Protein 2YZ2 (pdb70)

Organism: Thermotoga maritima (strain ATCC 43589 / DSM 3109 / JCM 10099 / NBRC 100826 / MSB8) (NCBI:txid243274)

CATH classification: 3.40.50.300

Structure (mmCIF, N/CA/C/O backbone):
data_2YZ2
#
_entry.id   2YZ2
#
_cell.length_a   148.499
_cell.length_b   148.499
_cell.length_c   106.967
_cell.angle_alpha   90.00
_cell.angle_beta   90.00
_cell.angle_gamma   120.00
#
_symmetry.space_group_name_H-M   'P 64 2 2'
#
loop_
_entity.id
_entity.type
_entity.pdbx_description
1 polymer 'Putative ABC transporter ATP-binding protein TM_0222'
2 water water
#
loop_
_atom_site.group_PDB
_atom_site.id
_atom_site.type_symbol
_atom_site.label_atom_id
_atom_site.label_alt_id
_atom_site.label_comp_id
_atom_site.label_asym_id
_atom_site.label_entity_id
_atom_site.label_seq_id
_atom_site.pdbx_PDB_ins_code
_atom_site.Cartn_x
_atom_site.Cartn_y
_atom_site.Cartn_z
_atom_site.occupancy
_atom_site.B_iso_or_equiv
_atom_site.auth_seq_id
_atom_site.auth_comp_id
_atom_site.auth_asym_id
_atom_site.auth_atom_id
_atom_site.pdbx_PDB_model_num
ATOM 1 N N . MET A 1 1 ? 53.995 30.658 50.834 1.00 36.04 1 MET A N 1
ATOM 2 C CA . MET A 1 1 ? 53.941 31.379 52.122 1.00 33.54 1 MET A CA 1
ATOM 3 C C . MET A 1 1 ? 52.670 31.027 52.872 1.00 34.35 1 MET A C 1
ATOM 4 O O . MET A 1 1 ? 51.535 31.368 52.435 1.00 36.48 1 MET A O 1
ATOM 9 N N . ARG A 1 2 ? 52.876 30.366 54.001 1.00 33.53 2 ARG A N 1
ATOM 10 C CA . ARG A 1 2 ? 51.896 30.178 55.026 1.00 34.44 2 ARG A CA 1
ATOM 11 C C . ARG A 1 2 ? 51.653 31.475 55.783 1.00 33.72 2 ARG A C 1
ATOM 12 O O . ARG A 1 2 ? 52.584 32.103 56.207 1.00 33.82 2 ARG A O 1
ATOM 20 N N . ILE A 1 3 ? 50.375 31.833 55.972 1.00 33.36 3 ILE A N 1
ATOM 21 C CA . ILE A 1 3 ? 50.009 32.993 56.756 1.00 31.31 3 ILE A CA 1
ATOM 22 C C . ILE A 1 3 ? 49.265 32.512 57.989 1.00 31.66 3 ILE A C 1
ATOM 23 O O . ILE A 1 3 ? 48.320 31.709 57.893 1.00 29.35 3 ILE A O 1
ATOM 28 N N . GLU A 1 4 ? 49.662 33.020 59.147 1.00 31.09 4 GLU A N 1
ATOM 29 C CA . GLU A 1 4 ? 48.834 32.763 60.296 1.00 31.28 4 GLU A CA 1
ATOM 30 C C . GLU A 1 4 ? 48.608 34.037 61.028 1.00 29.02 4 GLU A C 1
ATOM 31 O O . GLU A 1 4 ? 49.529 34.712 61.434 1.00 29.96 4 GLU A O 1
ATOM 37 N N . VAL A 1 5 ? 47.350 34.358 61.213 1.00 28.85 5 VAL A N 1
ATOM 38 C CA . VAL A 1 5 ? 47.012 35.522 61.987 1.00 28.30 5 VAL A CA 1
ATOM 39 C C . VAL A 1 5 ? 46.805 35.070 63.478 1.00 27.96 5 VAL A C 1
ATOM 40 O O . VAL A 1 5 ? 46.037 34.143 63.732 1.00 27.62 5 VAL A O 1
ATOM 44 N N . VAL A 1 6 ? 47.478 35.742 64.388 1.00 27.77 6 VAL A N 1
ATOM 45 C CA . VAL A 1 6 ? 47.490 35.385 65.849 1.00 29.84 6 VAL A CA 1
ATOM 46 C C . VAL A 1 6 ? 46.962 36.538 66.683 1.00 29.25 6 VAL A C 1
ATOM 47 O O . VAL A 1 6 ? 47.652 37.508 66.842 1.00 27.87 6 VAL A O 1
ATOM 51 N N . ASN A 1 7 ? 45.719 36.415 67.150 1.00 29.94 7 ASN A N 1
ATOM 52 C CA . ASN A 1 7 ? 45.132 37.289 68.149 1.00 32.20 7 ASN A CA 1
ATOM 53 C C . ASN A 1 7 ? 45.237 38.752 67.730 1.00 32.80 7 ASN A C 1
ATOM 54 O O . ASN A 1 7 ? 45.656 39.638 68.491 1.00 32.26 7 ASN A O 1
ATOM 59 N N . VAL A 1 8 ? 44.878 39.005 66.460 1.00 32.60 8 VAL A N 1
ATOM 60 C CA . VAL A 1 8 ? 45.037 40.345 65.975 1.00 30.97 8 VAL A CA 1
ATOM 61 C C . VAL A 1 8 ? 43.881 41.276 66.323 1.00 30.35 8 VAL A C 1
ATOM 62 O O . VAL A 1 8 ? 42.770 40.957 66.078 1.00 31.16 8 VAL A O 1
ATOM 66 N N . SER A 1 9 ? 44.171 42.437 66.890 1.00 29.24 9 SER A N 1
ATOM 67 C CA . SER A 1 9 ? 43.151 43.424 67.102 1.00 28.60 9 SER A CA 1
ATOM 68 C C . SER A 1 9 ? 43.597 44.686 66.387 1.00 28.49 9 SER A C 1
ATOM 69 O O . SER A 1 9 ? 44.776 44.891 66.165 1.00 27.32 9 SER A O 1
ATOM 72 N N . HIS A 1 10 ? 42.656 45.550 66.049 1.00 28.63 10 HIS A N 1
ATOM 73 C CA . HIS A 1 10 ? 43.041 46.791 65.431 1.00 28.65 10 HIS A CA 1
ATOM 74 C C . HIS A 1 10 ? 42.076 47.901 65.669 1.00 30.11 10 HIS A C 1
ATOM 75 O O . HIS A 1 10 ? 40.868 47.726 65.565 1.00 31.97 10 HIS A O 1
ATOM 82 N N . ILE A 1 11 ? 42.633 49.048 66.002 1.00 31.19 11 ILE A N 1
ATOM 83 C CA . ILE A 1 11 ? 41.830 50.204 66.280 1.00 33.38 11 ILE A CA 1
ATOM 84 C C . ILE A 1 11 ? 42.241 51.420 65.496 1.00 32.57 11 ILE A C 1
ATOM 85 O O . ILE A 1 11 ? 43.405 51.827 65.522 1.00 33.09 11 ILE A O 1
ATOM 90 N N . PHE A 1 12 ? 41.285 52.055 64.864 1.00 32.89 12 PHE A N 1
ATOM 91 C CA . PHE A 1 12 ? 41.604 53.351 64.262 1.00 34.48 12 PHE A CA 1
ATOM 92 C C . PHE A 1 12 ? 41.210 54.524 65.177 1.00 35.65 12 PHE A C 1
ATOM 93 O O . PHE A 1 12 ? 40.180 54.473 65.879 1.00 33.47 12 PHE A O 1
ATOM 101 N N . HIS A 1 13 ? 42.009 55.599 65.079 1.00 36.82 13 HIS A N 1
ATOM 102 C CA . HIS A 1 13 ? 41.715 56.881 65.656 1.00 37.34 13 HIS A CA 1
ATOM 103 C C . HIS A 1 13 ? 41.543 56.795 67.175 1.00 38.06 13 HIS A C 1
ATOM 104 O O . HIS A 1 13 ? 40.731 57.524 67.743 1.00 38.90 13 HIS A O 1
ATOM 111 N N . ARG A 1 14 ? 42.286 55.934 67.824 1.00 38.91 14 ARG A N 1
ATOM 112 C CA . ARG A 1 14 ? 42.234 55.826 69.318 1.00 42.49 14 ARG A CA 1
ATOM 113 C C . ARG A 1 14 ? 42.194 57.120 70.190 1.00 42.87 14 ARG A C 1
ATOM 114 O O . ARG A 1 14 ? 42.850 58.133 69.919 1.00 43.39 14 ARG A O 1
ATOM 122 N N . GLY A 1 15 ? 41.383 57.083 71.226 1.00 44.40 15 GLY A N 1
ATOM 123 C CA . GLY A 1 15 ? 41.334 58.181 72.182 1.00 45.65 15 GLY A CA 1
ATOM 124 C C . GLY A 1 15 ? 40.443 59.306 71.700 1.00 47.07 15 GLY A C 1
ATOM 125 O O . GLY A 1 15 ? 39.948 60.144 72.546 1.00 46.88 15 GLY A O 1
ATOM 126 N N . THR A 1 16 ? 40.227 59.331 70.361 1.00 46.04 16 THR A N 1
ATOM 127 C CA . THR A 1 16 ? 39.399 60.368 69.759 1.00 45.61 16 THR A CA 1
ATOM 128 C C . THR A 1 16 ? 37.953 59.955 69.746 1.00 45.90 16 THR A C 1
ATOM 129 O O . THR A 1 16 ? 37.642 58.770 69.890 1.00 46.89 16 THR A O 1
ATOM 133 N N . PRO A 1 17 ? 37.050 60.924 69.514 1.00 45.87 17 PRO A N 1
ATOM 134 C CA . PRO A 1 17 ? 35.670 60.511 69.278 1.00 45.69 17 PRO A CA 1
ATOM 135 C C . PRO A 1 17 ? 35.482 59.823 67.931 1.00 46.19 17 PRO A C 1
ATOM 136 O O . PRO A 1 17 ? 34.337 59.426 67.617 1.00 45.82 17 PRO A O 1
ATOM 140 N N . LEU A 1 18 ? 36.548 59.716 67.124 1.00 45.67 18 LEU A N 1
ATOM 141 C CA . LEU A 1 18 ? 36.409 59.017 65.865 1.00 46.33 18 LEU A CA 1
ATOM 142 C C . LEU A 1 18 ? 36.842 57.559 66.067 1.00 46.67 18 LEU A C 1
ATOM 143 O O . LEU A 1 18 ? 36.791 56.770 65.127 1.00 48.27 18 LEU A O 1
ATOM 148 N N . GLU A 1 19 ? 37.269 57.202 67.263 1.00 45.58 19 GLU A N 1
ATOM 149 C CA . GLU A 1 19 ? 37.749 55.856 67.512 1.00 46.31 19 GLU A CA 1
ATOM 150 C C . GLU A 1 19 ? 36.806 54.768 66.976 1.00 45.76 19 GLU A C 1
ATOM 151 O O . GLU A 1 19 ? 35.613 54.821 67.223 1.00 44.62 19 GLU A O 1
ATOM 157 N N . LYS A 1 20 ? 37.376 53.783 66.258 1.00 45.90 20 LYS A N 1
ATOM 158 C CA . LYS A 1 20 ? 36.655 52.591 65.818 1.00 46.21 20 LYS A CA 1
ATOM 159 C C . LYS A 1 20 ? 37.517 51.352 65.992 1.00 44.98 20 LYS A C 1
ATOM 160 O O . LYS A 1 20 ? 38.582 51.284 65.390 1.00 44.80 20 LYS A O 1
ATOM 166 N N . LYS A 1 21 ? 37.086 50.374 66.801 1.00 43.67 21 LYS A N 1
ATOM 167 C CA . LYS A 1 21 ? 37.780 49.085 66.833 1.00 43.56 21 LYS A CA 1
ATOM 168 C C . LYS A 1 21 ? 37.477 48.266 65.542 1.00 41.85 21 LYS A C 1
ATOM 169 O O . LYS A 1 21 ? 36.374 47.799 65.385 1.00 42.52 21 LYS A O 1
ATOM 175 N N . ALA A 1 22 ? 38.409 48.149 64.595 1.00 39.54 22 ALA A N 1
ATOM 176 C CA . ALA A 1 22 ? 38.085 47.458 63.338 1.00 38.04 22 ALA A CA 1
ATOM 177 C C . ALA A 1 22 ? 38.084 45.949 63.506 1.00 36.82 22 ALA A C 1
ATOM 178 O O . ALA A 1 22 ? 37.332 45.267 62.805 1.00 37.76 22 ALA A O 1
ATOM 180 N N . LEU A 1 23 ? 38.959 45.436 64.386 1.00 34.01 23 LEU A N 1
ATOM 181 C CA . LEU A 1 23 ? 39.215 44.018 64.535 1.00 32.69 23 LEU A CA 1
ATOM 182 C C . LEU A 1 23 ? 39.348 43.674 66.005 1.00 33.46 23 LEU A C 1
ATOM 183 O O . LEU A 1 23 ? 39.944 44.443 66.794 1.00 32.95 23 LEU A O 1
ATOM 188 N N . GLU A 1 24 ? 38.810 42.527 66.388 1.00 33.54 24 GLU A N 1
ATOM 189 C CA . GLU A 1 24 ? 38.990 42.106 67.805 1.00 35.61 24 GLU A CA 1
ATOM 190 C C . GLU A 1 24 ? 39.394 40.645 67.998 1.00 34.58 24 GLU A C 1
ATOM 191 O O . GLU A 1 24 ? 38.579 39.747 67.748 1.00 33.57 24 GLU A O 1
ATOM 197 N N . ASN A 1 25 ? 40.666 40.441 68.398 1.00 33.24 25 ASN A N 1
ATOM 198 C CA . ASN A 1 25 ? 41.201 39.121 68.695 1.00 33.89 25 ASN A CA 1
ATOM 199 C C . ASN A 1 25 ? 41.014 38.122 67.580 1.00 33.22 25 ASN A C 1
ATOM 200 O O . ASN A 1 25 ? 40.563 37.027 67.819 1.00 31.63 25 ASN A O 1
ATOM 205 N N . VAL A 1 26 ? 41.310 38.496 66.336 1.00 33.74 26 VAL A N 1
ATOM 206 C CA . VAL A 1 26 ? 41.083 37.535 65.242 1.00 33.28 26 VAL A CA 1
ATOM 207 C C . VAL A 1 26 ? 42.310 36.622 65.083 1.00 32.31 26 VAL A C 1
ATOM 208 O O . VAL A 1 26 ? 43.431 37.111 64.948 1.00 30.60 26 VAL A O 1
ATOM 212 N N . SER A 1 27 ? 42.056 35.315 65.105 1.00 31.40 27 SER A N 1
ATOM 213 C CA . SER A 1 27 ? 43.030 34.315 64.720 1.00 32.61 27 SER A CA 1
ATOM 214 C C . SER A 1 27 ? 42.629 33.533 63.464 1.00 33.10 27 SER A C 1
ATOM 215 O O . SER A 1 27 ? 41.512 33.045 63.349 1.00 34.75 27 SER A O 1
ATOM 218 N N . LEU A 1 28 ? 43.586 33.314 62.579 1.00 33.38 28 LEU A N 1
ATOM 219 C CA . LEU A 1 28 ? 43.305 32.680 61.285 1.00 33.28 28 LEU A CA 1
ATOM 220 C C . LEU A 1 28 ? 44.556 32.056 60.663 1.00 33.08 28 LEU A C 1
ATOM 221 O O . LEU A 1 28 ? 45.631 32.685 60.570 1.00 35.88 28 LEU A O 1
ATOM 226 N N . VAL A 1 29 ? 44.425 30.837 60.184 1.00 31.87 29 VAL A N 1
ATOM 227 C CA . VAL A 1 29 ? 45.467 30.246 59.391 1.00 31.16 29 VAL A CA 1
ATOM 228 C C . VAL A 1 29 ? 45.096 30.200 57.905 1.00 32.03 29 VAL A C 1
ATOM 229 O O . VAL A 1 29 ? 43.996 29.751 57.538 1.00 33.50 29 VAL A O 1
ATOM 233 N N . ILE A 1 30 ? 46.063 30.569 57.065 1.00 32.25 30 ILE A N 1
ATOM 234 C CA . ILE A 1 30 ? 45.968 30.388 55.616 1.00 33.35 30 ILE A CA 1
ATOM 235 C C . ILE A 1 30 ? 47.199 29.665 55.007 1.00 33.84 30 ILE A C 1
ATOM 236 O O . ILE A 1 30 ? 48.329 30.173 54.939 1.00 32.48 30 ILE A O 1
ATOM 241 N N . ASN A 1 31 ? 46.940 28.444 54.588 1.00 36.08 31 ASN A N 1
ATOM 242 C CA . ASN A 1 31 ? 47.991 27.564 54.053 1.00 38.51 31 ASN A CA 1
ATOM 243 C C . ASN A 1 31 ? 48.186 27.777 52.588 1.00 39.73 31 ASN A C 1
ATOM 244 O O . ASN A 1 31 ? 47.269 28.288 51.877 1.00 41.37 31 ASN A O 1
ATOM 249 N N . GLU A 1 32 ? 49.400 27.440 52.175 1.00 40.27 32 GLU A N 1
ATOM 250 C CA . GLU A 1 32 ? 49.870 27.636 50.825 1.00 42.29 32 GLU A CA 1
ATOM 251 C C . GLU A 1 32 ? 48.803 27.023 49.920 1.00 40.28 32 GLU A C 1
ATOM 252 O O . GLU A 1 32 ? 48.402 25.891 50.103 1.00 39.55 32 GLU A O 1
ATOM 258 N N . GLY A 1 33 ? 48.245 27.816 49.017 1.00 39.26 33 GLY A N 1
ATOM 259 C CA . GLY A 1 33 ? 47.406 27.234 47.994 1.00 37.50 33 GLY A CA 1
ATOM 260 C C . GLY A 1 33 ? 45.912 27.257 48.272 1.00 37.10 33 GLY A C 1
ATOM 261 O O . GLY A 1 33 ? 45.117 26.983 47.382 1.00 35.58 33 GLY A O 1
ATOM 262 N N . GLU A 1 34 ? 45.521 27.681 49.463 1.00 36.70 34 GLU A N 1
ATOM 263 C CA . GLU A 1 34 ? 44.102 27.672 49.831 1.00 38.08 34 GLU A CA 1
ATOM 264 C C . GLU A 1 34 ? 43.264 28.667 49.011 1.00 36.88 34 GLU A C 1
ATOM 265 O O . GLU A 1 34 ? 43.740 29.702 48.705 1.00 37.63 34 GLU A O 1
ATOM 271 N N . CYS A 1 35 ? 42.032 28.370 48.674 1.00 39.63 35 CYS A N 1
ATOM 272 C CA . CYS A 1 35 ? 41.160 29.442 48.118 1.00 40.27 35 CYS A CA 1
ATOM 273 C C . CYS A 1 35 ? 40.195 29.912 49.198 1.00 38.88 35 CYS A C 1
ATOM 274 O O . CYS A 1 35 ? 39.281 29.208 49.588 1.00 39.03 35 CYS A O 1
ATOM 277 N N . LEU A 1 36 ? 40.402 31.124 49.666 1.00 38.29 36 LEU A N 1
ATOM 278 C CA . LEU A 1 36 ? 39.648 31.597 50.806 1.00 37.80 36 LEU A CA 1
ATOM 279 C C . LEU A 1 36 ? 38.750 32.799 50.469 1.00 37.36 36 LEU A C 1
ATOM 280 O O . LEU A 1 36 ? 39.197 33.776 49.843 1.00 38.00 36 LEU A O 1
ATOM 285 N N . LEU A 1 37 ? 37.484 32.705 50.889 1.00 35.91 37 LEU A N 1
ATOM 286 C CA . LEU A 1 37 ? 36.594 33.850 50.854 1.00 34.32 37 LEU A CA 1
ATOM 287 C C . LEU A 1 37 ? 36.471 34.395 52.256 1.00 33.27 37 LEU A C 1
ATOM 288 O O . LEU A 1 37 ? 36.134 33.649 53.150 1.00 33.15 37 LEU A O 1
ATOM 293 N N . VAL A 1 38 ? 36.785 35.677 52.426 1.00 33.43 38 VAL A N 1
ATOM 294 C CA . VAL A 1 38 ? 36.499 36.415 53.650 1.00 33.38 38 VAL A CA 1
ATOM 295 C C . VAL A 1 38 ? 35.272 37.280 53.498 1.00 33.95 38 VAL A C 1
ATOM 296 O O . VAL A 1 38 ? 35.242 38.116 52.623 1.00 36.49 38 VAL A O 1
ATOM 300 N N . ALA A 1 39 ? 34.252 37.054 54.307 1.00 33.12 39 ALA A N 1
ATOM 301 C CA . ALA A 1 39 ? 32.955 37.756 54.179 1.00 33.44 39 ALA A CA 1
ATOM 302 C C . ALA A 1 39 ? 32.500 38.457 55.445 1.00 33.91 39 ALA A C 1
ATOM 303 O O . ALA A 1 39 ? 33.094 38.311 56.479 1.00 34.82 39 ALA A O 1
ATOM 305 N N . GLY A 1 40 ? 31.378 39.140 55.345 1.00 36.13 40 GLY A N 1
ATOM 306 C CA . GLY A 1 40 ? 30.741 39.912 56.407 1.00 38.99 40 GLY A CA 1
ATOM 307 C C . GLY A 1 40 ? 30.297 41.241 55.825 1.00 40.86 40 GLY A C 1
ATOM 308 O O . GLY A 1 40 ? 30.702 41.633 54.709 1.00 41.58 40 GLY A O 1
ATOM 309 N N . ASN A 1 41 ? 29.459 41.926 56.567 1.00 43.02 41 ASN A N 1
ATOM 310 C CA . ASN A 1 41 ? 29.042 43.294 56.270 1.00 46.35 41 ASN A CA 1
ATOM 311 C C . ASN A 1 41 ? 30.193 44.297 55.994 1.00 47.55 41 ASN A C 1
ATOM 312 O O . ASN A 1 41 ? 31.380 44.070 56.329 1.00 47.74 41 ASN A O 1
ATOM 317 N N . THR A 1 42 ? 29.830 45.388 55.320 1.00 48.65 42 THR A N 1
ATOM 318 C CA . THR A 1 42 ? 30.672 46.581 55.175 1.00 48.97 42 THR A CA 1
ATOM 319 C C . THR A 1 42 ? 30.964 47.029 56.626 1.00 48.28 42 THR A C 1
ATOM 320 O O . THR A 1 42 ? 30.093 47.016 57.500 1.00 47.92 42 THR A O 1
ATOM 324 N N . GLY A 1 43 ? 32.215 47.312 56.930 1.00 48.00 43 GLY A N 1
ATOM 325 C CA . GLY A 1 43 ? 32.523 47.534 58.357 1.00 46.11 43 GLY A CA 1
ATOM 326 C C . GLY A 1 43 ? 32.626 46.341 59.307 1.00 44.03 43 GLY A C 1
ATOM 327 O O . GLY A 1 43 ? 32.790 46.524 60.503 1.00 44.28 43 GLY A O 1
ATOM 328 N N . SER A 1 44 ? 32.580 45.115 58.806 1.00 41.70 44 SER A N 1
ATOM 329 C CA . SER A 1 44 ? 32.909 43.981 59.668 1.00 38.61 44 SER A CA 1
ATOM 330 C C . SER A 1 44 ? 34.444 43.849 59.957 1.00 37.51 44 SER A C 1
ATOM 331 O O . SER A 1 44 ? 34.842 43.001 60.760 1.00 37.31 44 SER A O 1
ATOM 334 N N . GLY A 1 45 ? 35.279 44.666 59.314 1.00 35.25 45 GLY A N 1
ATOM 335 C CA . GLY A 1 45 ? 36.700 44.535 59.444 1.00 34.51 45 GLY A CA 1
ATOM 336 C C . GLY A 1 45 ? 37.404 43.703 58.379 1.00 35.03 45 GLY A C 1
ATOM 337 O O . GLY A 1 45 ? 38.644 43.607 58.388 1.00 35.90 45 GLY A O 1
ATOM 338 N N . LYS A 1 46 ? 36.646 43.110 57.452 1.00 35.33 46 LYS A N 1
ATOM 339 C CA . LYS A 1 46 ? 37.245 42.228 56.445 1.00 35.43 46 LYS A CA 1
ATOM 340 C C . LYS A 1 46 ? 38.358 42.835 55.622 1.00 34.10 46 LYS A C 1
ATOM 341 O O . LYS A 1 46 ? 39.360 42.186 55.438 1.00 34.32 46 LYS A O 1
ATOM 347 N N . SER A 1 47 ? 38.254 44.083 55.203 1.00 33.94 47 SER A N 1
ATOM 348 C CA . SER A 1 47 ? 39.321 44.607 54.344 1.00 33.86 47 SER A CA 1
ATOM 349 C C . SER A 1 47 ? 40.467 44.889 55.237 1.00 32.65 47 SER A C 1
ATOM 350 O O . SER A 1 47 ? 41.614 44.700 54.813 1.00 34.74 47 SER A O 1
ATOM 353 N N . THR A 1 48 ? 40.190 45.482 56.398 1.00 29.71 48 THR A N 1
ATOM 354 C CA . THR A 1 48 ? 41.278 45.900 57.295 1.00 30.91 48 THR A CA 1
ATOM 355 C C . THR A 1 48 ? 42.173 44.707 57.694 1.00 29.79 48 THR A C 1
ATOM 356 O O . THR A 1 48 ? 43.382 44.795 57.603 1.00 30.25 48 THR A O 1
ATOM 360 N N . LEU A 1 49 ? 41.556 43.582 58.016 1.00 29.30 49 LEU A N 1
ATOM 361 C CA . LEU A 1 49 ? 42.245 42.268 58.172 1.00 29.03 49 LEU A CA 1
ATOM 362 C C . LEU A 1 49 ? 43.247 41.867 57.043 1.00 29.68 49 LEU A C 1
ATOM 363 O O . LEU A 1 49 ? 44.417 41.472 57.288 1.00 30.71 49 LEU A O 1
ATOM 368 N N . LEU A 1 50 ? 42.805 41.988 55.811 1.00 29.88 50 LEU A N 1
ATOM 369 C CA . LEU A 1 50 ? 43.655 41.594 54.687 1.00 28.84 50 LEU A CA 1
ATOM 370 C C . LEU A 1 50 ? 44.682 42.647 54.332 1.00 27.07 50 LEU A C 1
ATOM 371 O O . LEU A 1 50 ? 45.753 42.296 53.816 1.00 23.81 50 LEU A O 1
ATOM 376 N N . GLN A 1 51 ? 44.387 43.907 54.693 1.00 25.82 51 GLN A N 1
ATOM 377 C CA . GLN A 1 51 ? 45.390 44.977 54.613 1.00 27.73 51 GLN A CA 1
ATOM 378 C C . GLN A 1 51 ? 46.553 44.726 55.596 1.00 27.17 51 GLN A C 1
ATOM 379 O O . GLN A 1 51 ? 47.746 44.880 55.271 1.00 27.70 51 GLN A O 1
ATOM 385 N N . ILE A 1 52 ? 46.190 44.284 56.788 1.00 26.79 52 ILE A N 1
ATOM 386 C CA . ILE A 1 52 ? 47.157 43.831 57.766 1.00 27.15 52 ILE A CA 1
ATOM 387 C C . ILE A 1 52 ? 47.947 42.618 57.279 1.00 28.09 52 ILE A C 1
ATOM 388 O O . ILE A 1 52 ? 49.176 42.687 57.230 1.00 30.06 52 ILE A O 1
ATOM 393 N N . VAL A 1 53 ? 47.266 41.525 56.929 1.00 29.47 53 VAL A N 1
ATOM 394 C CA . VAL A 1 53 ? 47.934 40.355 56.319 1.00 28.95 53 VAL A CA 1
ATOM 395 C C . VAL A 1 53 ? 48.871 40.769 55.196 1.00 29.16 53 VAL A C 1
ATOM 396 O O . VAL A 1 53 ? 49.978 40.335 55.186 1.00 29.92 53 VAL A O 1
ATOM 400 N N . ALA A 1 54 ? 48.420 41.647 54.289 1.00 28.90 54 ALA A N 1
ATOM 401 C CA . ALA A 1 54 ? 49.256 42.107 53.202 1.00 29.28 54 ALA A CA 1
ATOM 402 C C . ALA A 1 54 ? 50.460 42.915 53.638 1.00 29.05 54 ALA A C 1
ATOM 403 O O . ALA A 1 54 ? 51.325 43.138 52.783 1.00 29.77 54 ALA A O 1
ATOM 405 N N . GLY A 1 55 ? 50.522 43.397 54.901 1.00 30.48 55 GLY A N 1
ATOM 406 C CA . GLY A 1 55 ? 51.656 44.221 55.302 1.00 30.78 55 GLY A CA 1
ATOM 407 C C . GLY A 1 55 ? 51.520 45.719 55.016 1.00 32.38 55 GLY A C 1
ATOM 408 O O . GLY A 1 55 ? 52.490 46.494 55.029 1.00 33.20 55 GLY A O 1
ATOM 409 N N . LEU A 1 56 ? 50.308 46.175 54.798 1.00 33.35 56 LEU A N 1
ATOM 410 C CA . LEU A 1 56 ? 50.085 47.624 54.547 1.00 34.00 56 LEU A CA 1
ATOM 411 C C . LEU A 1 56 ? 49.779 48.428 55.810 1.00 34.90 56 LEU A C 1
ATOM 412 O O . LEU A 1 56 ? 49.992 49.669 55.841 1.00 35.53 56 LEU A O 1
ATOM 417 N N . ILE A 1 57 ? 49.219 47.735 56.808 1.00 35.19 57 ILE A N 1
ATOM 418 C CA . ILE A 1 57 ? 48.770 48.309 58.069 1.00 36.14 57 ILE A CA 1
ATOM 419 C C . ILE A 1 57 ? 49.474 47.576 59.210 1.00 37.26 57 ILE A C 1
ATOM 420 O O . ILE A 1 57 ? 49.430 46.332 59.291 1.00 37.72 57 ILE A O 1
ATOM 425 N N . GLU A 1 58 ? 50.126 48.310 60.106 1.00 37.74 58 GLU A N 1
ATOM 426 C CA . GLU A 1 58 ? 50.726 47.613 61.219 1.00 37.73 58 GLU A CA 1
ATOM 427 C C . GLU A 1 58 ? 49.640 47.514 62.268 1.00 35.12 58 GLU A C 1
ATOM 428 O O . GLU A 1 58 ? 49.148 48.548 62.686 1.00 36.27 58 GLU A O 1
ATOM 434 N N . PRO A 1 59 ? 49.288 46.293 62.728 1.00 33.18 59 PRO A N 1
ATOM 435 C CA . PRO A 1 59 ? 48.141 46.173 63.647 1.00 32.44 59 PRO A CA 1
ATOM 436 C C . PRO A 1 59 ? 48.423 46.631 65.095 1.00 33.90 59 PRO A C 1
ATOM 437 O O . PRO A 1 59 ? 49.511 46.418 65.611 1.00 33.58 59 PRO A O 1
ATOM 441 N N . THR A 1 60 ? 47.420 47.232 65.714 1.00 34.82 60 THR A N 1
ATOM 442 C CA . THR A 1 60 ? 47.392 47.636 67.098 1.00 38.37 60 THR A CA 1
ATOM 443 C C . THR A 1 60 ? 47.918 46.578 68.067 1.00 39.59 60 THR A C 1
ATOM 444 O O . THR A 1 60 ? 48.760 46.880 68.953 1.00 40.94 60 THR A O 1
ATOM 448 N N . SER A 1 61 ? 47.436 45.341 67.904 1.00 39.71 61 SER A N 1
ATOM 449 C CA . SER A 1 61 ? 47.950 44.253 68.709 1.00 38.73 61 SER A CA 1
ATOM 450 C C . SER A 1 61 ? 47.947 42.885 67.996 1.00 37.57 61 SER A C 1
ATOM 451 O O . SER A 1 61 ? 47.246 42.716 66.984 1.00 39.30 61 SER A O 1
ATOM 454 N N . GLY A 1 62 ? 48.707 41.919 68.512 1.00 34.17 62 GLY A N 1
ATOM 455 C CA . GLY A 1 62 ? 48.743 40.599 67.940 1.00 32.87 62 GLY A CA 1
ATOM 456 C C . GLY A 1 62 ? 49.691 40.606 66.772 1.00 32.52 62 GLY A C 1
ATOM 457 O O . GLY A 1 62 ? 50.348 41.609 66.554 1.00 31.87 62 GLY A O 1
ATOM 458 N N . ASP A 1 63 ? 49.799 39.503 66.031 1.00 31.86 63 ASP A N 1
ATOM 459 C CA . ASP A 1 63 ? 50.831 39.417 65.026 1.00 33.20 63 ASP A CA 1
ATOM 460 C C . ASP A 1 63 ? 50.360 38.602 63.834 1.00 32.33 63 ASP A C 1
ATOM 461 O O . ASP A 1 63 ? 49.453 37.822 63.958 1.00 34.56 63 ASP A O 1
ATOM 466 N N . VAL A 1 64 ? 50.990 38.788 62.674 1.00 30.68 64 VAL A N 1
ATOM 467 C CA . VAL A 1 64 ? 50.832 37.900 61.567 1.00 28.08 64 VAL A CA 1
ATOM 468 C C . VAL A 1 64 ? 52.176 37.238 61.383 1.00 27.72 64 VAL A C 1
ATOM 469 O O . VAL A 1 64 ? 53.205 37.892 61.342 1.00 29.09 64 VAL A O 1
ATOM 473 N N . LEU A 1 65 ? 52.141 35.929 61.281 1.00 26.62 65 LEU A N 1
ATOM 474 C CA . LEU A 1 65 ? 53.324 35.134 61.034 1.00 28.48 65 LEU A CA 1
ATOM 475 C C . LEU A 1 65 ? 53.308 34.713 59.571 1.00 28.29 65 LEU A C 1
ATOM 476 O O . LEU A 1 65 ? 52.262 34.380 59.030 1.00 28.55 65 LEU A O 1
ATOM 481 N N . TYR A 1 66 ? 54.499 34.640 58.991 1.00 29.12 66 TYR A N 1
ATOM 482 C CA . TYR A 1 66 ? 54.633 34.382 57.588 1.00 29.06 66 TYR A CA 1
ATOM 483 C C . TYR A 1 66 ? 55.633 33.257 57.550 1.00 30.00 66 TYR A C 1
ATOM 484 O O . TYR A 1 66 ? 56.803 33.465 57.811 1.00 30.95 66 TYR A O 1
ATOM 493 N N . ASP A 1 67 ? 55.173 32.050 57.257 1.00 30.81 67 ASP A N 1
ATOM 494 C CA . ASP A 1 67 ? 56.007 30.902 57.350 1.00 31.03 67 ASP A CA 1
ATOM 495 C C . ASP A 1 67 ? 56.417 30.741 58.817 1.00 31.49 67 ASP A C 1
ATOM 496 O O . ASP A 1 67 ? 57.507 30.299 59.127 1.00 32.35 67 ASP A O 1
ATOM 501 N N . GLY A 1 68 ? 55.577 31.176 59.748 1.00 32.04 68 GLY A N 1
ATOM 502 C CA . GLY A 1 68 ? 55.929 31.032 61.151 1.00 32.51 68 GLY A CA 1
ATOM 503 C C . GLY A 1 68 ? 56.721 32.150 61.726 1.00 33.46 68 GLY A C 1
ATOM 504 O O . GLY A 1 68 ? 56.906 32.188 62.883 1.00 32.68 68 GLY A O 1
ATOM 505 N N . GLU A 1 69 ? 57.121 33.114 60.924 1.00 36.17 69 GLU A N 1
ATOM 506 C CA . GLU A 1 69 ? 57.996 34.187 61.426 1.00 39.34 69 GLU A CA 1
ATOM 507 C C . GLU A 1 69 ? 57.241 35.504 61.500 1.00 38.48 69 GLU A C 1
ATOM 508 O O . GLU A 1 69 ? 56.334 35.755 60.712 1.00 40.80 69 GLU A O 1
ATOM 514 N N . ARG A 1 70 ? 57.624 36.309 62.469 1.00 37.96 70 ARG A N 1
ATOM 515 C CA . ARG A 1 70 ? 57.235 37.687 62.551 1.00 38.79 70 ARG A CA 1
ATOM 516 C C . ARG A 1 70 ? 57.967 38.468 61.459 1.00 38.54 70 ARG A C 1
ATOM 517 O O . ARG A 1 70 ? 59.185 38.234 61.198 1.00 37.62 70 ARG A O 1
ATOM 525 N N . LYS A 1 71 ? 57.205 39.339 60.802 1.00 36.53 71 LYS A N 1
ATOM 526 C CA . LYS A 1 71 ? 57.717 40.212 59.775 1.00 36.30 71 LYS A CA 1
ATOM 527 C C . LYS A 1 71 ? 56.989 41.527 59.885 1.00 35.94 71 LYS A C 1
ATOM 528 O O . LYS A 1 71 ? 55.791 41.542 60.081 1.00 36.05 71 LYS A O 1
ATOM 534 N N . LYS A 1 72 ? 57.722 42.625 59.817 1.00 35.59 72 LYS A N 1
ATOM 535 C CA . LYS A 1 72 ? 57.169 43.941 59.454 1.00 36.69 72 LYS A CA 1
ATOM 536 C C . LYS A 1 72 ? 56.594 43.923 58.038 1.00 35.19 72 LYS A C 1
ATOM 537 O O . LYS A 1 72 ? 57.155 43.281 57.168 1.00 35.28 72 LYS A O 1
ATOM 543 N N . GLY A 1 73 ? 55.488 44.635 57.795 1.00 33.51 73 GLY A N 1
ATOM 544 C CA . GLY A 1 73 ? 54.890 44.704 56.474 1.00 31.73 73 GLY A CA 1
ATOM 545 C C . GLY A 1 73 ? 55.793 44.785 55.255 1.00 31.93 73 GLY A C 1
ATOM 546 O O . GLY A 1 73 ? 55.621 44.055 54.289 1.00 32.32 73 GLY A O 1
ATOM 547 N N . TYR A 1 74 ? 56.763 45.685 55.285 1.00 31.41 74 TYR A N 1
ATOM 548 C CA . TYR A 1 74 ? 57.597 45.913 54.133 1.00 30.28 74 TYR A CA 1
ATOM 549 C C . TYR A 1 74 ? 58.521 44.729 53.890 1.00 31.53 74 TYR A C 1
ATOM 550 O O . TYR A 1 74 ? 59.080 44.591 52.798 1.00 32.21 74 TYR A O 1
ATOM 559 N N . GLU A 1 75 ? 58.690 43.861 54.895 1.00 30.37 75 GLU A N 1
ATOM 560 C CA . GLU A 1 75 ? 59.501 42.660 54.678 1.00 30.73 75 GLU A CA 1
ATOM 561 C C . GLU A 1 75 ? 58.830 41.589 53.845 1.00 29.97 75 GLU A C 1
ATOM 562 O O . GLU A 1 75 ? 59.505 40.830 53.173 1.00 30.31 75 GLU A O 1
ATOM 568 N N . ILE A 1 76 ? 57.506 41.534 53.905 1.00 28.93 76 ILE A N 1
ATOM 569 C CA . ILE A 1 76 ? 56.758 40.615 53.096 1.00 27.87 76 ILE A CA 1
ATOM 570 C C . ILE A 1 76 ? 55.861 41.212 51.966 1.00 27.98 76 ILE A C 1
ATOM 571 O O . ILE A 1 76 ? 55.233 40.453 51.231 1.00 25.94 76 ILE A O 1
ATOM 576 N N . ARG A 1 77 ? 55.783 42.548 51.844 1.00 29.30 77 ARG A N 1
ATOM 577 C CA . ARG A 1 77 ? 55.041 43.162 50.712 1.00 32.02 77 ARG A CA 1
ATOM 578 C C . ARG A 1 77 ? 55.157 42.420 49.348 1.00 33.11 77 ARG A C 1
ATOM 579 O O . ARG A 1 77 ? 54.148 42.066 48.730 1.00 33.54 77 ARG A O 1
ATOM 587 N N . ARG A 1 78 ? 56.386 42.164 48.919 1.00 34.83 78 ARG A N 1
ATOM 588 C CA . ARG A 1 78 ? 56.740 41.330 47.728 1.00 35.31 78 ARG A CA 1
ATOM 589 C C . ARG A 1 78 ? 56.043 39.980 47.542 1.00 34.79 78 ARG A C 1
ATOM 590 O O . ARG A 1 78 ? 55.789 39.497 46.376 1.00 34.16 78 ARG A O 1
ATOM 598 N N . ASN A 1 79 ? 55.757 39.318 48.675 1.00 32.85 79 ASN A N 1
ATOM 599 C CA . ASN A 1 79 ? 55.082 38.048 48.618 1.00 31.01 79 ASN A CA 1
ATOM 600 C C . ASN A 1 79 ? 53.600 38.129 48.354 1.00 30.32 79 ASN A C 1
ATOM 601 O O . ASN A 1 79 ? 52.995 37.120 48.018 1.00 27.69 79 ASN A O 1
ATOM 606 N N . ILE A 1 80 ? 53.020 39.330 48.532 1.00 30.71 80 ILE A N 1
ATOM 607 C CA . ILE A 1 80 ? 51.594 39.472 48.497 1.00 32.39 80 ILE A CA 1
ATOM 608 C C . ILE A 1 80 ? 51.161 40.562 47.535 1.00 33.83 80 ILE A C 1
ATOM 609 O O . ILE A 1 80 ? 51.462 41.754 47.754 1.00 36.61 80 ILE A O 1
ATOM 614 N N . GLY A 1 81 ? 50.453 40.173 46.475 1.00 30.95 81 GLY A N 1
ATOM 615 C CA . GLY A 1 81 ? 49.894 41.135 45.590 1.00 30.39 81 GLY A CA 1
ATOM 616 C C . GLY A 1 81 ? 48.459 41.347 46.072 1.00 30.32 81 GLY A C 1
ATOM 617 O O . GLY A 1 81 ? 47.691 40.416 46.181 1.00 30.05 81 GLY A O 1
ATOM 618 N N . ILE A 1 82 ? 48.128 42.587 46.423 1.00 31.02 82 ILE A N 1
ATOM 619 C CA . ILE A 1 82 ? 46.764 42.935 46.877 1.00 29.62 82 ILE A CA 1
ATOM 620 C C . ILE A 1 82 ? 46.101 43.928 45.922 1.00 28.94 82 ILE A C 1
ATOM 621 O O . ILE A 1 82 ? 46.602 45.008 45.720 1.00 28.18 82 ILE A O 1
ATOM 626 N N . ALA A 1 83 ? 44.967 43.561 45.344 1.00 29.02 83 ALA A N 1
ATOM 627 C CA . ALA A 1 83 ? 44.176 44.575 44.631 1.00 29.72 83 ALA A CA 1
ATOM 628 C C . ALA A 1 83 ? 43.048 45.129 45.482 1.00 30.15 83 ALA A C 1
ATOM 629 O O . ALA A 1 83 ? 42.136 44.391 45.916 1.00 29.66 83 ALA A O 1
ATOM 631 N N A PHE A 1 84 ? 42.895 46.321 45.707 0.00 12.09 84 PHE A N 1
ATOM 632 N N B PHE A 1 84 ? 43.088 46.458 45.696 1.00 31.02 84 PHE A N 1
ATOM 633 C CA A PHE A 1 84 ? 41.904 46.929 46.494 0.00 12.44 84 PHE A CA 1
ATOM 634 C CA B PHE A 1 84 ? 41.994 47.183 46.357 1.00 31.91 84 PHE A CA 1
ATOM 635 C C A PHE A 1 84 ? 40.787 47.192 45.520 0.00 12.49 84 PHE A C 1
ATOM 636 C C B PHE A 1 84 ? 40.800 47.198 45.446 1.00 31.83 84 PHE A C 1
ATOM 637 O O A PHE A 1 84 ? 40.889 46.834 44.435 0.00 10.66 84 PHE A O 1
ATOM 638 O O B PHE A 1 84 ? 40.876 46.772 44.322 1.00 32.01 84 PHE A O 1
ATOM 653 N N . GLN A 1 85 ? 39.668 47.689 45.936 1.00 33.89 85 GLN A N 1
ATOM 654 C CA . GLN A 1 85 ? 38.461 47.918 45.114 1.00 33.56 85 GLN A CA 1
ATOM 655 C C . GLN A 1 85 ? 38.775 48.942 43.966 1.00 33.67 85 GLN A C 1
ATOM 656 O O . GLN A 1 85 ? 39.550 49.885 44.176 1.00 31.09 85 GLN A O 1
ATOM 662 N N . TYR A 1 86 ? 38.184 48.728 42.766 1.00 33.05 86 TYR A N 1
ATOM 663 C CA . TYR A 1 86 ? 38.458 49.587 41.606 1.00 32.70 86 TYR A CA 1
ATOM 664 C C . TYR A 1 86 ? 39.956 49.886 41.496 1.00 30.82 86 TYR A C 1
ATOM 665 O O . TYR A 1 86 ? 40.343 51.046 41.546 1.00 29.17 86 TYR A O 1
ATOM 674 N N . PRO A 1 87 ? 40.800 48.822 41.383 1.00 29.21 87 PRO A N 1
ATOM 675 C CA . PRO A 1 87 ? 42.230 49.068 41.360 1.00 29.66 87 PRO A CA 1
ATOM 676 C C . PRO A 1 87 ? 42.583 49.870 40.091 1.00 30.11 87 PRO A C 1
ATOM 677 O O . PRO A 1 87 ? 43.544 50.571 40.112 1.00 31.51 87 PRO A O 1
ATOM 681 N N . GLU A 1 88 ? 41.771 49.814 39.046 1.00 29.47 88 GLU A N 1
ATOM 682 C CA . GLU A 1 88 ? 41.986 50.682 37.885 1.00 33.82 88 GLU A CA 1
ATOM 683 C C . GLU A 1 88 ? 42.032 52.205 38.178 1.00 35.64 88 GLU A C 1
ATOM 684 O O . GLU A 1 88 ? 42.530 52.959 37.359 1.00 34.76 88 GLU A O 1
ATOM 690 N N . ASP A 1 89 ? 41.494 52.647 39.327 1.00 36.58 89 ASP A N 1
ATOM 691 C CA . ASP A 1 89 ? 41.473 54.070 39.614 1.00 37.97 89 ASP A CA 1
ATOM 692 C C . ASP A 1 89 ? 42.899 54.565 39.921 1.00 36.32 89 ASP A C 1
ATOM 693 O O . ASP A 1 89 ? 43.166 55.739 39.945 1.00 36.10 89 ASP A O 1
ATOM 698 N N . GLN A 1 90 ? 43.818 53.641 40.130 1.00 35.77 90 GLN A N 1
ATOM 699 C CA . GLN A 1 90 ? 45.203 54.003 40.382 1.00 34.49 90 GLN A CA 1
ATOM 700 C C . GLN A 1 90 ? 46.103 54.168 39.116 1.00 31.82 90 GLN A C 1
ATOM 701 O O . GLN A 1 90 ? 47.296 54.359 39.231 1.00 30.07 90 GLN A O 1
ATOM 707 N N . PHE A 1 91 ? 45.553 54.031 37.919 1.00 31.56 91 PHE A N 1
ATOM 708 C CA . PHE A 1 91 ? 46.406 54.135 36.683 1.00 31.07 91 PHE A CA 1
ATOM 709 C C . PHE A 1 91 ? 47.134 55.498 36.631 1.00 31.12 91 PHE A C 1
ATOM 710 O O . PHE A 1 91 ? 46.571 56.517 37.031 1.00 31.83 91 PHE A O 1
ATOM 718 N N . PHE A 1 92 ? 48.394 55.522 36.215 1.00 31.25 92 PHE A N 1
ATOM 719 C CA . PHE A 1 92 ? 49.127 56.769 35.955 1.00 30.67 92 PHE A CA 1
ATOM 720 C C . PHE A 1 92 ? 49.456 56.820 34.443 1.00 31.01 92 PHE A C 1
ATOM 721 O O . PHE A 1 92 ? 49.639 57.892 33.899 1.00 31.67 92 PHE A O 1
ATOM 729 N N . ALA A 1 93 ? 49.531 55.665 33.767 1.00 30.93 93 ALA A N 1
ATOM 730 C CA . ALA A 1 93 ? 50.212 55.559 32.455 1.00 30.71 93 ALA A CA 1
ATOM 731 C C . ALA A 1 93 ? 49.345 55.846 31.252 1.00 31.38 93 ALA A C 1
ATOM 732 O O . ALA A 1 93 ? 48.148 55.710 31.299 1.00 30.16 93 ALA A O 1
ATOM 734 N N . GLU A 1 94 ? 49.991 56.130 30.125 1.00 32.32 94 GLU A N 1
ATOM 735 C CA . GLU A 1 94 ? 49.258 56.390 28.897 1.00 34.01 94 GLU A CA 1
ATOM 736 C C . GLU A 1 94 ? 49.146 55.151 28.028 1.00 32.94 94 GLU A C 1
ATOM 737 O O . GLU A 1 94 ? 48.574 55.214 26.953 1.00 32.56 94 GLU A O 1
ATOM 743 N N . ARG A 1 95 ? 49.667 54.020 28.474 1.00 32.90 95 ARG A N 1
ATOM 744 C CA . ARG A 1 95 ? 49.509 52.748 27.723 1.00 32.77 95 ARG A CA 1
ATOM 745 C C . ARG A 1 95 ? 49.632 51.581 28.677 1.00 31.88 95 ARG A C 1
ATOM 746 O O . ARG A 1 95 ? 50.226 51.706 29.765 1.00 32.97 95 ARG A O 1
ATOM 754 N N . VAL A 1 96 ? 49.017 50.472 28.289 1.00 30.95 96 VAL A N 1
ATOM 755 C CA . VAL A 1 96 ? 48.936 49.311 29.120 1.00 28.76 96 VAL A CA 1
ATOM 756 C C . VAL A 1 96 ? 50.328 48.804 29.495 1.00 29.55 96 VAL A C 1
ATOM 757 O O . VAL A 1 96 ? 50.588 48.566 30.703 1.00 28.36 96 VAL A O 1
ATOM 761 N N . PHE A 1 97 ? 51.258 48.742 28.515 1.00 28.42 97 PHE A N 1
ATOM 762 C CA . PHE A 1 97 ? 52.601 48.271 28.829 1.00 28.16 97 PHE A CA 1
ATOM 763 C C . PHE A 1 97 ? 53.305 48.976 30.006 1.00 28.99 97 PHE A C 1
ATOM 764 O O . PHE A 1 97 ? 53.809 48.291 30.922 1.00 28.95 97 PHE A O 1
ATOM 772 N N . ASP A 1 98 ? 53.308 50.309 29.980 1.00 29.84 98 ASP A N 1
ATOM 773 C CA . ASP A 1 98 ? 54.036 51.168 30.938 1.00 31.42 98 ASP A CA 1
ATOM 774 C C . ASP A 1 98 ? 53.529 51.020 32.384 1.00 31.87 98 ASP A C 1
ATOM 775 O O . ASP A 1 98 ? 54.336 50.948 33.328 1.00 33.13 98 ASP A O 1
ATOM 780 N N . GLU A 1 99 ? 52.206 50.929 32.508 1.00 31.42 99 GLU A N 1
ATOM 781 C CA . GLU A 1 99 ? 51.492 50.753 33.786 1.00 31.24 99 GLU A CA 1
ATOM 782 C C . GLU A 1 99 ? 51.901 49.436 34.414 1.00 31.07 99 GLU A C 1
ATOM 783 O O . GLU A 1 99 ? 52.348 49.438 35.582 1.00 30.61 99 GLU A O 1
ATOM 789 N N . VAL A 1 100 ? 51.787 48.334 33.653 1.00 29.93 100 VAL A N 1
ATOM 790 C CA . VAL A 1 100 ? 52.206 47.051 34.182 1.00 30.50 100 VAL A CA 1
ATOM 791 C C . VAL A 1 100 ? 53.730 47.015 34.442 1.00 31.42 100 VAL A C 1
ATOM 792 O O . VAL A 1 100 ? 54.144 46.473 35.503 1.00 30.46 100 VAL A O 1
ATOM 796 N N . ALA A 1 101 ? 54.506 47.622 33.521 1.00 31.74 101 ALA A N 1
ATOM 797 C CA . ALA A 1 101 ? 55.959 47.650 33.566 1.00 32.81 101 ALA A CA 1
ATOM 798 C C . ALA A 1 101 ? 56.438 48.443 34.732 1.00 34.76 101 ALA A C 1
ATOM 799 O O . ALA A 1 101 ? 57.456 48.110 35.325 1.00 34.33 101 ALA A O 1
ATOM 801 N N . PHE A 1 102 ? 55.713 49.500 35.060 1.00 36.18 102 PHE A N 1
ATOM 802 C CA . PHE A 1 102 ? 56.042 50.198 36.268 1.00 37.39 102 PHE A CA 1
ATOM 803 C C . PHE A 1 102 ? 56.285 49.301 37.491 1.00 37.13 102 PHE A C 1
ATOM 804 O O . PHE A 1 102 ? 57.242 49.509 38.292 1.00 33.79 102 PHE A O 1
ATOM 812 N N . ALA A 1 103 ? 55.417 48.299 37.617 1.00 38.65 103 ALA A N 1
ATOM 813 C CA . ALA A 1 103 ? 55.461 47.418 38.801 1.00 40.75 103 ALA A CA 1
ATOM 814 C C . ALA A 1 103 ? 56.688 46.429 38.815 1.00 41.95 103 ALA A C 1
ATOM 815 O O . ALA A 1 103 ? 56.933 45.712 39.818 1.00 42.98 103 ALA A O 1
ATOM 817 N N . VAL A 1 104 ? 57.480 46.449 37.740 1.00 41.18 104 VAL A N 1
ATOM 818 C CA . VAL A 1 104 ? 58.605 45.556 37.623 1.00 41.10 104 VAL A CA 1
ATOM 819 C C . VAL A 1 104 ? 59.835 46.221 38.113 1.00 41.76 104 VAL A C 1
ATOM 820 O O . VAL A 1 104 ? 60.780 45.554 38.601 1.00 42.53 104 VAL A O 1
ATOM 824 N N . LYS A 1 105 ? 59.858 47.539 37.971 1.00 42.11 105 LYS A N 1
ATOM 825 C CA . LYS A 1 105 ? 61.151 48.232 37.963 1.00 42.58 105 LYS A CA 1
ATOM 826 C C . LYS A 1 105 ? 61.840 48.357 39.346 1.00 43.54 105 LYS A C 1
ATOM 827 O O . LYS A 1 105 ? 63.071 48.542 39.453 1.00 45.07 105 LYS A O 1
ATOM 833 N N . ASN A 1 106 ? 61.069 48.188 40.405 1.00 43.13 106 ASN A N 1
ATOM 834 C CA . ASN A 1 106 ? 61.661 48.361 41.737 1.00 44.09 106 ASN A CA 1
ATOM 835 C C . ASN A 1 106 ? 62.380 47.058 42.062 1.00 43.67 106 ASN A C 1
ATOM 836 O O . ASN A 1 106 ? 63.570 47.064 42.351 1.00 43.83 106 ASN A O 1
ATOM 841 N N . PHE A 1 107 ? 61.637 45.957 41.980 1.00 43.34 107 PHE A N 1
ATOM 842 C CA . PHE A 1 107 ? 62.155 44.654 42.219 1.00 42.98 107 PHE A CA 1
ATOM 843 C C . PHE A 1 107 ? 63.204 44.259 41.193 1.00 44.67 107 PHE A C 1
ATOM 844 O O . PHE A 1 107 ? 64.175 43.567 41.560 1.00 44.56 107 PHE A O 1
ATOM 852 N N . TYR A 1 108 ? 63.063 44.700 39.927 1.00 44.99 108 TYR A N 1
ATOM 853 C CA . TYR A 1 108 ? 64.066 44.257 38.941 1.00 46.66 108 TYR A CA 1
ATOM 854 C C . TYR A 1 108 ? 64.628 45.393 38.152 1.00 48.16 108 TYR A C 1
ATOM 855 O O . TYR A 1 108 ? 64.444 45.443 36.928 1.00 49.30 108 TYR A O 1
ATOM 864 N N . PRO A 1 109 ? 65.374 46.288 38.827 1.00 49.53 109 PRO A N 1
ATOM 865 C CA . PRO A 1 109 ? 65.662 47.597 38.251 1.00 49.85 109 PRO A CA 1
ATOM 866 C C . PRO A 1 109 ? 66.512 47.510 36.995 1.00 50.72 109 PRO A C 1
ATOM 867 O O . PRO A 1 109 ? 66.589 48.490 36.231 1.00 51.24 109 PRO A O 1
ATOM 871 N N . ASP A 1 110 ? 67.145 46.353 36.779 1.00 50.24 110 ASP A N 1
ATOM 872 C CA . ASP A 1 110 ? 68.096 46.227 35.684 1.00 50.22 110 ASP A CA 1
ATOM 873 C C . ASP A 1 110 ? 67.634 45.302 34.583 1.00 49.03 110 ASP A C 1
ATOM 874 O O . ASP A 1 110 ? 68.115 45.346 33.449 1.00 48.49 110 ASP A O 1
ATOM 879 N N . ARG A 1 111 ? 66.611 44.535 34.940 1.00 47.98 111 ARG A N 1
ATOM 880 C CA . ARG A 1 111 ? 65.921 43.636 34.020 1.00 45.65 111 ARG A CA 1
ATOM 881 C C . ARG A 1 111 ? 64.939 44.324 33.047 1.00 43.05 111 ARG A C 1
ATOM 882 O O . ARG A 1 111 ? 64.137 45.199 33.389 1.00 42.23 111 ARG A O 1
ATOM 890 N N . ASP A 1 112 ? 65.010 43.877 31.811 1.00 41.73 112 ASP A N 1
ATOM 891 C CA . ASP A 1 112 ? 64.071 44.276 30.778 1.00 38.91 112 ASP A CA 1
ATOM 892 C C . ASP A 1 112 ? 62.700 43.708 31.168 1.00 35.77 112 ASP A C 1
ATOM 893 O O . ASP A 1 112 ? 62.524 42.524 31.294 1.00 36.02 112 ASP A O 1
ATOM 898 N N . PRO A 1 113 ? 61.742 44.589 31.409 1.00 33.39 113 PRO A N 1
ATOM 899 C CA . PRO A 1 113 ? 60.437 44.204 31.984 1.00 31.90 113 PRO A CA 1
ATOM 900 C C . PRO A 1 113 ? 59.533 43.421 31.012 1.00 30.58 113 PRO A C 1
ATOM 901 O O . PRO A 1 113 ? 58.523 42.869 31.442 1.00 29.08 113 PRO A O 1
ATOM 905 N N . VAL A 1 114 ? 59.898 43.350 29.718 1.00 30.04 114 VAL A N 1
ATOM 906 C CA . VAL A 1 114 ? 58.991 42.796 28.730 1.00 29.47 114 VAL A CA 1
ATOM 907 C C . VAL A 1 114 ? 58.480 41.381 29.139 1.00 29.74 114 VAL A C 1
ATOM 908 O O . VAL A 1 114 ? 57.257 41.140 29.133 1.00 31.33 114 VAL A O 1
ATOM 912 N N . PRO A 1 115 ? 59.396 40.439 29.473 1.00 29.17 115 PRO A N 1
ATOM 913 C CA . PRO A 1 115 ? 58.905 39.062 29.687 1.00 29.17 115 PRO A CA 1
ATOM 914 C C . PRO A 1 115 ? 57.909 38.948 30.830 1.00 27.84 115 PRO A C 1
ATOM 915 O O . PRO A 1 115 ? 56.874 38.268 30.719 1.00 26.25 115 PRO A O 1
ATOM 919 N N . LEU A 1 116 ? 58.193 39.672 31.896 1.00 28.07 116 LEU A N 1
ATOM 920 C CA . LEU A 1 116 ? 57.287 39.624 33.015 1.00 28.62 116 LEU A CA 1
ATOM 921 C C . LEU A 1 116 ? 55.981 40.297 32.642 1.00 28.11 116 LEU A C 1
ATOM 922 O O . LEU A 1 116 ? 54.924 39.789 32.994 1.00 27.05 116 LEU A O 1
ATOM 927 N N . VAL A 1 117 ? 56.082 41.450 31.954 1.00 28.44 117 VAL A N 1
ATOM 928 C CA . VAL A 1 117 ? 54.874 42.203 31.595 1.00 28.51 117 VAL A CA 1
ATOM 929 C C . VAL A 1 117 ? 53.938 41.292 30.752 1.00 28.91 117 VAL A C 1
ATOM 930 O O . VAL A 1 117 ? 52.743 41.129 31.072 1.00 30.31 117 VAL A O 1
ATOM 934 N N . LYS A 1 118 ? 54.537 40.655 29.759 1.00 27.94 118 LYS A N 1
ATOM 935 C CA . LYS A 1 118 ? 53.861 39.787 28.885 1.00 28.73 118 LYS A CA 1
ATOM 936 C C . LYS A 1 118 ? 53.223 38.593 29.570 1.00 28.20 118 LYS A C 1
ATOM 937 O O . LYS A 1 118 ? 52.068 38.276 29.246 1.00 27.11 118 LYS A O 1
ATOM 943 N N . LYS A 1 119 ? 53.911 37.962 30.529 1.00 28.04 119 LYS A N 1
ATOM 944 C CA . LYS A 1 119 ? 53.243 36.895 31.352 1.00 29.18 119 LYS A CA 1
ATOM 945 C C . LYS A 1 119 ? 52.080 37.406 32.210 1.00 28.35 119 LYS A C 1
ATOM 946 O O . LYS A 1 119 ? 51.082 36.707 32.387 1.00 28.37 119 LYS A O 1
ATOM 952 N N . ALA A 1 120 ? 52.244 38.588 32.787 1.00 26.56 120 ALA A N 1
ATOM 953 C CA . ALA A 1 120 ? 51.173 39.162 33.625 1.00 28.45 120 ALA A CA 1
ATOM 954 C C . ALA A 1 120 ? 49.917 39.468 32.744 1.00 27.92 120 ALA A C 1
ATOM 955 O O . ALA A 1 120 ? 48.816 38.976 33.028 1.00 29.19 120 ALA A O 1
ATOM 957 N N . MET A 1 121 ? 50.124 40.174 31.628 1.00 25.73 121 MET A N 1
ATOM 958 C CA . MET A 1 121 ? 49.031 40.415 30.663 1.00 24.09 121 MET A CA 1
ATOM 959 C C . MET A 1 121 ? 48.378 39.127 30.206 1.00 24.34 121 MET A C 1
ATOM 960 O O . MET A 1 121 ? 47.195 38.972 30.240 1.00 24.71 121 MET A O 1
ATOM 965 N N . GLU A 1 122 ? 49.185 38.193 29.789 1.00 26.98 122 GLU A N 1
ATOM 966 C CA . GLU A 1 122 ? 48.669 36.960 29.339 1.00 31.06 122 GLU A CA 1
ATOM 967 C C . GLU A 1 122 ? 47.940 36.242 30.462 1.00 31.79 122 GLU A C 1
ATOM 968 O O . GLU A 1 122 ? 46.852 35.741 30.172 1.00 32.95 122 GLU A O 1
ATOM 974 N N . PHE A 1 123 ? 48.481 36.238 31.716 1.00 30.12 123 PHE A N 1
ATOM 975 C CA . PHE A 1 123 ? 47.799 35.652 32.888 1.00 29.26 123 PHE A CA 1
ATOM 976 C C . PHE A 1 123 ? 46.315 36.134 33.074 1.00 28.83 123 PHE A C 1
ATOM 977 O O . PHE A 1 123 ? 45.378 35.339 33.396 1.00 26.92 123 PHE A O 1
ATOM 985 N N . VAL A 1 124 ? 46.122 37.438 32.899 1.00 28.13 124 VAL A N 1
ATOM 986 C CA . VAL A 1 124 ? 44.831 38.060 33.119 1.00 27.99 124 VAL A CA 1
ATOM 987 C C . VAL A 1 124 ? 44.052 38.125 31.811 1.00 29.34 124 VAL A C 1
ATOM 988 O O . VAL A 1 124 ? 43.024 38.805 31.694 1.00 29.43 124 VAL A O 1
ATOM 992 N N . GLY A 1 125 ? 44.533 37.405 30.818 1.00 30.53 125 GLY A N 1
ATOM 993 C CA . GLY A 1 125 ? 43.704 37.140 29.627 1.00 32.51 125 GLY A CA 1
ATOM 994 C C . GLY A 1 125 ? 43.695 38.300 28.621 1.00 33.30 125 GLY A C 1
ATOM 995 O O . GLY A 1 125 ? 42.783 38.406 27.777 1.00 34.19 125 GLY A O 1
ATOM 996 N N . LEU A 1 126 ? 44.728 39.130 28.715 1.00 31.78 126 LEU A N 1
ATOM 997 C CA . LEU A 1 126 ? 44.923 40.246 27.829 1.00 32.73 126 LEU A CA 1
ATOM 998 C C . LEU A 1 126 ? 46.052 39.938 26.859 1.00 32.00 126 LEU A C 1
ATOM 999 O O . LEU A 1 126 ? 47.231 40.080 27.246 1.00 32.87 126 LEU A O 1
ATOM 1004 N N . ASP A 1 127 ? 45.709 39.463 25.652 1.00 30.95 127 ASP A N 1
ATOM 1005 C CA . ASP A 1 127 ? 46.730 39.241 24.587 1.00 29.50 127 ASP A CA 1
ATOM 1006 C C . ASP A 1 127 ? 47.694 40.424 24.561 1.00 30.06 127 ASP A C 1
ATOM 1007 O O . ASP A 1 127 ? 47.294 41.560 24.327 1.00 30.94 127 ASP A O 1
ATOM 1012 N N . PHE A 1 128 ? 48.969 40.126 24.781 1.00 30.50 128 PHE A N 1
ATOM 1013 C CA . PHE A 1 128 ? 50.035 41.097 24.845 1.00 31.15 128 PHE A CA 1
ATOM 1014 C C . PHE A 1 128 ? 50.128 42.122 23.723 1.00 31.92 128 PHE A C 1
ATOM 1015 O O . PHE A 1 128 ? 50.224 43.321 23.998 1.00 31.70 128 PHE A O 1
ATOM 1023 N N . ASP A 1 129 ? 50.140 41.643 22.474 1.00 32.46 129 ASP A N 1
ATOM 1024 C CA . ASP A 1 129 ? 50.306 42.505 21.312 1.00 32.45 129 ASP A CA 1
ATOM 1025 C C . ASP A 1 129 ? 49.045 43.317 21.061 1.00 31.68 129 ASP A C 1
ATOM 1026 O O . ASP A 1 129 ? 49.098 44.467 20.718 1.00 31.34 129 ASP A O 1
ATOM 1031 N N . SER A 1 130 ? 47.912 42.682 21.193 1.00 30.77 130 SER A N 1
ATOM 1032 C CA . SER A 1 130 ? 46.681 43.371 21.188 1.00 30.93 130 SER A CA 1
ATOM 1033 C C . SER A 1 130 ? 46.558 44.525 22.213 1.00 31.98 130 SER A C 1
ATOM 1034 O O . SER A 1 130 ? 45.990 45.541 21.858 1.00 34.37 130 SER A O 1
ATOM 1037 N N . PHE A 1 131 ? 47.058 44.401 23.459 1.00 30.42 131 PHE A N 1
ATOM 1038 C CA . PHE A 1 131 ? 46.834 45.470 24.417 1.00 28.72 131 PHE A CA 1
ATOM 1039 C C . PHE A 1 131 ? 47.969 46.339 24.807 1.00 29.45 131 PHE A C 1
ATOM 1040 O O . PHE A 1 131 ? 47.732 47.299 25.477 1.00 28.46 131 PHE A O 1
ATOM 1048 N N . LYS A 1 132 ? 49.196 46.006 24.434 1.00 30.27 132 LYS A N 1
ATOM 1049 C CA . LYS A 1 132 ? 50.306 46.668 25.043 1.00 32.05 132 LYS A CA 1
ATOM 1050 C C . LYS A 1 132 ? 50.353 48.168 24.732 1.00 31.48 132 LYS A C 1
ATOM 1051 O O . LYS A 1 132 ? 50.880 48.891 25.534 1.00 32.34 132 LYS A O 1
ATOM 1057 N N . ASP A 1 133 ? 49.880 48.625 23.587 1.00 30.07 133 ASP A N 1
ATOM 1058 C CA . ASP A 1 133 ? 49.869 50.059 23.298 1.00 31.32 133 ASP A CA 1
ATOM 1059 C C . ASP A 1 133 ? 48.460 50.655 23.435 1.00 30.93 133 ASP A C 1
ATOM 1060 O O . ASP A 1 133 ? 48.160 51.679 22.807 1.00 32.20 133 ASP A O 1
ATOM 1065 N N . ARG A 1 134 ? 47.553 49.929 24.068 1.00 30.59 134 ARG A N 1
ATOM 1066 C CA . ARG A 1 134 ? 46.230 50.465 24.383 1.00 31.73 134 ARG A CA 1
ATOM 1067 C C . ARG A 1 134 ? 46.362 51.518 25.452 1.00 32.11 134 ARG A C 1
ATOM 1068 O O . ARG A 1 134 ? 47.254 51.423 26.344 1.00 33.74 134 ARG A O 1
ATOM 1076 N N . VAL A 1 135 ? 45.550 52.563 25.322 1.00 32.52 135 VAL A N 1
ATOM 1077 C CA . VAL A 1 135 ? 45.547 53.687 26.278 1.00 32.36 135 VAL A CA 1
ATOM 1078 C C . VAL A 1 135 ? 44.573 53.253 27.365 1.00 32.60 135 VAL A C 1
ATOM 1079 O O . VAL A 1 135 ? 43.402 53.163 27.126 1.00 33.78 135 VAL A O 1
ATOM 1083 N N . PRO A 1 136 ? 45.066 52.951 28.566 1.00 32.64 136 PRO A N 1
ATOM 1084 C CA . PRO A 1 136 ? 44.187 52.365 29.596 1.00 32.38 136 PRO A CA 1
ATOM 1085 C C . PRO A 1 136 ? 42.863 53.115 29.809 1.00 32.84 136 PRO A C 1
ATOM 1086 O O . PRO A 1 136 ? 41.862 52.485 29.963 1.00 32.60 136 PRO A O 1
ATOM 1090 N N . PHE A 1 137 ? 42.877 54.444 29.818 1.00 34.60 137 PHE A N 1
ATOM 1091 C CA . PHE A 1 137 ? 41.645 55.246 29.977 1.00 36.99 137 PHE A CA 1
ATOM 1092 C C . PHE A 1 137 ? 40.495 54.795 29.031 1.00 36.11 137 PHE A C 1
ATOM 1093 O O . PHE A 1 137 ? 39.300 54.933 29.365 1.00 36.71 137 PHE A O 1
ATOM 1101 N N . PHE A 1 138 ? 40.855 54.243 27.883 1.00 34.06 138 PHE A N 1
ATOM 1102 C CA . PHE A 1 138 ? 39.874 54.006 26.809 1.00 33.71 138 PHE A CA 1
ATOM 1103 C C . PHE A 1 138 ? 39.396 52.572 26.714 1.00 32.84 138 PHE A C 1
ATOM 1104 O O . PHE A 1 138 ? 38.634 52.191 25.820 1.00 33.53 138 PHE A O 1
ATOM 1112 N N . LEU A 1 139 ? 39.881 51.754 27.630 1.00 31.68 139 LEU A N 1
ATOM 1113 C CA . LEU A 1 139 ? 39.503 50.365 27.695 1.00 29.34 139 LEU A CA 1
ATOM 1114 C C . LEU A 1 139 ? 38.123 50.157 28.285 1.00 29.50 139 LEU A C 1
ATOM 1115 O O . LEU A 1 139 ? 37.551 51.036 28.917 1.00 28.44 139 LEU A O 1
ATOM 1120 N N . SER A 1 140 ? 37.598 48.954 28.129 1.00 30.82 140 SER A N 1
ATOM 1121 C CA . SER A 1 140 ? 36.337 48.625 28.787 1.00 32.71 140 SER A CA 1
ATOM 1122 C C . SER A 1 140 ? 36.539 48.477 30.305 1.00 32.67 140 SER A C 1
ATOM 1123 O O . SER A 1 140 ? 37.696 48.342 30.791 1.00 34.19 140 SER A O 1
ATOM 1126 N N . GLY A 1 141 ? 35.446 48.582 31.080 1.00 32.86 141 GLY A N 1
ATOM 1127 C CA . GLY A 1 141 ? 35.484 48.231 32.508 1.00 30.63 141 GLY A CA 1
ATOM 1128 C C . GLY A 1 141 ? 36.222 46.909 32.854 1.00 29.56 141 GLY A C 1
ATOM 1129 O O . GLY A 1 141 ? 37.026 46.870 33.715 1.00 31.13 141 GLY A O 1
ATOM 1130 N N . GLY A 1 142 ? 35.954 45.823 32.202 1.00 29.39 142 GLY A N 1
ATOM 1131 C CA . GLY A 1 142 ? 36.590 44.560 32.554 1.00 29.44 142 GLY A CA 1
ATOM 1132 C C . GLY A 1 142 ? 38.065 44.513 32.201 1.00 30.46 142 GLY A C 1
ATOM 1133 O O . GLY A 1 142 ? 38.903 43.953 32.991 1.00 30.56 142 GLY A O 1
ATOM 1134 N N . GLU A 1 143 ? 38.398 45.091 31.041 1.00 28.70 143 GLU A N 1
ATOM 1135 C CA . GLU A 1 143 ? 39.808 45.118 30.604 1.00 29.81 143 GLU A CA 1
ATOM 1136 C C . GLU A 1 143 ? 40.621 46.000 31.552 1.00 28.76 143 GLU A C 1
ATOM 1137 O O . GLU A 1 143 ? 41.761 45.650 31.907 1.00 28.51 143 GLU A O 1
ATOM 1143 N N . LYS A 1 144 ? 40.053 47.136 31.966 1.00 29.20 144 LYS A N 1
ATOM 1144 C CA . LYS A 1 144 ? 40.763 47.991 32.983 1.00 31.55 144 LYS A CA 1
ATOM 1145 C C . LYS A 1 144 ? 41.052 47.234 34.275 1.00 29.58 144 LYS A C 1
ATOM 1146 O O . LYS A 1 144 ? 42.119 47.272 34.781 1.00 30.14 144 LYS A O 1
ATOM 1152 N N . ARG A 1 145 ? 40.056 46.564 34.804 1.00 30.69 145 ARG A N 1
ATOM 1153 C CA . ARG A 1 145 ? 40.231 45.795 35.987 1.00 31.19 145 ARG A CA 1
ATOM 1154 C C . ARG A 1 145 ? 41.389 44.789 35.846 1.00 31.66 145 ARG A C 1
ATOM 1155 O O . ARG A 1 145 ? 42.276 44.682 36.752 1.00 30.25 145 ARG A O 1
ATOM 1163 N N . ARG A 1 146 ? 41.445 44.138 34.657 1.00 32.09 146 ARG A N 1
ATOM 1164 C CA . ARG A 1 146 ? 42.488 43.142 34.370 1.00 30.42 146 ARG A CA 1
ATOM 1165 C C . ARG A 1 146 ? 43.862 43.702 34.244 1.00 29.55 146 ARG A C 1
ATOM 1166 O O . ARG A 1 146 ? 44.767 43.143 34.827 1.00 28.66 146 ARG A O 1
ATOM 1174 N N . VAL A 1 147 ? 44.033 44.859 33.562 1.00 28.94 147 VAL A N 1
ATOM 1175 C CA . VAL A 1 147 ? 45.318 45.519 33.541 1.00 27.68 147 VAL A CA 1
ATOM 1176 C C . VAL A 1 147 ? 45.812 45.844 34.996 1.00 29.77 147 VAL A C 1
ATOM 1177 O O . VAL A 1 147 ? 46.962 45.659 35.324 1.00 30.08 147 VAL A O 1
ATOM 1181 N N . ALA A 1 148 ? 44.925 46.379 35.832 1.00 30.25 148 ALA A N 1
ATOM 1182 C CA . ALA A 1 148 ? 45.198 46.629 37.249 1.00 30.03 148 ALA A CA 1
ATOM 1183 C C . ALA A 1 148 ? 45.590 45.337 37.985 1.00 29.83 148 ALA A C 1
ATOM 1184 O O . ALA A 1 148 ? 46.540 45.358 38.727 1.00 31.47 148 ALA A O 1
ATOM 1186 N N . ILE A 1 149 ? 44.885 44.216 37.768 1.00 28.75 149 ILE A N 1
ATOM 1187 C CA . ILE A 1 149 ? 45.308 42.975 38.369 1.00 28.46 149 ILE A CA 1
ATOM 1188 C C . ILE A 1 149 ? 46.737 42.639 37.848 1.00 29.76 149 ILE A C 1
ATOM 1189 O O . ILE A 1 149 ? 47.630 42.319 38.632 1.00 30.70 149 ILE A O 1
ATOM 1194 N N . ALA A 1 150 ? 46.943 42.697 36.523 1.00 28.73 150 ALA A N 1
ATOM 1195 C CA . ALA A 1 150 ? 48.218 42.332 35.911 1.00 27.34 150 ALA A CA 1
ATOM 1196 C C . ALA A 1 150 ? 49.299 43.068 36.641 1.00 27.87 150 ALA A C 1
ATOM 1197 O O . ALA A 1 150 ? 50.362 42.520 36.900 1.00 28.87 150 ALA A O 1
ATOM 1199 N N . SER A 1 151 ? 49.084 44.332 36.959 1.00 28.83 151 SER A N 1
ATOM 1200 C CA . SER A 1 151 ? 50.203 45.069 37.568 1.00 29.82 151 SER A CA 1
ATOM 1201 C C . SER A 1 151 ? 50.416 44.706 39.049 1.00 29.73 151 SER A C 1
ATOM 1202 O O . SER A 1 151 ? 51.453 44.938 39.581 1.00 31.79 151 SER A O 1
ATOM 1205 N N . VAL A 1 152 ? 49.433 44.105 39.670 1.00 30.61 152 VAL A N 1
ATOM 1206 C CA . VAL A 1 152 ? 49.552 43.571 41.018 1.00 32.17 152 VAL A CA 1
ATOM 1207 C C . VAL A 1 152 ? 50.334 42.260 41.073 1.00 33.02 152 VAL A C 1
ATOM 1208 O O . VAL A 1 152 ? 51.162 42.068 41.972 1.00 33.58 152 VAL A O 1
ATOM 1212 N N . ILE A 1 153 ? 50.094 41.365 40.101 1.00 32.30 153 ILE A N 1
ATOM 1213 C CA . ILE A 1 153 ? 50.745 40.060 40.095 1.00 30.83 153 ILE A CA 1
ATOM 1214 C C . ILE A 1 153 ? 51.990 40.043 39.210 1.00 31.23 153 ILE A C 1
ATOM 1215 O O . ILE A 1 153 ? 52.612 39.011 39.065 1.00 30.91 153 ILE A O 1
ATOM 1220 N N . VAL A 1 154 ? 52.369 41.167 38.610 1.00 30.52 154 VAL A N 1
ATOM 1221 C CA . VAL A 1 154 ? 53.436 41.058 37.582 1.00 30.54 154 VAL A CA 1
ATOM 1222 C C . VAL A 1 154 ? 54.721 40.406 38.149 1.00 30.57 154 VAL A C 1
ATOM 1223 O O . VAL A 1 154 ? 55.400 39.631 37.508 1.00 30.67 154 VAL A O 1
ATOM 1227 N N . HIS A 1 155 ? 55.084 40.770 39.370 1.00 33.14 155 HIS A N 1
ATOM 1228 C CA . HIS A 1 155 ? 56.294 40.196 39.996 1.00 32.86 155 HIS A CA 1
ATOM 1229 C C . HIS A 1 155 ? 56.055 38.779 40.574 1.00 32.07 155 HIS A C 1
ATOM 1230 O O . HIS A 1 155 ? 57.007 38.193 41.063 1.00 32.86 155 HIS A O 1
ATOM 1237 N N . GLU A 1 156 ? 54.839 38.223 40.475 1.00 31.66 156 GLU A N 1
ATOM 1238 C CA . GLU A 1 156 ? 54.576 36.818 40.857 1.00 33.09 156 GLU A CA 1
ATOM 1239 C C . GLU A 1 156 ? 54.662 36.631 42.408 1.00 33.09 156 GLU A C 1
ATOM 1240 O O . GLU A 1 156 ? 55.540 35.974 42.923 1.00 33.29 156 GLU A O 1
ATOM 1246 N N . PRO A 1 157 ? 53.812 37.330 43.153 1.00 32.42 157 PRO A N 1
ATOM 1247 C CA . PRO A 1 157 ? 53.768 37.122 44.600 1.00 32.37 157 PRO A CA 1
ATOM 1248 C C . PRO A 1 157 ? 53.186 35.746 44.845 1.00 32.43 157 PRO A C 1
ATOM 1249 O O . PRO A 1 157 ? 52.507 35.207 43.969 1.00 31.62 157 PRO A O 1
ATOM 1253 N N . ASP A 1 158 ? 53.444 35.167 46.015 1.00 33.28 158 ASP A N 1
ATOM 1254 C CA . ASP A 1 158 ? 52.802 33.883 46.356 1.00 33.77 158 ASP A CA 1
ATOM 1255 C C . ASP A 1 158 ? 51.315 33.963 46.615 1.00 31.87 158 ASP A C 1
ATOM 1256 O O . ASP A 1 158 ? 50.592 32.978 46.517 1.00 32.64 158 ASP A O 1
ATOM 1261 N N . ILE A 1 159 ? 50.861 35.138 46.980 1.00 29.16 159 ILE A N 1
ATOM 1262 C CA . ILE A 1 159 ? 49.529 35.254 47.516 1.00 28.10 159 ILE A CA 1
ATOM 1263 C C . ILE A 1 159 ? 48.902 36.345 46.729 1.00 27.09 159 ILE A C 1
ATOM 1264 O O . ILE A 1 159 ? 49.526 37.329 46.459 1.00 27.82 159 ILE A O 1
ATOM 1269 N N . LEU A 1 160 ? 47.669 36.148 46.344 1.00 27.08 160 LEU A N 1
ATOM 1270 C CA . LEU A 1 160 ? 46.872 37.184 45.758 1.00 27.72 160 LEU A CA 1
ATOM 1271 C C . LEU A 1 160 ? 45.670 37.456 46.644 1.00 28.23 160 LEU A C 1
ATOM 1272 O O . LEU A 1 160 ? 44.954 36.519 47.008 1.00 29.58 160 LEU A O 1
ATOM 1277 N N . ILE A 1 161 ? 45.465 38.740 46.972 1.00 27.89 161 ILE A N 1
ATOM 1278 C CA . ILE A 1 161 ? 44.265 39.232 47.681 1.00 26.05 161 ILE A CA 1
ATOM 1279 C C . ILE A 1 161 ? 43.452 40.169 46.749 1.00 26.28 161 ILE A C 1
ATOM 1280 O O . ILE A 1 161 ? 44.001 41.066 46.158 1.00 26.42 161 ILE A O 1
ATOM 1285 N N . LEU A 1 162 ? 42.187 39.870 46.527 1.00 27.51 162 LEU A N 1
ATOM 1286 C CA . LEU A 1 162 ? 41.337 40.758 45.699 1.00 28.02 162 LEU A CA 1
ATOM 1287 C C . LEU A 1 162 ? 40.213 41.349 46.545 1.00 29.10 162 LEU A C 1
ATOM 1288 O O . LEU A 1 162 ? 39.346 40.576 47.072 1.00 27.46 162 LEU A O 1
ATOM 1293 N N . ASP A 1 163 ? 40.206 42.687 46.687 1.00 29.96 163 ASP A N 1
ATOM 1294 C CA . ASP A 1 163 ? 39.090 43.301 47.413 1.00 31.44 163 ASP A CA 1
ATOM 1295 C C . ASP A 1 163 ? 37.896 43.523 46.497 1.00 32.30 163 ASP A C 1
ATOM 1296 O O . ASP A 1 163 ? 37.951 44.366 45.621 1.00 31.13 163 ASP A O 1
ATOM 1301 N N . GLU A 1 164 ? 36.864 42.704 46.680 1.00 32.42 164 GLU A N 1
ATOM 1302 C CA . GLU A 1 164 ? 35.654 42.820 45.937 1.00 34.32 164 GLU A CA 1
ATOM 1303 C C . GLU A 1 164 ? 35.943 42.941 44.392 1.00 34.37 164 GLU A C 1
ATOM 1304 O O . GLU A 1 164 ? 35.659 43.996 43.715 1.00 31.35 164 GLU A O 1
ATOM 1310 N N . PRO A 1 165 ? 36.517 41.856 43.836 1.00 32.79 165 PRO A N 1
ATOM 1311 C CA . PRO A 1 165 ? 37.026 41.911 42.442 1.00 31.33 165 PRO A CA 1
ATOM 1312 C C . PRO A 1 165 ? 35.928 42.065 41.361 1.00 30.71 165 PRO A C 1
ATOM 1313 O O . PRO A 1 165 ? 36.228 42.426 40.225 1.00 30.24 165 PRO A O 1
ATOM 1317 N N . LEU A 1 166 ? 34.683 41.797 41.726 1.00 28.48 166 LEU A N 1
ATOM 1318 C CA . LEU A 1 166 ? 33.548 41.701 40.777 1.00 29.53 166 LEU A CA 1
ATOM 1319 C C . LEU A 1 166 ? 32.741 42.954 40.653 1.00 28.75 166 LEU A C 1
ATOM 1320 O O . LEU A 1 166 ? 31.849 43.004 39.835 1.00 28.88 166 LEU A O 1
ATOM 1325 N N . VAL A 1 167 ? 33.044 43.939 41.484 1.00 29.39 167 VAL A N 1
ATOM 1326 C CA . VAL A 1 167 ? 32.226 45.115 41.623 1.00 31.34 167 VAL A CA 1
ATOM 1327 C C . VAL A 1 167 ? 32.219 46.024 40.387 1.00 32.54 167 VAL A C 1
ATOM 1328 O O . VAL A 1 167 ? 33.249 46.324 39.811 1.00 33.50 167 VAL A O 1
ATOM 1332 N N . GLY A 1 168 ? 31.035 46.406 39.946 1.00 33.87 168 GLY A N 1
ATOM 1333 C CA . GLY A 1 168 ? 30.901 47.344 38.838 1.00 35.52 168 GLY A CA 1
ATOM 1334 C C . GLY A 1 168 ? 31.013 46.728 37.464 1.00 36.46 168 GLY A C 1
ATOM 1335 O O . GLY A 1 168 ? 30.785 47.407 36.490 1.00 36.68 168 GLY A O 1
ATOM 1336 N N . LEU A 1 169 ? 31.342 45.430 37.386 1.00 37.72 169 LEU A N 1
ATOM 1337 C CA . LEU A 1 169 ? 31.605 44.733 36.089 1.00 35.80 169 LEU A CA 1
ATOM 1338 C C . LEU A 1 169 ? 30.343 44.103 35.541 1.00 36.71 169 LEU A C 1
ATOM 1339 O O . LEU A 1 169 ? 29.521 43.564 36.301 1.00 35.29 169 LEU A O 1
ATOM 1344 N N . ASP A 1 170 ? 30.210 44.095 34.226 1.00 38.86 170 ASP A N 1
ATOM 1345 C CA . ASP A 1 170 ? 29.182 43.259 33.604 1.00 41.64 170 ASP A CA 1
ATOM 1346 C C . ASP A 1 170 ? 29.439 41.728 33.674 1.00 42.25 170 ASP A C 1
ATOM 1347 O O . ASP A 1 170 ? 30.298 41.266 34.416 1.00 41.94 170 ASP A O 1
ATOM 1352 N N . ARG A 1 171 ? 28.631 40.976 32.916 1.00 43.17 171 ARG A N 1
ATOM 1353 C CA . ARG A 1 171 ? 28.517 39.533 32.961 1.00 43.68 171 ARG A CA 1
ATOM 1354 C C . ARG A 1 171 ? 29.828 38.903 32.511 1.00 43.04 171 ARG A C 1
ATOM 1355 O O . ARG A 1 171 ? 30.324 37.977 33.139 1.00 40.74 171 ARG A O 1
ATOM 1363 N N . GLU A 1 172 ? 30.397 39.454 31.436 1.00 43.81 172 GLU A N 1
ATOM 1364 C CA . GLU A 1 172 ? 31.602 38.883 30.841 1.00 46.23 172 GLU A CA 1
ATOM 1365 C C . GLU A 1 172 ? 32.808 39.308 31.612 1.00 43.62 172 GLU A C 1
ATOM 1366 O O . GLU A 1 172 ? 33.772 38.523 31.694 1.00 43.28 172 GLU A O 1
ATOM 1372 N N . GLY A 1 173 ? 32.745 40.537 32.171 1.00 41.06 173 GLY A N 1
ATOM 1373 C CA . GLY A 1 173 ? 33.743 41.038 33.117 1.00 38.46 173 GLY A CA 1
ATOM 1374 C C . GLY A 1 173 ? 33.962 40.081 34.281 1.00 37.57 173 GLY A C 1
ATOM 1375 O O . GLY A 1 173 ? 35.094 39.719 34.591 1.00 37.50 173 GLY A O 1
ATOM 1376 N N . LYS A 1 174 ? 32.860 39.605 34.842 1.00 36.51 174 LYS A N 1
ATOM 1377 C CA . LYS A 1 174 ? 32.866 38.729 35.984 1.00 37.50 174 LYS A CA 1
ATOM 1378 C C . LYS A 1 174 ? 33.483 37.421 35.585 1.00 37.64 174 LYS A C 1
ATOM 1379 O O . LYS A 1 174 ? 34.362 36.925 36.288 1.00 37.50 174 LYS A O 1
ATOM 1385 N N . THR A 1 175 ? 33.052 36.863 34.455 1.00 38.02 175 THR A N 1
ATOM 1386 C CA . THR A 1 175 ? 33.570 35.565 34.052 1.00 37.96 175 THR A CA 1
ATOM 1387 C C . THR A 1 175 ? 35.067 35.656 33.833 1.00 37.40 175 THR A C 1
ATOM 1388 O O . THR A 1 175 ? 35.816 34.774 34.274 1.00 38.95 175 THR A O 1
ATOM 1392 N N . ASP A 1 176 ? 35.506 36.743 33.216 1.00 36.87 176 ASP A N 1
ATOM 1393 C CA . ASP A 1 176 ? 36.932 36.987 33.016 1.00 37.13 176 ASP A CA 1
ATOM 1394 C C . ASP A 1 176 ? 37.696 37.133 34.377 1.00 37.12 176 ASP A C 1
ATOM 1395 O O . ASP A 1 176 ? 38.868 36.675 34.511 1.00 38.08 176 ASP A O 1
ATOM 1400 N N . LEU A 1 177 ? 37.056 37.790 35.346 1.00 34.75 177 LEU A N 1
ATOM 1401 C CA . LEU A 1 177 ? 37.673 37.974 36.627 1.00 34.08 177 LEU A CA 1
ATOM 1402 C C . LEU A 1 177 ? 37.868 36.651 37.293 1.00 33.08 177 LEU A C 1
ATOM 1403 O O . LEU A 1 177 ? 38.975 36.332 37.713 1.00 32.62 177 LEU A O 1
ATOM 1408 N N . LEU A 1 178 ? 36.794 35.867 37.367 1.00 33.48 178 LEU A N 1
ATOM 1409 C CA . LEU A 1 178 ? 36.807 34.547 38.027 1.00 33.26 1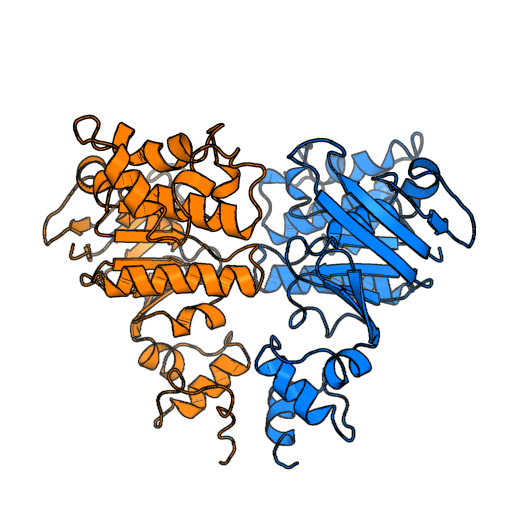78 LEU A CA 1
ATOM 1410 C C . LEU A 1 178 ? 37.751 33.546 37.331 1.00 34.49 178 LEU A C 1
ATOM 1411 O O . LEU A 1 178 ? 38.342 32.693 37.981 1.00 34.00 178 LEU A O 1
ATOM 1416 N N . ARG A 1 179 ? 37.979 33.743 36.028 1.00 34.81 179 ARG A N 1
ATOM 1417 C CA . ARG A 1 179 ? 38.968 32.980 35.303 1.00 36.60 179 ARG A CA 1
ATOM 1418 C C . ARG A 1 179 ? 40.416 33.222 35.808 1.00 35.33 179 ARG A C 1
ATOM 1419 O O . ARG A 1 179 ? 41.209 32.304 35.994 1.00 34.77 179 ARG A O 1
ATOM 1427 N N . ILE A 1 180 ? 40.716 34.461 36.143 1.00 35.27 180 ILE A N 1
ATOM 1428 C CA . ILE A 1 180 ? 41.985 34.758 36.814 1.00 32.83 180 ILE A CA 1
ATOM 1429 C C . ILE A 1 180 ? 42.143 33.958 38.141 1.00 31.36 180 ILE A C 1
ATOM 1430 O O . ILE A 1 180 ? 43.231 33.379 38.407 1.00 28.84 180 ILE A O 1
ATOM 1435 N N . VAL A 1 181 ? 41.063 33.901 38.908 1.00 30.95 181 VAL A N 1
ATOM 1436 C CA . VAL A 1 181 ? 41.055 33.234 40.269 1.00 33.27 181 VAL A CA 1
ATOM 1437 C C . VAL A 1 181 ? 41.332 31.730 40.163 1.00 33.54 181 VAL A C 1
ATOM 1438 O O . VAL A 1 181 ? 42.140 31.200 40.900 1.00 32.86 181 VAL A O 1
ATOM 1442 N N . GLU A 1 182 ? 40.684 31.098 39.170 1.00 34.88 182 GLU A N 1
ATOM 1443 C CA . GLU A 1 182 ? 40.842 29.669 38.804 1.00 35.34 182 GLU A CA 1
ATOM 1444 C C . GLU A 1 182 ? 42.233 29.326 38.298 1.00 34.70 182 GLU A C 1
ATOM 1445 O O . GLU A 1 182 ? 42.735 28.284 38.643 1.00 34.46 182 GLU A O 1
ATOM 1451 N N . LYS A 1 183 ? 42.841 30.215 37.517 1.00 32.95 183 LYS A N 1
ATOM 1452 C CA . LYS A 1 183 ? 44.189 30.037 37.120 1.00 33.02 183 LYS A CA 1
ATOM 1453 C C . LYS A 1 183 ? 45.155 30.141 38.335 1.00 32.96 183 LYS A C 1
ATOM 1454 O O . LYS A 1 183 ? 45.988 29.307 38.555 1.00 33.90 183 LYS A O 1
ATOM 1460 N N . TRP A 1 184 ? 45.067 31.200 39.103 1.00 31.36 184 TRP A N 1
ATOM 1461 C CA . TRP A 1 184 ? 45.942 31.361 40.182 1.00 30.43 184 TRP A CA 1
ATOM 1462 C C . TRP A 1 184 ? 45.894 30.056 41.051 1.00 31.56 184 TRP A C 1
ATOM 1463 O O . TRP A 1 184 ? 46.911 29.539 41.440 1.00 30.21 184 TRP A O 1
ATOM 1474 N N . LYS A 1 185 ? 44.701 29.547 41.310 1.00 32.60 185 LYS A N 1
ATOM 1475 C CA . LYS A 1 185 ? 44.526 28.319 42.070 1.00 35.54 185 LYS A CA 1
ATOM 1476 C C . LYS A 1 185 ? 45.133 27.073 41.433 1.00 35.35 185 LYS A C 1
ATOM 1477 O O . LYS A 1 185 ? 45.651 26.184 42.128 1.00 34.61 185 LYS A O 1
ATOM 1483 N N . THR A 1 186 ? 45.047 27.001 40.105 1.00 36.37 186 THR A N 1
ATOM 1484 C CA . THR A 1 186 ? 45.530 25.843 39.372 1.00 35.34 186 THR A CA 1
ATOM 1485 C C . THR A 1 186 ? 47.018 25.815 39.570 1.00 35.17 186 THR A C 1
ATOM 1486 O O . THR A 1 186 ? 47.630 24.772 39.643 1.00 35.21 186 THR A O 1
ATOM 1490 N N . LEU A 1 187 ? 47.598 26.975 39.758 1.00 34.54 187 LEU A N 1
ATOM 1491 C CA . LEU A 1 187 ? 49.017 27.026 39.953 1.00 34.93 187 LEU A CA 1
ATOM 1492 C C . LEU A 1 187 ? 49.419 26.630 41.366 1.00 34.67 187 LEU A C 1
ATOM 1493 O O . LEU A 1 187 ? 50.633 26.519 41.676 1.00 35.60 187 LEU A O 1
ATOM 1498 N N . GLY A 1 188 ? 48.422 26.393 42.214 1.00 32.61 188 GLY A N 1
ATOM 1499 C CA . GLY A 1 188 ? 48.710 26.002 43.597 1.00 33.12 188 GLY A CA 1
ATOM 1500 C C . GLY A 1 188 ? 48.987 27.189 44.515 1.00 32.89 188 GLY A C 1
ATOM 1501 O O . GLY A 1 188 ? 49.499 27.033 45.601 1.00 33.42 188 GLY A O 1
ATOM 1502 N N . LYS A 1 189 ? 48.651 28.388 44.086 1.00 31.90 189 LYS A N 1
ATOM 1503 C CA . LYS A 1 189 ? 48.957 29.529 44.909 1.00 32.31 189 LYS A CA 1
ATOM 1504 C C . LYS A 1 189 ? 47.719 29.990 45.693 1.00 30.56 189 LYS A C 1
ATOM 1505 O O . LYS A 1 189 ? 46.592 29.778 45.304 1.00 30.75 189 LYS A O 1
ATOM 1511 N N . THR A 1 190 ? 47.971 30.708 46.766 1.00 30.94 190 THR A N 1
ATOM 1512 C CA . THR A 1 190 ? 46.945 31.178 47.685 1.00 29.84 190 THR A CA 1
ATOM 1513 C C . THR A 1 190 ? 46.173 32.322 47.067 1.00 30.08 190 THR A C 1
ATOM 1514 O O . THR A 1 190 ? 46.775 33.311 46.646 1.00 30.60 190 THR A O 1
ATOM 1518 N N . VAL A 1 191 ? 44.847 32.184 47.003 1.00 30.01 191 VAL A N 1
ATOM 1519 C CA . VAL A 1 191 ? 44.061 33.358 46.680 1.00 31.74 191 VAL A CA 1
ATOM 1520 C C . VAL A 1 191 ? 42.967 33.672 47.731 1.00 30.87 191 VAL A C 1
ATOM 1521 O O . VAL A 1 191 ? 42.222 32.801 48.125 1.00 31.11 191 VAL A O 1
ATOM 1525 N N . ILE A 1 192 ? 42.895 34.924 48.157 1.00 29.95 192 ILE A N 1
ATOM 1526 C CA . ILE A 1 192 ? 41.862 35.358 49.085 1.00 30.25 192 ILE A CA 1
ATOM 1527 C C . ILE A 1 192 ? 40.980 36.452 48.409 1.00 30.84 192 ILE A C 1
ATOM 1528 O O . ILE A 1 192 ? 41.482 37.425 47.838 1.00 29.14 192 ILE A O 1
ATOM 1533 N N . LEU A 1 193 ? 39.680 36.224 48.473 1.00 31.44 193 LEU A N 1
ATOM 1534 C CA . LEU A 1 193 ? 38.650 37.115 47.965 1.00 31.96 193 LEU A CA 1
ATOM 1535 C C . LEU A 1 193 ? 37.909 37.690 49.193 1.00 32.80 193 LEU A C 1
ATOM 1536 O O . LEU A 1 193 ? 37.580 36.950 50.132 1.00 33.04 193 LEU A O 1
ATOM 1541 N N . ILE A 1 194 ? 37.605 38.983 49.140 1.00 33.57 194 ILE A N 1
ATOM 1542 C CA . ILE A 1 194 ? 36.912 39.727 50.165 1.00 34.74 194 ILE A CA 1
ATOM 1543 C C . ILE A 1 194 ? 35.643 40.179 49.484 1.00 37.02 194 ILE A C 1
ATOM 1544 O O . ILE A 1 194 ? 35.683 40.917 48.473 1.00 37.04 194 ILE A O 1
ATOM 1549 N N . SER A 1 195 ? 34.516 39.704 49.988 1.00 38.99 195 SER A N 1
ATOM 1550 C CA . SER A 1 195 ? 33.237 40.064 49.410 1.00 41.08 195 SER A CA 1
ATOM 1551 C C . SER A 1 195 ? 32.112 39.880 50.452 1.00 43.24 195 SER A C 1
ATOM 1552 O O . SER A 1 195 ? 32.081 38.899 51.160 1.00 41.79 195 SER A O 1
ATOM 1555 N N . HIS A 1 196 ? 31.228 40.868 50.544 1.00 46.22 196 HIS A N 1
ATOM 1556 C CA . HIS A 1 196 ? 30.007 40.748 51.314 1.00 48.90 196 HIS A CA 1
ATOM 1557 C C . HIS A 1 196 ? 29.104 39.736 50.664 1.00 50.87 196 HIS A C 1
ATOM 1558 O O . HIS A 1 196 ? 28.416 38.994 51.398 1.00 52.57 196 HIS A O 1
ATOM 1565 N N . ASP A 1 197 ? 29.074 39.663 49.323 1.00 51.56 197 ASP A N 1
ATOM 1566 C CA . ASP A 1 197 ? 28.156 38.686 48.757 1.00 52.91 197 ASP A CA 1
ATOM 1567 C C . ASP A 1 197 ? 28.760 37.337 48.316 1.00 52.61 197 ASP A C 1
ATOM 1568 O O . ASP A 1 197 ? 29.482 37.214 47.306 1.00 53.64 197 ASP A O 1
ATOM 1573 N N . ILE A 1 198 ? 28.391 36.331 49.088 1.00 51.38 198 ILE A N 1
ATOM 1574 C CA . ILE A 1 198 ? 28.904 34.990 49.008 1.00 50.75 198 ILE A CA 1
ATOM 1575 C C . ILE A 1 198 ? 28.413 34.254 47.774 1.00 50.90 198 ILE A C 1
ATOM 1576 O O . ILE A 1 198 ? 29.187 33.550 47.131 1.00 50.44 198 ILE A O 1
ATOM 1581 N N . GLU A 1 199 ? 27.132 34.420 47.433 1.00 52.28 199 GLU A N 1
ATOM 1582 C CA . GLU A 1 199 ? 26.511 33.570 46.387 1.00 53.46 199 GLU A CA 1
ATOM 1583 C C . GLU A 1 199 ? 27.280 33.490 45.035 1.00 54.04 199 GLU A C 1
ATOM 1584 O O . GLU A 1 199 ? 27.310 32.456 44.357 1.00 54.54 199 GLU A O 1
ATOM 1590 N N . THR A 1 200 ? 27.871 34.605 44.641 1.00 54.28 200 THR A N 1
ATOM 1591 C CA . THR A 1 200 ? 28.507 34.718 43.354 1.00 55.11 200 THR A CA 1
ATOM 1592 C C . THR A 1 200 ? 30.024 34.400 43.386 1.00 54.59 200 THR A C 1
ATOM 1593 O O . THR A 1 200 ? 30.697 34.444 42.335 1.00 54.84 200 THR A O 1
ATOM 1597 N N . VAL A 1 201 ? 30.567 34.052 44.564 1.00 52.75 201 VAL A N 1
ATOM 1598 C CA . VAL A 1 201 ? 31.979 33.584 44.625 1.00 50.75 201 VAL A CA 1
ATOM 1599 C C . VAL A 1 201 ? 32.244 32.259 45.354 1.00 49.81 201 VAL A C 1
ATOM 1600 O O . VAL A 1 201 ? 33.356 31.741 45.295 1.00 48.08 201 VAL A O 1
ATOM 1604 N N . ILE A 1 202 ? 31.196 31.705 45.979 1.00 49.78 202 ILE A N 1
ATOM 1605 C CA . ILE A 1 202 ? 31.322 30.505 46.828 1.00 48.81 202 ILE A CA 1
ATOM 1606 C C . ILE A 1 202 ? 31.693 29.275 46.013 1.00 48.50 202 ILE A C 1
ATOM 1607 O O . ILE A 1 202 ? 32.534 28.455 46.432 1.00 48.47 202 ILE A O 1
ATOM 1612 N N . ASN A 1 203 ? 31.106 29.175 44.836 1.00 47.77 203 ASN A N 1
ATOM 1613 C CA . ASN A 1 203 ? 31.541 28.175 43.865 1.00 48.27 203 ASN A CA 1
ATOM 1614 C C . ASN A 1 203 ? 33.022 28.232 43.451 1.00 46.91 203 ASN A C 1
ATOM 1615 O O . ASN A 1 203 ? 33.522 27.275 42.903 1.00 47.28 203 ASN A O 1
ATOM 1620 N N . HIS A 1 204 ? 33.732 29.322 43.752 1.00 45.69 204 HIS A N 1
ATOM 1621 C CA . HIS A 1 204 ? 35.151 29.414 43.371 1.00 44.92 204 HIS A CA 1
ATOM 1622 C C . HIS A 1 204 ? 36.175 29.354 44.479 1.00 44.73 204 HIS A C 1
ATOM 1623 O O . HIS A 1 204 ? 37.340 29.594 44.204 1.00 44.40 204 HIS A O 1
ATOM 1630 N N . VAL A 1 205 ? 35.726 29.070 45.712 1.00 45.25 205 VAL A N 1
ATOM 1631 C CA . VAL A 1 205 ? 36.574 28.982 46.924 1.00 44.33 205 VAL A CA 1
ATOM 1632 C C . VAL A 1 205 ? 36.426 27.655 47.674 1.00 43.75 205 VAL A C 1
ATOM 1633 O O . VAL A 1 205 ? 35.506 26.907 47.411 1.00 44.25 205 VAL A O 1
ATOM 1637 N N . ASP A 1 206 ? 37.327 27.380 48.622 1.00 43.50 206 ASP A N 1
ATOM 1638 C CA . ASP A 1 206 ? 37.362 26.106 49.387 1.00 43.27 206 ASP A CA 1
ATOM 1639 C C . ASP A 1 206 ? 36.786 26.345 50.756 1.00 42.34 206 ASP A C 1
ATOM 1640 O O . ASP A 1 206 ? 36.201 25.467 51.354 1.00 43.26 206 ASP A O 1
ATOM 1645 N N . ARG A 1 207 ? 37.040 27.533 51.288 1.00 40.69 207 ARG A N 1
ATOM 1646 C CA . ARG A 1 207 ? 36.561 27.849 52.583 1.00 39.40 207 ARG A CA 1
ATOM 1647 C C . ARG A 1 207 ? 36.127 29.306 52.691 1.00 37.69 207 ARG A C 1
ATOM 1648 O O . ARG A 1 207 ? 36.455 30.157 51.846 1.00 37.94 207 ARG A O 1
ATOM 1656 N N . VAL A 1 208 ? 35.360 29.527 53.737 1.00 35.42 208 VAL A N 1
ATOM 1657 C CA . VAL A 1 208 ? 34.723 30.758 54.029 1.00 34.11 208 VAL A CA 1
ATOM 1658 C C . VAL A 1 208 ? 35.050 31.153 55.460 1.00 33.79 208 VAL A C 1
ATOM 1659 O O . VAL A 1 208 ? 34.908 30.371 56.402 1.00 34.19 208 VAL A O 1
ATOM 1663 N N . VAL A 1 209 ? 35.479 32.392 55.626 1.00 33.74 209 VAL A N 1
ATOM 1664 C CA . VAL A 1 209 ? 35.623 32.955 56.932 1.00 34.41 209 VAL A CA 1
ATOM 1665 C C . VAL A 1 209 ? 34.623 34.087 56.946 1.00 35.15 209 VAL A C 1
ATOM 1666 O O . VAL A 1 209 ? 34.525 34.846 55.990 1.00 35.72 209 VAL A O 1
ATOM 1670 N N . VAL A 1 210 ? 33.920 34.228 58.049 1.00 36.68 210 VAL A N 1
ATOM 1671 C CA . VAL A 1 210 ? 33.005 35.345 58.247 1.00 38.60 210 VAL A CA 1
ATOM 1672 C C . VAL A 1 210 ? 33.399 36.213 59.472 1.00 40.24 210 VAL A C 1
ATOM 1673 O O . VAL A 1 210 ? 33.670 35.689 60.592 1.00 40.52 210 VAL A O 1
ATOM 1677 N N . LEU A 1 211 ? 33.415 37.531 59.244 1.00 40.48 211 LEU A N 1
ATOM 1678 C CA . LEU A 1 211 ? 33.654 38.540 60.282 1.00 40.63 211 LEU A CA 1
ATOM 1679 C C . LEU A 1 211 ? 32.354 39.299 60.553 1.00 41.09 211 LEU A C 1
ATOM 1680 O O . LEU A 1 211 ? 31.567 39.560 59.648 1.00 40.60 211 LEU A O 1
ATOM 1685 N N . GLU A 1 212 ? 32.137 39.629 61.811 1.00 42.33 212 GLU A N 1
ATOM 1686 C CA . GLU A 1 212 ? 31.006 40.438 62.241 1.00 44.21 212 GLU A CA 1
ATOM 1687 C C . GLU A 1 212 ? 31.600 41.426 63.210 1.00 43.63 212 GLU A C 1
ATOM 1688 O O . GLU A 1 212 ? 32.219 41.000 64.170 1.00 44.11 212 GLU A O 1
ATOM 1694 N N . LYS A 1 213 ? 31.445 42.726 62.946 1.00 42.26 213 LYS A N 1
ATOM 1695 C CA . LYS A 1 213 ? 31.866 43.761 63.870 1.00 43.84 213 LYS A CA 1
ATOM 1696 C C . LYS A 1 213 ? 33.262 43.478 64.441 1.00 43.47 213 LYS A C 1
ATOM 1697 O O . LYS A 1 213 ? 33.463 43.525 65.662 1.00 43.11 213 LYS A O 1
ATOM 1703 N N . GLY A 1 214 ? 34.208 43.169 63.566 1.00 42.49 214 GLY A N 1
ATOM 1704 C CA . GLY A 1 214 ? 35.569 42.945 63.981 1.00 40.77 214 GLY A CA 1
ATOM 1705 C C . GLY A 1 214 ? 35.920 41.605 64.583 1.00 38.89 214 GLY A C 1
ATOM 1706 O O . GLY A 1 214 ? 37.027 41.416 65.023 1.00 36.92 214 GLY A O 1
ATOM 1707 N N . LYS A 1 215 ? 34.965 40.695 64.589 1.00 38.54 215 LYS A N 1
ATOM 1708 C CA . LYS A 1 215 ? 35.148 39.376 65.197 1.00 40.45 215 LYS A CA 1
ATOM 1709 C C . LYS A 1 215 ? 34.898 38.242 64.198 1.00 38.64 215 LYS A C 1
ATOM 1710 O O . LYS A 1 215 ? 33.945 38.303 63.413 1.00 38.17 215 LYS A O 1
ATOM 1716 N N . LYS A 1 216 ? 35.705 37.187 64.279 1.00 37.57 216 LYS A N 1
ATOM 1717 C CA . LYS A 1 216 ? 35.466 35.988 63.454 1.00 36.99 216 LYS A CA 1
ATOM 1718 C C . LYS A 1 216 ? 34.397 35.129 64.132 1.00 38.58 216 LYS A C 1
ATOM 1719 O O . LYS A 1 216 ? 34.531 34.740 65.315 1.00 36.47 216 LYS A O 1
ATOM 1725 N N . VAL A 1 217 ? 33.338 34.846 63.347 1.00 39.51 217 VAL A N 1
ATOM 1726 C CA . VAL A 1 217 ? 32.133 34.096 63.761 1.00 39.12 217 VAL A CA 1
ATOM 1727 C C . VAL A 1 217 ? 32.001 32.784 63.028 1.00 39.73 217 VAL A C 1
ATOM 1728 O O . VAL A 1 217 ? 31.312 31.854 63.497 1.00 40.09 217 VAL A O 1
ATOM 1732 N N . PHE A 1 218 ? 32.733 32.660 61.922 1.00 39.26 218 PHE A N 1
ATOM 1733 C CA . PHE A 1 218 ? 32.760 31.394 61.199 1.00 39.05 218 PHE A CA 1
ATOM 1734 C C . PHE A 1 218 ? 34.121 31.246 60.568 1.00 39.69 218 PHE A C 1
ATOM 1735 O O . PHE A 1 218 ? 34.754 32.246 60.177 1.00 41.19 218 PHE A O 1
ATOM 1743 N N . ASP A 1 219 ? 34.592 30.004 60.493 1.00 38.92 219 ASP A N 1
ATOM 1744 C CA . ASP A 1 219 ? 35.817 29.662 59.817 1.00 38.10 219 ASP A CA 1
ATOM 1745 C C . ASP A 1 219 ? 35.680 28.168 59.528 1.00 38.28 219 ASP A C 1
ATOM 1746 O O . ASP A 1 219 ? 35.813 27.334 60.429 1.00 37.91 219 ASP A O 1
ATOM 1751 N N . GLY A 1 220 ? 35.372 27.839 58.275 1.00 38.22 220 GLY A N 1
ATOM 1752 C CA . GLY A 1 220 ? 35.222 26.469 57.895 1.00 37.77 220 GLY A CA 1
ATOM 1753 C C . GLY A 1 220 ? 35.215 26.335 56.399 1.00 38.46 220 GLY A C 1
ATOM 1754 O O . GLY A 1 220 ? 35.462 27.302 55.674 1.00 38.47 220 GLY A O 1
ATOM 1755 N N . THR A 1 221 ? 34.930 25.133 55.946 1.00 37.79 221 THR A N 1
ATOM 1756 C CA . THR A 1 221 ? 34.759 24.885 54.524 1.00 40.68 221 THR A CA 1
ATOM 1757 C C . THR A 1 221 ? 33.418 25.445 53.971 1.00 41.02 221 THR A C 1
ATOM 1758 O O . THR A 1 221 ? 32.474 25.761 54.744 1.00 38.94 221 THR A O 1
ATOM 1762 N N . ARG A 1 222 ? 33.354 25.529 52.635 1.00 41.09 222 ARG A N 1
ATOM 1763 C CA . ARG A 1 222 ? 32.124 25.977 52.002 1.00 42.08 222 ARG A CA 1
ATOM 1764 C C . ARG A 1 222 ? 30.985 25.017 52.331 1.00 42.74 222 ARG A C 1
ATOM 1765 O O . ARG A 1 222 ? 29.844 25.428 52.440 1.00 43.33 222 ARG A O 1
ATOM 1773 N N . MET A 1 223 ? 31.303 23.735 52.460 1.00 44.45 223 MET A N 1
ATOM 1774 C CA . MET A 1 223 ? 30.315 22.730 52.827 1.00 45.55 223 MET A CA 1
ATOM 1775 C C . MET A 1 223 ? 29.940 22.982 54.268 1.00 45.46 223 MET A C 1
ATOM 1776 O O . MET A 1 223 ? 28.800 23.214 54.573 1.00 47.02 223 MET A O 1
ATOM 1781 N N . GLU A 1 224 ? 30.899 23.058 55.151 1.00 45.57 224 GLU A N 1
ATOM 1782 C CA . GLU A 1 224 ? 30.576 23.492 56.502 1.00 46.90 224 GLU A CA 1
ATOM 1783 C C . GLU A 1 224 ? 29.809 24.807 56.599 1.00 47.23 224 GLU A C 1
ATOM 1784 O O . GLU A 1 224 ? 28.896 24.910 57.415 1.00 46.76 224 GLU A O 1
ATOM 1790 N N . PHE A 1 225 ? 30.177 25.810 55.786 1.00 47.65 225 PHE A N 1
ATOM 1791 C CA . PHE A 1 225 ? 29.488 27.104 55.808 1.00 47.61 225 PHE A CA 1
ATOM 1792 C C . PHE A 1 225 ? 27.985 26.981 55.557 1.00 48.73 225 PHE A C 1
ATOM 1793 O O . PHE A 1 225 ? 27.195 27.524 56.337 1.00 48.55 225 PHE A O 1
ATOM 1801 N N . LEU A 1 226 ? 27.605 26.356 54.439 1.00 49.20 226 LEU A N 1
ATOM 1802 C CA . LEU A 1 226 ? 26.161 26.212 54.094 1.00 51.33 226 LEU A CA 1
ATOM 1803 C C . LEU A 1 226 ? 25.381 25.421 55.171 1.00 52.76 226 LEU A C 1
ATOM 1804 O O . LEU A 1 226 ? 24.233 25.788 55.508 1.00 51.87 226 LEU A O 1
ATOM 1809 N N . GLU A 1 227 ? 26.025 24.378 55.716 1.00 53.91 227 GLU A N 1
ATOM 1810 C CA . GLU A 1 227 ? 25.454 23.629 56.834 1.00 56.65 227 GLU A CA 1
ATOM 1811 C C . GLU A 1 227 ? 25.242 24.477 58.099 1.00 56.37 227 GLU A C 1
ATOM 1812 O O . GLU A 1 227 ? 24.101 24.615 58.558 1.00 57.24 227 GLU A O 1
ATOM 1818 N N . LYS A 1 228 ? 26.316 25.078 58.611 1.00 55.73 228 LYS A N 1
ATOM 1819 C CA . LYS A 1 228 ? 26.348 25.589 59.974 1.00 55.89 228 LYS A CA 1
ATOM 1820 C C . LYS A 1 228 ? 26.230 27.084 60.194 1.00 55.26 228 LYS A C 1
ATOM 1821 O O . LYS A 1 228 ? 25.892 27.493 61.298 1.00 55.02 228 LYS A O 1
ATOM 1827 N N . TYR A 1 229 ? 26.552 27.921 59.217 1.00 55.29 229 TYR A N 1
ATOM 1828 C CA . TYR A 1 229 ? 26.465 29.373 59.487 1.00 56.22 229 TYR A CA 1
ATOM 1829 C C . TYR A 1 229 ? 25.047 29.870 59.535 1.00 57.49 229 TYR A C 1
ATOM 1830 O O . TYR A 1 229 ? 24.177 29.425 58.780 1.00 56.99 229 TYR A O 1
ATOM 1839 N N . ASP A 1 230 ? 24.828 30.804 60.456 1.00 59.98 230 ASP A N 1
ATOM 1840 C CA . ASP A 1 230 ? 23.574 31.545 60.545 1.00 62.28 230 ASP A CA 1
ATOM 1841 C C . ASP A 1 230 ? 23.003 31.712 59.098 1.00 63.03 230 ASP A C 1
ATOM 1842 O O . ASP A 1 230 ? 23.637 32.380 58.259 1.00 62.85 230 ASP A O 1
ATOM 1847 N N . PRO A 1 231 ? 21.822 31.076 58.801 1.00 64.34 231 PRO A N 1
ATOM 1848 C CA . PRO A 1 231 ? 21.267 31.042 57.433 1.00 64.80 231 PRO A CA 1
ATOM 1849 C C . PRO A 1 231 ? 20.367 32.247 57.098 1.00 66.61 231 PRO A C 1
ATOM 1850 O O . PRO A 1 231 ? 19.940 32.393 55.951 1.00 66.87 231 PRO A O 1
ATOM 1854 N N . ARG A 1 232 ? 20.108 33.096 58.098 1.00 68.08 232 ARG A N 1
ATOM 1855 C CA . ARG A 1 232 ? 19.062 34.143 58.071 1.00 69.41 232 ARG A CA 1
ATOM 1856 C C . ARG A 1 232 ? 19.166 35.126 56.900 1.00 69.22 232 ARG A C 1
ATOM 1857 O O . ARG A 1 232 ? 18.144 35.677 56.450 1.00 69.42 232 ARG A O 1
ATOM 1865 N N . PHE A 1 233 ? 20.390 35.345 56.419 1.00 68.94 233 PHE A N 1
ATOM 1866 C CA . PHE A 1 233 ? 20.640 36.256 55.285 1.00 68.89 233 PHE A CA 1
ATOM 1867 C C . PHE A 1 233 ? 21.114 35.562 53.973 1.00 67.58 233 PHE A C 1
ATOM 1868 O O . PHE A 1 233 ? 21.637 36.206 53.055 1.00 67.17 233 PHE A O 1
ATOM 1876 N N . PHE A 1 234 ? 20.900 34.254 53.905 1.00 65.41 234 PHE A N 1
ATOM 1877 C CA . PHE A 1 234 ? 21.195 33.502 52.730 1.00 63.64 234 PHE A CA 1
ATOM 1878 C C . PHE A 1 234 ? 20.213 33.893 51.639 1.00 63.59 234 PHE A C 1
ATOM 1879 O O . PHE A 1 234 ? 18.984 33.917 51.857 1.00 64.57 234 PHE A O 1
ATOM 1887 N N . THR A 1 235 ? 20.736 34.182 50.455 1.00 62.68 235 THR A N 1
ATOM 1888 C CA . THR A 1 235 ? 19.888 34.293 49.273 1.00 61.24 235 THR A CA 1
ATOM 1889 C C . THR A 1 235 ? 19.071 33.004 49.068 1.00 61.21 235 THR A C 1
ATOM 1890 O O . THR A 1 235 ? 19.365 31.960 49.687 1.00 61.47 235 THR A O 1
ATOM 1894 N N . SER A 1 236 ? 18.069 33.074 48.181 1.00 60.41 236 SER A N 1
ATOM 1895 C CA . SER A 1 236 ? 17.168 31.941 47.897 1.00 59.02 236 SER A CA 1
ATOM 1896 C C . SER A 1 236 ? 17.948 30.761 47.394 1.00 58.06 236 SER A C 1
ATOM 1897 O O . SER A 1 236 ? 17.680 29.633 47.817 1.00 57.92 236 SER A O 1
ATOM 1900 N N . LYS A 1 237 ? 18.897 31.021 46.487 1.00 56.45 237 LYS A N 1
ATOM 1901 C CA . LYS A 1 237 ? 19.738 29.958 45.899 1.00 56.07 237 LYS A CA 1
ATOM 1902 C C . LYS A 1 237 ? 20.626 29.308 46.973 1.00 55.40 237 LYS A C 1
ATOM 1903 O O . LYS A 1 237 ? 20.776 28.075 47.012 1.00 55.09 237 LYS A O 1
ATOM 1909 N N . MET A 1 238 ? 21.191 30.146 47.839 1.00 54.37 238 MET A N 1
ATOM 1910 C CA . MET A 1 238 ? 21.955 29.665 48.980 1.00 54.20 238 MET A CA 1
ATOM 1911 C C . MET A 1 238 ? 21.086 28.744 49.907 1.00 55.63 238 MET A C 1
ATOM 1912 O O . MET A 1 238 ? 21.562 27.739 50.479 1.00 54.57 238 MET A O 1
ATOM 1917 N N . LEU A 1 239 ? 19.804 29.086 50.029 1.00 56.49 239 LEU A N 1
ATOM 1918 C CA . LEU A 1 239 ? 18.908 28.308 50.885 1.00 57.59 239 LEU A CA 1
ATOM 1919 C C . LEU A 1 239 ? 18.579 26.941 50.295 1.00 57.64 239 LEU A C 1
ATOM 1920 O O . LEU A 1 239 ? 18.439 25.954 51.038 1.00 57.56 239 LEU A O 1
ATOM 1925 N N . VAL A 1 240 ? 18.511 26.886 48.969 1.00 57.68 240 VAL A N 1
ATOM 1926 C CA . VAL A 1 240 ? 18.345 25.621 48.243 1.00 58.71 240 VAL A CA 1
ATOM 1927 C C . VAL A 1 240 ? 19.597 24.745 48.370 1.00 58.68 240 VAL A C 1
ATOM 1928 O O . VAL A 1 240 ? 19.495 23.520 48.596 1.00 58.47 240 VAL A O 1
ATOM 1932 N N . MET A 1 241 ? 20.765 25.380 48.210 1.00 58.41 241 MET A N 1
ATOM 1933 C CA . MET A 1 241 ? 22.034 24.668 48.228 1.00 57.27 241 MET A CA 1
ATOM 1934 C C . MET A 1 241 ? 22.219 24.071 49.587 1.00 59.68 241 MET A C 1
ATOM 1935 O O . MET A 1 241 ? 22.689 22.953 49.699 1.00 60.05 241 MET A O 1
ATOM 1940 N N . ARG A 1 242 ? 21.822 24.834 50.607 1.00 61.36 242 ARG A N 1
ATOM 1941 C CA . ARG A 1 242 ? 21.907 24.442 51.990 1.00 63.68 242 ARG A CA 1
ATOM 1942 C C . ARG A 1 242 ? 20.861 23.403 52.284 1.00 66.02 242 ARG A C 1
ATOM 1943 O O . ARG A 1 242 ? 21.142 22.451 52.998 1.00 66.62 242 ARG A O 1
ATOM 1951 N N . ARG A 1 243 ? 19.655 23.578 51.738 1.00 68.55 243 ARG A N 1
ATOM 1952 C CA . ARG A 1 243 ? 18.564 22.657 52.024 1.00 71.27 243 ARG A CA 1
ATOM 1953 C C . ARG A 1 243 ? 19.066 21.264 51.732 1.00 72.72 243 ARG A C 1
ATOM 1954 O O . ARG A 1 243 ? 18.843 20.322 52.508 1.00 73.68 243 ARG A O 1
ATOM 1962 N N . LEU A 1 244 ? 19.793 21.159 50.628 1.00 74.29 244 LEU A N 1
ATOM 1963 C CA . LEU A 1 244 ? 20.337 19.895 50.184 1.00 75.90 244 LEU A CA 1
ATOM 1964 C C . LEU A 1 244 ? 21.814 19.659 50.582 1.00 77.20 244 LEU A C 1
ATOM 1965 O O . LEU A 1 244 ? 22.443 18.734 50.077 1.00 77.68 244 LEU A O 1
ATOM 1970 N N . VAL A 1 245 ? 22.375 20.484 51.471 1.00 78.18 245 VAL A N 1
ATOM 1971 C CA . VAL A 1 245 ? 23.660 20.117 52.078 1.00 79.34 245 VAL A CA 1
ATOM 1972 C C . VAL A 1 245 ? 23.350 19.361 53.381 1.00 80.24 245 VAL A C 1
ATOM 1973 O O . VAL A 1 245 ? 24.218 18.708 53.958 1.00 80.48 245 VAL A O 1
ATOM 1977 N N . LEU A 1 246 ? 22.094 19.445 53.814 1.00 80.77 246 LEU A N 1
ATOM 1978 C CA . LEU A 1 246 ? 21.600 18.694 54.952 1.00 81.29 246 LEU A CA 1
ATOM 1979 C C . LEU A 1 246 ? 21.354 17.221 54.584 1.00 82.19 246 LEU A C 1
ATOM 1980 O O . LEU A 1 246 ? 20.725 16.905 53.552 1.00 82.21 246 LEU A O 1
ATOM 1985 N N . LYS A 1 247 ? 21.917 16.311 55.382 1.00 20.00 247 LYS A N 1
ATOM 1986 C CA . LYS A 1 247 ? 21.912 14.864 55.206 1.00 20.00 247 LYS A CA 1
ATOM 1987 C C . LYS A 1 247 ? 22.805 14.448 54.042 1.00 20.00 247 LYS A C 1
ATOM 1988 O O . LYS A 1 247 ? 22.848 13.179 53.745 1.00 83.47 247 LYS A O 1
ATOM 1990 N N . GLY A 1 248 ? 23.504 15.296 53.378 1.00 83.73 248 GLY A N 1
ATOM 1991 C CA . GLY A 1 248 ? 24.347 14.926 52.244 1.00 83.49 248 GLY A CA 1
ATOM 1992 C C . GLY A 1 248 ? 23.969 15.636 50.969 1.00 83.50 248 GLY A C 1
ATOM 1993 O O . GLY A 1 248 ? 23.057 16.451 50.948 1.00 83.54 248 GLY A O 1
ATOM 1994 N N . GLU A 1 249 ? 24.697 15.333 49.889 1.00 20.00 249 GLU A N 1
ATOM 1995 C CA . GLU A 1 249 ? 24.573 15.916 48.558 1.00 20.00 249 GLU A CA 1
ATOM 1996 C C . GLU A 1 249 ? 25.328 17.237 48.463 1.00 20.00 249 GLU A C 1
ATOM 1997 O O . GLU A 1 249 ? 24.972 18.258 49.030 1.00 83.74 249 GLU A O 1
ATOM 1999 N N . ASP A 1 250 ? 26.366 17.198 47.624 1.00 83.07 250 ASP A N 1
ATOM 2000 C CA . ASP A 1 250 ? 27.213 18.333 47.388 1.00 82.91 250 ASP A CA 1
ATOM 2001 C C . ASP A 1 250 ? 26.579 19.222 46.333 1.00 83.02 250 ASP A C 1
ATOM 2002 O O . ASP A 1 250 ? 26.471 18.815 45.171 1.00 82.76 250 ASP A O 1
ATOM 2007 N N . PRO A 1 251 ? 26.181 20.458 46.717 1.00 83.19 251 PRO A N 1
ATOM 2008 C CA . PRO A 1 251 ? 25.455 21.355 45.799 1.00 83.18 251 PRO A CA 1
ATOM 2009 C C . PRO A 1 251 ? 26.329 22.034 44.712 1.00 83.34 251 PRO A C 1
ATOM 2010 O O . PRO A 1 251 ? 25.783 22.637 43.789 1.00 83.06 251 PRO A O 1
ATOM 2014 N N . PHE A 1 252 ? 27.658 21.923 44.824 1.00 83.53 252 PHE A N 1
ATOM 2015 C CA . PHE A 1 252 ? 28.589 22.782 44.079 1.00 83.47 252 PHE A CA 1
ATOM 2016 C C . PHE A 1 252 ? 28.831 22.311 42.677 1.00 84.75 252 PHE A C 1
ATOM 2017 O O . PHE A 1 252 ? 28.936 21.105 42.438 1.00 84.95 252 PHE A O 1
ATOM 2025 N N . SER A 1 253 ? 28.931 23.286 41.768 1.00 86.10 253 SER A N 1
ATOM 2026 C CA . SER A 1 253 ? 28.619 23.103 40.337 1.00 87.62 253 SER A CA 1
ATOM 2027 C C . SER A 1 253 ? 27.266 22.400 40.094 1.00 88.38 253 SER A C 1
ATOM 2028 O O . SER A 1 253 ? 26.226 23.078 40.021 1.00 88.17 253 SER A O 1
ATOM 2031 N N . MET A 1 254 ? 27.273 21.061 40.012 1.00 89.51 254 MET A N 1
ATOM 2032 C CA . MET A 1 254 ? 26.039 20.270 39.849 1.00 90.58 254 MET A CA 1
ATOM 2033 C C . MET A 1 254 ? 25.413 20.732 38.530 1.00 91.38 254 MET A C 1
ATOM 2034 O O . MET A 1 254 ? 25.779 20.230 37.457 1.00 91.77 254 MET A O 1
ATOM 2039 N N . SER A 1 255 ? 24.485 21.692 38.642 1.00 91.82 255 SER A N 1
ATOM 2040 C CA . SER A 1 255 ? 24.005 22.571 37.569 1.00 91.91 255 SER A CA 1
ATOM 2041 C C . SER A 1 255 ? 22.819 23.272 38.176 1.00 92.39 255 SER A C 1
ATOM 2042 O O . SER A 1 255 ? 22.328 22.849 39.221 1.00 92.28 255 SER A O 1
ATOM 2045 N N . ASP A 1 256 ? 22.357 24.341 37.544 1.00 93.01 256 ASP A N 1
ATOM 2046 C CA . ASP A 1 256 ? 21.314 25.164 38.160 1.00 93.67 256 ASP A CA 1
ATOM 2047 C C . ASP A 1 256 ? 19.918 24.474 38.256 1.00 93.86 256 ASP A C 1
ATOM 2048 O O . ASP A 1 256 ? 19.260 24.531 39.306 1.00 93.77 256 ASP A O 1
ATOM 2053 N N . ASP A 1 257 ? 19.475 23.808 37.187 1.00 93.95 257 ASP A N 1
ATOM 2054 C CA . ASP A 1 257 ? 18.161 23.152 37.219 1.00 93.76 257 ASP A CA 1
ATOM 2055 C C . ASP A 1 257 ? 18.295 21.838 37.970 1.00 93.45 257 ASP A C 1
ATOM 2056 O O . ASP A 1 257 ? 17.472 21.534 38.831 1.00 93.29 257 ASP A O 1
ATOM 2061 N N . GLU A 1 258 ? 19.356 21.095 37.633 1.00 93.37 258 GLU A N 1
ATOM 2062 C CA . GLU A 1 258 ? 19.853 19.913 38.356 1.00 93.45 258 GLU A CA 1
ATOM 2063 C C . GLU A 1 258 ? 19.924 20.121 39.888 1.00 93.60 258 GLU A C 1
ATOM 2064 O O . GLU A 1 258 ? 19.944 19.159 40.661 1.00 93.41 258 GLU A O 1
ATOM 2070 N N . LEU A 1 259 ? 19.963 21.391 40.295 1.00 93.97 259 LEU A N 1
ATOM 2071 C CA . LEU A 1 259 ? 19.787 21.819 41.682 1.00 94.25 259 LEU A CA 1
ATOM 2072 C C . LEU A 1 259 ? 18.326 21.692 42.150 1.00 94.80 259 LEU A C 1
ATOM 2073 O O . LEU A 1 259 ? 18.041 20.899 43.040 1.00 94.74 259 LEU A O 1
ATOM 2078 N N . LEU A 1 260 ? 17.419 22.463 41.535 1.00 95.69 260 LEU A N 1
ATOM 2079 C CA . LEU A 1 260 ? 15.984 22.510 41.910 1.00 96.29 260 LEU A CA 1
ATOM 2080 C C . LEU A 1 260 ? 15.218 21.185 41.843 1.00 96.88 260 LEU A C 1
ATOM 2081 O O . LEU A 1 260 ? 14.482 20.851 42.778 1.00 96.72 260 LEU A O 1
ATOM 2086 N N . GLU A 1 261 ? 15.363 20.446 40.741 1.00 97.64 261 GLU A N 1
ATOM 2087 C CA . GLU A 1 261 ? 14.645 19.172 40.594 1.00 98.56 261 GLU A CA 1
ATOM 2088 C C . GLU A 1 261 ? 14.907 18.250 41.794 1.00 99.10 261 GLU A C 1
ATOM 2089 O O . GLU A 1 261 ? 14.013 17.507 42.246 1.00 99.00 261 GLU A O 1
ATOM 2095 N N . ARG A 1 262 ? 16.129 18.365 42.321 1.00 99.76 262 ARG A N 1
ATOM 2096 C CA . ARG A 1 262 ? 16.665 17.466 43.334 1.00 100.37 262 ARG A CA 1
ATOM 2097 C C . ARG A 1 262 ? 16.339 17.860 44.775 1.00 100.40 262 ARG A C 1
ATOM 2098 O O . ARG A 1 262 ? 16.623 17.079 45.685 1.00 100.30 262 ARG A O 1
ATOM 2106 N N . VAL A 1 263 ? 15.715 19.031 44.979 1.00 100.78 263 VAL A N 1
ATOM 2107 C CA . VAL A 1 263 ? 15.473 19.552 46.343 1.00 101.21 263 VAL A CA 1
ATOM 2108 C C . VAL A 1 263 ? 14.327 18.892 47.117 1.00 101.76 263 VAL A C 1
ATOM 2109 O O . VAL A 1 263 ? 14.570 18.253 48.147 1.00 101.77 263 VAL A O 1
ATOM 2113 N N . CYS A 1 264 ? 13.090 19.050 46.651 1.00 102.46 264 CYS A N 1
ATOM 2114 C CA . CYS A 1 264 ? 11.980 18.330 47.288 1.00 103.17 264 CYS A CA 1
ATOM 2115 C C . CYS A 1 264 ? 11.463 17.121 46.518 1.00 103.45 264 CYS A C 1
ATOM 2116 O O . CYS A 1 264 ? 10.283 16.776 46.563 1.00 103.34 264 CYS A O 1
ATOM 2119 N N . ASN A 1 265 ? 12.388 16.499 45.797 1.00 104.00 265 ASN A N 1
ATOM 2120 C CA . ASN A 1 265 ? 12.455 15.054 45.754 1.00 104.54 265 ASN A CA 1
ATOM 2121 C C . ASN A 1 265 ? 13.489 14.697 46.827 1.00 104.55 265 ASN A C 1
ATOM 2122 O O . ASN A 1 265 ? 14.570 14.151 46.559 1.00 104.33 265 ASN A O 1
ATOM 2127 N N . SER A 1 266 ? 13.108 15.065 48.053 1.00 104.50 266 SER A N 1
ATOM 2128 C CA . SER A 1 266 ? 13.941 15.039 49.246 1.00 103.95 266 SER A CA 1
ATOM 2129 C C . SER A 1 266 ? 13.739 13.721 49.988 1.00 103.99 266 SER A C 1
ATOM 2130 O O . SER A 1 266 ? 14.696 13.017 50.317 1.00 103.78 266 SER A O 1
ATOM 2134 N N . MET B 1 1 ? 4.099 64.531 39.618 1.00 35.18 1 MET B N 1
ATOM 2135 C CA . MET B 1 1 ? 4.348 65.090 38.327 1.00 34.91 1 MET B CA 1
ATOM 2136 C C . MET B 1 1 ? 4.308 63.893 37.332 1.00 36.12 1 MET B C 1
ATOM 2137 O O . MET B 1 1 ? 5.084 62.891 37.500 1.00 35.14 1 MET B O 1
ATOM 2142 N N . ARG B 1 2 ? 3.349 63.951 36.370 1.00 33.83 2 ARG B N 1
ATOM 2143 C CA . ARG B 1 2 ? 3.291 62.974 35.262 1.00 32.39 2 ARG B CA 1
ATOM 2144 C C . ARG B 1 2 ? 4.516 63.182 34.390 1.00 30.71 2 ARG B C 1
ATOM 2145 O O . ARG B 1 2 ? 4.855 64.308 34.061 1.00 30.38 2 ARG B O 1
ATOM 2153 N N . ILE B 1 3 ? 5.187 62.089 34.025 1.00 29.29 3 ILE B N 1
ATOM 2154 C CA . ILE B 1 3 ? 6.301 62.206 33.107 1.00 28.39 3 ILE B CA 1
ATOM 2155 C C . ILE B 1 3 ? 6.012 61.446 31.836 1.00 27.32 3 ILE B C 1
ATOM 2156 O O . ILE B 1 3 ? 5.652 60.291 31.875 1.00 26.77 3 ILE B O 1
ATOM 2161 N N . GLU B 1 4 ? 6.240 62.091 30.706 1.00 26.05 4 GLU B N 1
ATOM 2162 C CA . GLU B 1 4 ? 6.111 61.350 29.447 1.00 25.74 4 GLU B CA 1
ATOM 2163 C C . GLU B 1 4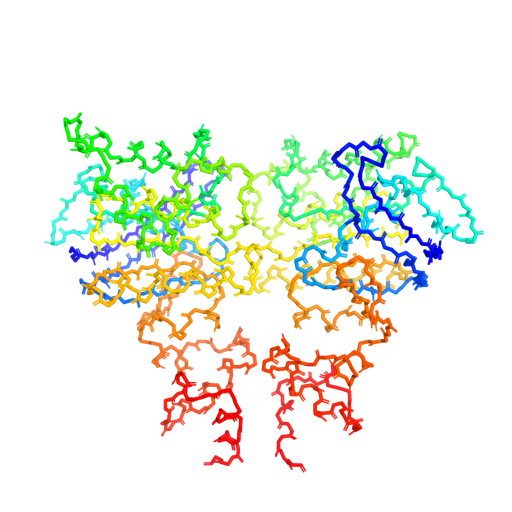 ? 7.269 61.547 28.493 1.00 24.60 4 GLU B C 1
ATOM 2164 O O . GLU B 1 4 ? 7.542 62.644 28.108 1.00 25.53 4 GLU B O 1
ATOM 2170 N N . VAL B 1 5 ? 7.945 60.480 28.089 1.00 25.39 5 VAL B N 1
ATOM 2171 C CA . VAL B 1 5 ? 9.054 60.624 27.124 1.00 25.48 5 VAL B CA 1
ATOM 2172 C C . VAL B 1 5 ? 8.378 60.390 25.745 1.00 25.34 5 VAL B C 1
ATOM 2173 O O . VAL B 1 5 ? 7.727 59.395 25.549 1.00 25.60 5 VAL B O 1
ATOM 2177 N N . VAL B 1 6 ? 8.486 61.342 24.845 1.00 25.70 6 VAL B N 1
ATOM 2178 C CA . VAL B 1 6 ? 7.837 61.251 23.486 1.00 26.05 6 VAL B CA 1
ATOM 2179 C C . VAL B 1 6 ? 8.877 61.226 22.365 1.00 26.13 6 VAL B C 1
ATOM 2180 O O . VAL B 1 6 ? 9.498 62.244 22.100 1.00 25.71 6 VAL B O 1
ATOM 2184 N N . ASN B 1 7 ? 9.091 60.048 21.770 1.00 26.38 7 ASN B N 1
ATOM 2185 C CA . ASN B 1 7 ? 9.936 59.824 20.593 1.00 28.05 7 ASN B CA 1
ATOM 2186 C C . ASN B 1 7 ? 11.316 60.372 20.791 1.00 28.18 7 ASN B C 1
ATOM 2187 O O . ASN B 1 7 ? 11.822 61.056 19.937 1.00 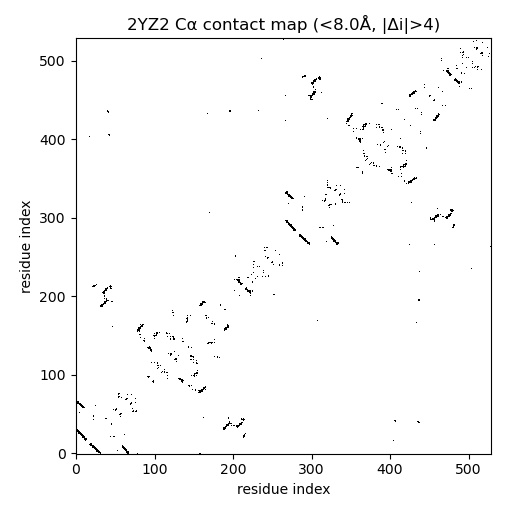29.03 7 ASN B O 1
ATOM 2192 N N . VAL B 1 8 ? 11.904 60.137 21.973 1.00 29.72 8 VAL B N 1
ATOM 2193 C CA . VAL B 1 8 ? 13.206 60.724 22.248 1.00 28.16 8 VAL B CA 1
ATOM 2194 C C . VAL B 1 8 ? 14.352 59.960 21.531 1.00 27.79 8 VAL B C 1
ATOM 2195 O O . VAL B 1 8 ? 14.458 58.733 21.650 1.00 26.73 8 VAL B O 1
ATOM 2199 N N . SER B 1 9 ? 15.189 60.701 20.797 1.00 26.97 9 SER B N 1
ATOM 2200 C CA . SER B 1 9 ? 16.481 60.190 20.380 1.00 27.58 9 SER B CA 1
ATOM 2201 C C . SER B 1 9 ? 17.593 60.996 20.973 1.00 27.79 9 SER B C 1
ATOM 2202 O O . SER B 1 9 ? 17.421 62.139 21.246 1.00 28.95 9 SER B O 1
ATOM 2205 N N . HIS B 1 10 ? 18.756 60.388 21.168 1.00 29.37 10 HIS B N 1
ATOM 2206 C CA . HIS B 1 10 ? 19.954 61.169 21.561 1.00 29.56 10 HIS B CA 1
ATOM 2207 C C . HIS B 1 10 ? 21.224 60.697 20.885 1.00 29.71 10 HIS B C 1
ATOM 2208 O O . HIS B 1 10 ? 21.500 59.500 20.781 1.00 31.52 10 HIS B O 1
ATOM 2215 N N . ILE B 1 11 ? 21.999 61.638 20.391 1.00 30.62 11 ILE B N 1
ATOM 2216 C CA . ILE B 1 11 ? 23.222 61.300 19.729 1.00 32.32 11 ILE B CA 1
ATOM 2217 C C . ILE B 1 11 ? 24.222 62.214 20.358 1.00 32.68 11 ILE B C 1
ATOM 2218 O O . ILE B 1 11 ? 24.095 63.436 20.244 1.00 32.77 11 ILE B O 1
ATOM 2223 N N . PHE B 1 12 ? 25.244 61.661 20.981 1.00 32.71 12 PHE B N 1
ATOM 2224 C CA . PHE B 1 12 ? 26.230 62.603 21.519 1.00 33.76 12 PHE B CA 1
ATOM 2225 C C . PHE B 1 12 ? 27.101 63.183 20.341 1.00 33.71 12 PHE B C 1
ATOM 2226 O O . PHE B 1 12 ? 27.419 62.464 19.398 1.00 32.87 12 PHE B O 1
ATOM 2234 N N . HIS B 1 13 ? 27.434 64.469 20.422 1.00 33.39 13 HIS B N 1
ATOM 2235 C CA . HIS B 1 13 ? 28.378 65.096 19.514 1.00 36.99 13 HIS B CA 1
ATOM 2236 C C . HIS B 1 13 ? 27.856 64.969 18.053 1.00 37.50 13 HIS B C 1
ATOM 2237 O O . HIS B 1 13 ? 28.601 64.646 17.115 1.00 36.88 13 HIS B O 1
ATOM 2244 N N . ARG B 1 14 ? 26.546 65.221 17.933 1.00 37.34 14 ARG B N 1
ATOM 2245 C CA . ARG B 1 14 ? 25.790 65.143 16.696 1.00 37.14 14 ARG B CA 1
ATOM 2246 C C . ARG B 1 14 ? 26.519 66.001 15.659 1.00 36.67 14 ARG B C 1
ATOM 2247 O O . ARG B 1 14 ? 26.870 67.129 15.977 1.00 37.01 14 ARG B O 1
ATOM 2255 N N . GLY B 1 15 ? 26.793 65.456 14.473 1.00 35.01 15 GLY B N 1
ATOM 2256 C CA . GLY B 1 15 ? 27.288 66.249 13.383 1.00 35.82 15 GLY B CA 1
ATOM 2257 C C . GLY B 1 15 ? 28.762 66.505 13.462 1.00 36.96 15 GLY B C 1
ATOM 2258 O O . GLY B 1 15 ? 29.266 67.495 12.982 1.00 38.18 15 GLY B O 1
ATOM 2259 N N . THR B 1 16 ? 29.471 65.616 14.097 1.00 39.07 16 THR B N 1
ATOM 2260 C CA . THR B 1 16 ? 30.925 65.710 14.172 1.00 42.12 16 THR B CA 1
ATOM 2261 C C . THR B 1 16 ? 31.415 64.285 13.919 1.00 44.25 16 THR B C 1
ATOM 2262 O O . THR B 1 16 ? 30.602 63.344 13.898 1.00 43.48 16 THR B O 1
ATOM 2266 N N . PRO B 1 17 ? 32.735 64.102 13.684 1.00 46.95 17 PRO B N 1
ATOM 2267 C CA . PRO B 1 17 ? 33.213 62.712 13.606 1.00 47.97 17 PRO B CA 1
ATOM 2268 C C . PRO B 1 17 ? 33.040 61.921 14.914 1.00 48.66 17 PRO B C 1
ATOM 2269 O O . PRO B 1 17 ? 32.926 60.710 14.873 1.00 49.03 17 PRO B O 1
ATOM 2273 N N . LEU B 1 18 ? 32.980 62.569 16.070 1.00 51.07 18 LEU B N 1
ATOM 2274 C CA . LEU B 1 18 ? 32.767 61.727 17.292 1.00 52.61 18 LEU B CA 1
ATOM 2275 C C . LEU B 1 18 ? 31.306 61.633 17.769 1.00 52.20 18 LEU B C 1
ATOM 2276 O O . LEU B 1 18 ? 31.043 61.575 18.967 1.00 52.68 18 LEU B O 1
ATOM 2281 N N . GLU B 1 19 ? 30.383 61.597 16.799 1.00 51.05 19 GLU B N 1
ATOM 2282 C CA . GLU B 1 19 ? 28.975 61.439 17.062 1.00 47.85 19 GLU B CA 1
ATOM 2283 C C . GLU B 1 19 ? 28.679 59.978 17.446 1.00 47.27 19 GLU B C 1
ATOM 2284 O O . GLU B 1 19 ? 29.067 59.057 16.720 1.00 47.24 19 GLU B O 1
ATOM 2290 N N . LYS B 1 20 ? 28.062 59.800 18.624 1.00 44.93 20 LYS B N 1
ATOM 2291 C CA . LYS B 1 20 ? 27.750 58.485 19.226 1.00 45.40 20 LYS B CA 1
ATOM 2292 C C . LYS B 1 20 ? 26.248 58.353 19.632 1.00 44.83 20 LYS B C 1
ATOM 2293 O O . LYS B 1 20 ? 25.734 59.095 20.450 1.00 45.77 20 LYS B O 1
ATOM 2299 N N . LYS B 1 21 ? 25.557 57.399 19.047 1.00 44.39 21 LYS B N 1
ATOM 2300 C CA . LYS B 1 21 ? 24.128 57.256 19.224 1.00 43.66 21 LYS B CA 1
ATOM 2301 C C . LYS B 1 21 ? 23.838 56.659 20.585 1.00 41.61 21 LYS B C 1
ATOM 2302 O O . LYS B 1 21 ? 24.416 55.657 20.917 1.00 43.10 21 LYS B O 1
ATOM 2308 N N . ALA B 1 22 ? 22.989 57.266 21.393 1.00 39.09 22 ALA B N 1
ATOM 2309 C CA . ALA B 1 22 ? 22.708 56.701 22.750 1.00 36.94 22 ALA B CA 1
ATOM 2310 C C . ALA B 1 22 ? 21.295 56.118 22.833 1.00 35.99 22 ALA B C 1
ATOM 2311 O O . ALA B 1 22 ? 21.109 55.049 23.366 1.00 35.33 22 ALA B O 1
ATOM 2313 N N . LEU B 1 23 ? 20.315 56.851 22.287 1.00 35.49 23 LEU B N 1
ATOM 2314 C CA . LEU B 1 23 ? 18.897 56.471 22.263 1.00 34.95 23 LEU B CA 1
ATOM 2315 C C . LEU B 1 23 ? 18.241 56.727 20.896 1.00 35.74 23 LEU B C 1
ATOM 2316 O O . LEU B 1 23 ? 18.554 57.758 20.200 1.00 35.55 23 LEU B O 1
ATOM 2321 N N . GLU B 1 24 ? 17.271 55.865 20.576 1.00 34.72 24 GLU B N 1
ATOM 2322 C CA . GLU B 1 24 ? 16.512 55.954 19.323 1.00 36.04 24 GLU B CA 1
ATOM 2323 C C . GLU B 1 24 ? 15.028 55.796 19.545 1.00 32.64 24 GLU B C 1
ATOM 2324 O O . GLU B 1 24 ? 14.593 54.676 19.829 1.00 34.02 24 GLU B O 1
ATOM 2330 N N . ASN B 1 25 ? 14.254 56.868 19.381 1.00 30.31 25 ASN B N 1
ATOM 2331 C CA . ASN B 1 25 ? 12.764 56.794 19.269 1.00 28.49 25 ASN B CA 1
ATOM 2332 C C . ASN B 1 25 ? 12.069 56.175 20.491 1.00 29.38 25 ASN B C 1
ATOM 2333 O O . ASN B 1 25 ? 11.100 55.346 20.400 1.00 28.81 25 ASN B O 1
ATOM 2338 N N . VAL B 1 26 ? 12.609 56.553 21.647 1.00 30.13 26 VAL B N 1
ATOM 2339 C CA . VAL B 1 26 ? 12.151 56.018 22.912 1.00 30.09 26 VAL B CA 1
ATOM 2340 C C . VAL B 1 26 ? 10.983 56.850 23.405 1.00 29.44 26 VAL B C 1
ATOM 2341 O O . VAL B 1 26 ? 11.073 58.076 23.541 1.00 29.77 26 VAL B O 1
ATOM 2345 N N . SER B 1 27 ? 9.897 56.154 23.659 1.00 27.78 27 SER B N 1
ATOM 2346 C CA . SER B 1 27 ? 8.720 56.710 24.243 1.00 28.64 27 SER B CA 1
ATOM 2347 C C . SER B 1 27 ? 8.285 55.888 25.443 1.00 29.03 27 SER B C 1
ATOM 2348 O O . SER B 1 27 ? 8.355 54.662 25.436 1.00 28.94 27 SER B O 1
ATOM 2351 N N . LEU B 1 28 ? 7.770 56.576 26.448 1.00 28.78 28 LEU B N 1
ATOM 2352 C CA . LEU B 1 28 ? 7.243 55.898 27.642 1.00 29.70 28 LEU B CA 1
ATOM 2353 C C . LEU B 1 28 ? 6.548 56.879 28.636 1.00 29.55 28 LEU B C 1
ATOM 2354 O O . LEU B 1 28 ? 6.795 58.100 28.649 1.00 28.04 28 LEU B O 1
ATOM 2359 N N . VAL B 1 29 ? 5.607 56.378 29.415 1.00 30.71 29 VAL B N 1
ATOM 2360 C CA . VAL B 1 29 ? 5.042 57.261 30.418 1.00 31.79 29 VAL B CA 1
ATOM 2361 C C . VAL B 1 29 ? 5.265 56.767 31.844 1.00 32.77 29 VAL B C 1
ATOM 2362 O O . VAL B 1 29 ? 5.236 55.537 32.115 1.00 31.97 29 VAL B O 1
ATOM 2366 N N . ILE B 1 30 ? 5.488 57.714 32.757 1.00 31.82 30 ILE B N 1
ATOM 2367 C CA . ILE B 1 30 ? 5.609 57.309 34.182 1.00 32.84 30 ILE B CA 1
ATOM 2368 C C . ILE B 1 30 ? 4.556 58.102 34.939 1.00 33.08 30 ILE B C 1
ATOM 2369 O O . ILE B 1 30 ? 4.652 59.335 35.058 1.00 32.43 30 ILE B O 1
ATOM 2374 N N . ASN B 1 31 ? 3.512 57.412 35.359 1.00 32.84 31 ASN B N 1
ATOM 2375 C CA . ASN B 1 31 ? 2.498 58.089 36.133 1.00 36.06 31 ASN B CA 1
ATOM 2376 C C . ASN B 1 31 ? 2.994 58.445 37.523 1.00 35.78 31 ASN B C 1
ATOM 2377 O O . ASN B 1 31 ? 3.681 57.664 38.157 1.00 36.90 31 ASN B O 1
ATOM 2382 N N . GLU B 1 32 ? 2.652 59.636 37.966 1.00 36.94 32 GLU B N 1
ATOM 2383 C CA . GLU B 1 32 ? 2.857 60.008 39.364 1.00 37.99 32 GLU B CA 1
ATOM 2384 C C . GLU B 1 32 ? 2.723 58.818 40.301 1.00 36.54 32 GLU B C 1
ATOM 2385 O O . GLU B 1 32 ? 1.692 58.120 40.325 1.00 35.17 32 GLU B O 1
ATOM 2391 N N . GLY B 1 33 ? 3.788 58.588 41.058 1.00 36.10 33 GLY B N 1
ATOM 2392 C CA . GLY B 1 33 ? 3.727 57.651 42.183 1.00 36.06 33 GLY B CA 1
ATOM 2393 C C . GLY B 1 33 ? 4.096 56.247 41.787 1.00 35.80 33 GLY B C 1
ATOM 2394 O O . GLY B 1 33 ? 3.988 55.314 42.575 1.00 35.69 33 GLY B O 1
ATOM 2395 N N . GLU B 1 34 ? 4.563 56.089 40.561 1.00 37.82 34 GLU B N 1
ATOM 2396 C CA . GLU B 1 34 ? 5.034 54.761 40.086 1.00 39.71 34 GLU B CA 1
ATOM 2397 C C . GLU B 1 34 ? 6.475 54.602 40.443 1.00 38.39 34 GLU B C 1
ATOM 2398 O O . GLU B 1 34 ? 7.207 55.571 40.497 1.00 38.67 34 GLU B O 1
ATOM 2404 N N . CYS B 1 35 ? 6.876 53.379 40.764 1.00 38.58 35 CYS B N 1
ATOM 2405 C CA . CYS B 1 35 ? 8.277 53.036 40.822 1.00 38.03 35 CYS B CA 1
ATOM 2406 C C . CYS B 1 35 ? 8.620 52.270 39.562 1.00 38.45 35 CYS B C 1
ATOM 2407 O O . CYS B 1 35 ? 8.005 51.281 39.288 1.00 40.39 35 CYS B O 1
ATOM 2410 N N . LEU B 1 36 ? 9.597 52.745 38.792 1.00 39.10 36 LEU B N 1
ATOM 2411 C CA . LEU B 1 36 ? 9.969 52.168 37.505 1.00 38.08 36 LEU B CA 1
ATOM 2412 C C . LEU B 1 36 ? 11.443 51.768 37.499 1.00 37.52 36 LEU B C 1
ATOM 2413 O O . LEU B 1 36 ? 12.331 52.568 37.853 1.00 37.71 36 LEU B O 1
ATOM 2418 N N . LEU B 1 37 ? 11.696 50.521 37.125 1.00 36.62 37 LEU B N 1
ATOM 2419 C CA . LEU B 1 37 ? 13.052 50.065 36.830 1.00 36.51 37 LEU B CA 1
ATOM 2420 C C . LEU B 1 37 ? 13.373 50.187 35.343 1.00 36.42 37 LEU B C 1
ATOM 2421 O O . LEU B 1 37 ? 12.648 49.648 34.516 1.00 36.80 37 LEU B O 1
ATOM 2426 N N . VAL B 1 38 ? 14.467 50.856 35.001 1.00 37.32 38 VAL B N 1
ATOM 2427 C CA . VAL B 1 38 ? 14.986 50.827 33.625 1.00 37.67 38 VAL B CA 1
ATOM 2428 C C . VAL B 1 38 ? 16.222 49.944 33.564 1.00 38.59 38 VAL B C 1
ATOM 2429 O O . VAL B 1 38 ? 17.210 50.176 34.248 1.00 39.44 38 VAL B O 1
ATOM 2433 N N . ALA B 1 39 ? 16.151 48.918 32.736 1.00 39.79 39 ALA B N 1
ATOM 2434 C CA . ALA B 1 39 ? 17.154 47.895 32.675 1.00 39.83 39 ALA B CA 1
ATOM 2435 C C . ALA B 1 39 ? 17.765 47.853 31.274 1.00 41.41 39 ALA B C 1
ATOM 2436 O O . ALA B 1 39 ? 17.307 48.519 30.337 1.00 39.57 39 ALA B O 1
ATOM 2438 N N . GLY B 1 40 ? 18.838 47.079 31.174 1.00 42.80 40 GLY B N 1
ATOM 2439 C CA . GLY B 1 40 ? 19.477 46.770 29.924 1.00 44.46 40 GLY B CA 1
ATOM 2440 C C . GLY B 1 40 ? 20.961 46.595 30.132 1.00 46.48 40 GLY B C 1
ATOM 2441 O O . GLY B 1 40 ? 21.564 47.114 31.105 1.00 45.68 40 GLY B O 1
ATOM 2442 N N . ASN B 1 41 ? 21.547 45.896 29.184 1.00 47.75 41 ASN B N 1
ATOM 2443 C CA . ASN B 1 41 ? 22.967 45.659 29.152 1.00 50.35 41 ASN B CA 1
ATOM 2444 C C . ASN B 1 41 ? 23.760 46.895 28.942 1.00 50.55 41 ASN B C 1
ATOM 2445 O O . ASN B 1 41 ? 23.211 47.974 28.749 1.00 50.79 41 ASN B O 1
ATOM 2450 N N . THR B 1 42 ? 25.068 46.688 29.055 1.00 51.19 42 THR B N 1
ATOM 2451 C CA . THR B 1 42 ? 26.136 47.460 28.437 1.00 52.33 42 THR B CA 1
ATOM 2452 C C . THR B 1 42 ? 25.680 48.309 27.220 1.00 51.69 42 THR B C 1
ATOM 2453 O O . THR B 1 42 ? 25.045 47.777 26.274 1.00 53.01 42 THR B O 1
ATOM 2457 N N . GLY B 1 43 ? 25.971 49.618 27.281 1.00 49.39 43 GLY B N 1
ATOM 2458 C CA . GLY B 1 43 ? 25.517 50.579 26.289 1.00 46.04 43 GLY B CA 1
ATOM 2459 C C . GLY B 1 43 ? 24.077 50.487 25.791 1.00 43.65 43 GLY B C 1
ATOM 2460 O O . GLY B 1 43 ? 23.839 50.710 24.629 1.00 44.71 43 GLY B O 1
ATOM 2461 N N . SER B 1 44 ? 23.110 50.150 26.651 1.00 40.81 44 SER B N 1
ATOM 2462 C CA . SER B 1 44 ? 21.703 50.331 26.336 1.00 36.96 44 SER B CA 1
ATOM 2463 C C . SER B 1 44 ? 21.271 51.856 26.240 1.00 36.44 44 SER B C 1
ATOM 2464 O O . SER B 1 44 ? 20.322 52.224 25.535 1.00 35.66 44 SER B O 1
ATOM 2467 N N . GLY B 1 45 ? 22.023 52.742 26.888 1.00 33.97 45 GLY B N 1
ATOM 2468 C CA . GLY B 1 45 ? 21.681 54.137 26.924 1.00 33.22 45 GLY B CA 1
ATOM 2469 C C . GLY B 1 45 ? 20.752 54.494 28.078 1.00 30.59 45 GLY B C 1
ATOM 2470 O O . GLY B 1 45 ? 20.322 55.611 28.156 1.00 30.46 45 GLY B O 1
ATOM 2471 N N . LYS B 1 46 ? 20.479 53.587 28.994 1.00 29.92 46 LYS B N 1
ATOM 2472 C CA . LYS B 1 46 ? 19.523 53.928 30.126 1.00 31.32 46 LYS B CA 1
ATOM 2473 C C . LYS B 1 46 ? 19.877 55.062 31.052 1.00 29.69 46 LYS B C 1
ATOM 2474 O O . LYS B 1 46 ? 19.017 55.811 31.525 1.00 30.15 46 LYS B O 1
ATOM 2480 N N . SER B 1 47 ? 21.156 55.189 31.317 1.00 29.50 47 SER B N 1
ATOM 2481 C CA . SER B 1 47 ? 21.686 56.319 32.052 1.00 30.62 47 SER B CA 1
ATOM 2482 C C . SER B 1 47 ? 21.533 57.695 31.314 1.00 29.64 47 SER B C 1
ATOM 2483 O O . SER B 1 47 ? 21.270 58.753 31.908 1.00 28.42 47 SER B O 1
ATOM 2486 N N . THR B 1 48 ? 21.773 57.680 30.019 1.00 27.97 48 THR B N 1
ATOM 2487 C CA . THR B 1 48 ? 21.384 58.839 29.221 1.00 28.84 48 THR B CA 1
ATOM 2488 C C . THR B 1 48 ? 19.933 59.134 29.364 1.00 27.41 48 THR B C 1
ATOM 2489 O O . THR B 1 48 ? 19.564 60.266 29.476 1.00 27.23 48 THR B O 1
ATOM 2493 N N . LEU B 1 49 ? 19.112 58.104 29.385 1.00 28.83 49 LEU B N 1
ATOM 2494 C CA . LEU B 1 49 ? 17.681 58.319 29.431 1.00 28.84 49 LEU B CA 1
ATOM 2495 C C . LEU B 1 49 ? 17.352 58.996 30.762 1.00 29.25 49 LEU B C 1
ATOM 2496 O O . LEU B 1 49 ? 16.673 60.009 30.735 1.00 29.24 49 LEU B O 1
ATOM 2501 N N . LEU B 1 50 ? 17.909 58.518 31.897 1.00 29.50 50 LEU B N 1
ATOM 2502 C CA . LEU B 1 50 ? 17.530 59.066 33.199 1.00 29.09 50 LEU B CA 1
ATOM 2503 C C . LEU B 1 50 ? 17.936 60.512 33.268 1.00 29.21 50 LEU B C 1
ATOM 2504 O O . LEU B 1 50 ? 17.229 61.362 33.860 1.00 25.98 50 LEU B O 1
ATOM 2509 N N . GLN B 1 51 ? 19.070 60.795 32.620 1.00 28.34 51 GLN B N 1
ATOM 2510 C CA . GLN B 1 51 ? 19.616 62.147 32.656 1.00 29.07 51 GLN B CA 1
ATOM 2511 C C . GLN B 1 51 ? 18.807 63.097 31.810 1.00 28.52 51 GLN B C 1
ATOM 2512 O O . GLN B 1 51 ? 18.702 64.281 32.105 1.00 28.37 51 GLN B O 1
ATOM 2518 N N . ILE B 1 52 ? 18.286 62.576 30.730 1.00 28.26 52 ILE B N 1
ATOM 2519 C CA . ILE B 1 52 ? 17.301 63.303 29.915 1.00 28.65 52 ILE B CA 1
ATOM 2520 C C . ILE B 1 52 ? 15.990 63.628 30.696 1.00 29.77 52 ILE B C 1
ATOM 2521 O O . ILE B 1 52 ? 15.543 64.746 30.673 1.00 31.01 52 ILE B O 1
ATOM 2526 N N . VAL B 1 53 ? 15.432 62.664 31.442 1.00 30.69 53 VAL B N 1
ATOM 2527 C CA . VAL B 1 53 ? 14.260 62.911 32.244 1.00 28.89 53 VAL B CA 1
ATOM 2528 C C . VAL B 1 53 ? 14.586 63.890 33.329 1.00 31.17 53 VAL B C 1
ATOM 2529 O O . VAL B 1 53 ? 13.737 64.698 33.729 1.00 31.75 53 VAL B O 1
ATOM 2533 N N . ALA B 1 54 ? 15.795 63.797 33.884 1.00 32.65 54 ALA B N 1
ATOM 2534 C CA . ALA B 1 54 ? 16.222 64.720 34.952 1.00 34.47 54 ALA B CA 1
ATOM 2535 C C . ALA B 1 54 ? 16.485 66.153 34.477 1.00 35.04 54 ALA B C 1
ATOM 2536 O O . ALA B 1 54 ? 16.771 67.054 35.307 1.00 36.04 54 ALA B O 1
ATOM 2538 N N . GLY B 1 55 ? 16.353 66.361 33.173 1.00 35.35 55 GLY B N 1
ATOM 2539 C CA . GLY B 1 55 ? 16.754 67.613 32.553 1.00 36.42 55 GLY B CA 1
ATOM 2540 C C . GLY B 1 55 ? 18.241 67.934 32.504 1.00 35.98 55 GLY B C 1
ATOM 2541 O O . GLY B 1 55 ? 18.595 69.082 32.307 1.00 37.85 55 GLY B O 1
ATOM 2542 N N . LEU B 1 56 ? 19.120 66.968 32.700 1.00 35.33 56 LEU B N 1
ATOM 2543 C CA . LEU B 1 56 ? 20.534 67.289 32.658 1.00 34.81 56 LEU B CA 1
ATOM 2544 C C . LEU B 1 56 ? 21.093 67.302 31.229 1.00 34.91 56 LEU B C 1
ATOM 2545 O O . LEU B 1 56 ? 22.171 67.868 30.984 1.00 36.21 56 LEU B O 1
ATOM 2550 N N . ILE B 1 57 ? 20.374 66.657 30.307 1.00 33.38 57 ILE B N 1
ATOM 2551 C CA . ILE B 1 57 ? 20.769 66.522 28.937 1.00 33.87 57 ILE B CA 1
ATOM 2552 C C . ILE B 1 57 ? 19.585 66.968 28.047 1.00 35.18 57 ILE B C 1
ATOM 2553 O O . ILE B 1 57 ? 18.424 66.499 28.218 1.00 35.87 57 ILE B O 1
ATOM 2558 N N . GLU B 1 58 ? 19.825 67.905 27.134 1.00 35.04 58 GLU B N 1
ATOM 2559 C CA . GLU B 1 58 ? 18.764 68.256 26.189 1.00 36.24 58 GLU B CA 1
ATOM 2560 C C . GLU B 1 58 ? 18.754 67.218 25.041 1.00 33.51 58 GLU B C 1
ATOM 2561 O O . GLU B 1 58 ? 19.707 67.114 24.294 1.00 36.35 58 GLU B O 1
ATOM 2567 N N . PRO B 1 59 ? 17.692 66.445 24.880 1.00 31.60 59 PRO B N 1
ATOM 2568 C CA . PRO B 1 59 ? 17.898 65.346 23.906 1.00 30.77 59 PRO B CA 1
ATOM 2569 C C . PRO B 1 59 ? 17.951 65.879 22.460 1.00 29.82 59 PRO B C 1
ATOM 2570 O O . PRO B 1 59 ? 17.309 66.870 22.159 1.00 26.79 59 PRO B O 1
ATOM 2574 N N . THR B 1 60 ? 18.682 65.209 21.573 1.00 29.11 60 THR B N 1
ATOM 2575 C CA . THR B 1 60 ? 18.786 65.740 20.218 1.00 29.61 60 THR B CA 1
ATOM 2576 C C . THR B 1 60 ? 17.439 65.809 19.484 1.00 30.52 60 THR B C 1
ATOM 2577 O O . THR B 1 60 ? 17.263 66.721 18.683 1.00 32.13 60 THR B O 1
ATOM 2581 N N . SER B 1 61 ? 16.523 64.889 19.802 1.00 28.94 61 SER B N 1
ATOM 2582 C CA . SER B 1 61 ? 15.214 64.725 19.154 1.00 30.37 61 SER B CA 1
ATOM 2583 C C . SER B 1 61 ? 14.132 64.344 20.168 1.00 28.57 61 SER B C 1
ATOM 2584 O O . SER B 1 61 ? 14.428 63.647 21.117 1.00 26.13 61 SER B O 1
ATOM 2587 N N . GLY B 1 62 ? 12.904 64.794 19.931 1.00 28.48 62 GLY B N 1
ATOM 2588 C CA . GLY B 1 62 ? 11.742 64.343 20.737 1.00 30.05 62 GLY B CA 1
ATOM 2589 C C . GLY B 1 62 ? 11.670 65.202 21.963 1.00 30.40 62 GLY B C 1
ATOM 2590 O O . GLY B 1 62 ? 12.363 66.202 22.032 1.00 32.48 62 GLY B O 1
ATOM 2591 N N . ASP B 1 63 ? 10.839 64.848 22.918 1.00 31.20 63 ASP B N 1
ATOM 2592 C CA . ASP B 1 63 ? 10.640 65.666 24.126 1.00 31.86 63 ASP B CA 1
ATOM 2593 C C . ASP B 1 63 ? 10.204 64.821 25.299 1.00 31.15 63 ASP B C 1
ATOM 2594 O O . ASP B 1 63 ? 9.639 63.753 25.159 1.00 32.70 63 ASP B O 1
ATOM 2599 N N . VAL B 1 64 ? 10.460 65.352 26.470 1.00 30.21 64 VAL B N 1
ATOM 2600 C CA . VAL B 1 64 ? 9.928 64.869 27.714 1.00 28.50 64 VAL B CA 1
ATOM 2601 C C . VAL B 1 64 ? 8.869 65.890 28.137 1.00 27.90 64 VAL B C 1
ATOM 2602 O O . VAL B 1 64 ? 9.114 67.099 28.240 1.00 24.87 64 VAL B O 1
ATOM 2606 N N . LEU B 1 65 ? 7.689 65.370 28.357 1.00 27.62 65 LEU B N 1
ATOM 2607 C CA . LEU B 1 65 ? 6.615 66.182 28.902 1.00 29.84 65 LEU B CA 1
ATOM 2608 C C . LEU B 1 65 ? 6.471 65.971 30.384 1.00 29.14 65 LEU B C 1
ATOM 2609 O O . LEU B 1 65 ? 6.427 64.822 30.867 1.00 29.57 65 LEU B O 1
ATOM 2614 N N . TYR B 1 66 ? 6.358 67.122 31.063 1.00 30.90 66 TYR B N 1
ATOM 2615 C CA . TYR B 1 66 ? 6.154 67.242 32.497 1.00 31.89 66 TYR B CA 1
ATOM 2616 C C . TYR B 1 66 ? 4.756 67.815 32.787 1.00 33.25 66 TYR B C 1
ATOM 2617 O O . TYR B 1 66 ? 4.518 68.993 32.513 1.00 31.98 66 TYR B O 1
ATOM 2626 N N . ASP B 1 67 ? 3.893 66.975 33.392 1.00 32.78 67 ASP B N 1
ATOM 2627 C CA . ASP B 1 67 ? 2.461 67.271 33.584 1.00 35.15 67 ASP B CA 1
ATOM 2628 C C . ASP B 1 67 ? 1.830 67.728 32.281 1.00 36.13 67 ASP B C 1
ATOM 2629 O O . ASP B 1 67 ? 1.089 68.725 32.236 1.00 36.74 67 ASP B O 1
ATOM 2634 N N . GLY B 1 68 ? 2.218 67.031 31.205 1.00 36.79 68 GLY B N 1
ATOM 2635 C CA . GLY B 1 68 ? 1.740 67.389 29.871 1.00 37.99 68 GLY B CA 1
ATOM 2636 C C . GLY B 1 68 ? 2.314 68.653 29.258 1.00 39.30 68 GLY B C 1
ATOM 2637 O O . GLY B 1 68 ? 1.776 69.172 28.256 1.00 38.50 68 GLY B O 1
ATOM 2638 N N . GLU B 1 69 ? 3.444 69.122 29.797 1.00 40.29 69 GLU B N 1
ATOM 2639 C CA . GLU B 1 69 ? 4.059 70.325 29.245 1.00 40.91 69 GLU B CA 1
ATOM 2640 C C . GLU B 1 69 ? 5.502 70.151 28.933 1.00 41.07 69 GLU B C 1
ATOM 2641 O O . GLU B 1 69 ? 6.273 69.502 29.697 1.00 40.55 69 GLU B O 1
ATOM 2647 N N . ARG B 1 70 ? 5.923 70.775 27.843 1.00 41.49 70 ARG B N 1
ATOM 2648 C CA . ARG B 1 70 ? 7.355 70.667 27.574 1.00 43.27 70 ARG B CA 1
ATOM 2649 C C . ARG B 1 70 ? 8.154 71.651 28.446 1.00 40.96 70 ARG B C 1
ATOM 2650 O O . ARG B 1 70 ? 7.685 72.718 28.809 1.00 40.51 70 ARG B O 1
ATOM 2658 N N . LYS B 1 71 ? 9.326 71.218 28.848 1.00 38.93 71 LYS B N 1
ATOM 2659 C CA . LYS B 1 71 ? 10.052 71.937 29.855 1.00 38.83 71 LYS B CA 1
ATOM 2660 C C . LYS B 1 71 ? 11.491 71.769 29.628 1.00 36.95 71 LYS B C 1
ATOM 2661 O O . LYS B 1 71 ? 11.957 70.695 29.526 1.00 36.95 71 LYS B O 1
ATOM 2667 N N . LYS B 1 72 ? 12.209 72.865 29.647 1.00 38.91 72 LYS B N 1
ATOM 2668 C CA . LYS B 1 72 ? 13.649 72.790 29.685 1.00 38.82 72 LYS B CA 1
ATOM 2669 C C . LYS B 1 72 ? 14.086 72.252 31.037 1.00 38.02 72 LYS B C 1
ATOM 2670 O O . LYS B 1 72 ? 13.410 72.430 32.096 1.00 37.10 72 LYS B O 1
ATOM 2676 N N . GLY B 1 73 ? 15.234 71.591 30.977 1.00 35.68 73 GLY B N 1
ATOM 2677 C CA . GLY B 1 73 ? 15.985 71.225 32.112 1.00 33.79 73 GLY B CA 1
ATOM 2678 C C . GLY B 1 73 ? 15.871 72.223 33.246 1.00 34.01 73 GLY B C 1
ATOM 2679 O O . GLY B 1 73 ? 15.445 71.835 34.370 1.00 32.80 73 GLY B O 1
ATOM 2680 N N . TYR B 1 74 ? 16.241 73.484 32.982 1.00 33.22 74 TYR B N 1
ATOM 2681 C CA . TYR B 1 74 ? 16.395 74.431 34.103 1.00 33.23 74 TYR B CA 1
ATOM 2682 C C . TYR B 1 74 ? 15.096 74.656 34.767 1.00 32.76 74 TYR B C 1
ATOM 2683 O O . TYR B 1 74 ? 15.078 75.118 35.924 1.00 31.96 74 TYR B O 1
ATOM 2692 N N . GLU B 1 75 ? 14.029 74.322 34.018 1.00 30.51 75 GLU B N 1
ATOM 2693 C CA . GLU B 1 75 ? 12.676 74.606 34.476 1.00 31.26 75 GLU B CA 1
ATOM 2694 C C . GLU B 1 75 ? 12.127 73.554 35.444 1.00 29.88 75 GLU B C 1
ATOM 2695 O O . GLU B 1 75 ? 11.226 73.877 36.222 1.00 28.55 75 GLU B O 1
ATOM 2701 N N . ILE B 1 76 ? 12.611 72.312 35.334 1.00 29.56 76 ILE B N 1
ATOM 2702 C CA . ILE B 1 76 ? 12.032 71.214 36.128 1.00 30.40 76 ILE B CA 1
ATOM 2703 C C . ILE B 1 76 ? 13.013 70.644 37.133 1.00 29.32 76 ILE B C 1
ATOM 2704 O O . ILE B 1 76 ? 12.679 69.790 37.911 1.00 30.38 76 ILE B O 1
ATOM 2709 N N . ARG B 1 77 ? 14.205 71.191 37.124 1.00 28.00 77 ARG B N 1
ATOM 2710 C CA . ARG B 1 77 ? 15.297 70.735 37.929 1.00 28.97 77 ARG B CA 1
ATOM 2711 C C . ARG B 1 77 ? 14.992 70.759 39.423 1.00 29.52 77 ARG B C 1
ATOM 2712 O O . ARG B 1 77 ? 15.521 69.906 40.177 1.00 29.47 77 ARG B O 1
ATOM 2720 N N . ARG B 1 78 ? 14.207 71.745 39.853 1.00 27.68 78 ARG B N 1
ATOM 2721 C CA . ARG B 1 78 ? 13.913 71.876 41.306 1.00 29.37 78 ARG B CA 1
ATOM 2722 C C . ARG B 1 78 ? 12.969 70.758 41.822 1.00 29.38 78 ARG B C 1
ATOM 2723 O O . ARG B 1 78 ? 12.880 70.515 43.040 1.00 29.72 78 ARG B O 1
ATOM 2731 N N . ASN B 1 79 ? 12.303 70.123 40.848 1.00 29.18 79 ASN B N 1
ATOM 2732 C CA . ASN B 1 79 ? 11.352 69.043 40.975 1.00 30.44 79 ASN B CA 1
ATOM 2733 C C . ASN B 1 79 ? 11.941 67.647 40.889 1.00 29.95 79 ASN B C 1
ATOM 2734 O O . ASN B 1 79 ? 11.207 66.658 40.979 1.00 29.82 79 ASN B O 1
ATOM 2739 N N . ILE B 1 80 ? 13.257 67.570 40.669 1.00 29.68 80 ILE B N 1
ATOM 2740 C CA . ILE B 1 80 ? 13.951 66.296 40.541 1.00 28.12 80 ILE B CA 1
ATOM 2741 C C . ILE B 1 80 ? 15.014 66.122 41.615 1.00 27.28 80 ILE B C 1
ATOM 2742 O O . ILE B 1 80 ? 15.717 67.070 41.985 1.00 27.01 80 ILE B O 1
ATOM 2747 N N . GLY B 1 81 ? 15.068 64.922 42.141 1.00 25.54 81 GLY B N 1
ATOM 2748 C CA . GLY B 1 81 ? 16.121 64.538 43.019 1.00 26.80 81 GLY B CA 1
ATOM 2749 C C . GLY B 1 81 ? 16.785 63.409 42.297 1.00 27.00 81 GLY B C 1
ATOM 2750 O O . GLY B 1 81 ? 16.134 62.463 41.927 1.00 27.93 81 GLY B O 1
ATOM 2751 N N . ILE B 1 82 ? 18.080 63.530 42.084 1.00 28.01 82 ILE B N 1
ATOM 2752 C CA . ILE B 1 82 ? 18.821 62.495 41.415 1.00 28.84 82 ILE B CA 1
ATOM 2753 C C . ILE B 1 82 ? 20.096 62.199 42.161 1.00 30.39 82 ILE B C 1
ATOM 2754 O O . ILE B 1 82 ? 20.835 63.124 42.489 1.00 32.97 82 ILE B O 1
ATOM 2759 N N . ALA B 1 83 ? 20.391 60.917 42.397 1.00 30.52 83 ALA B N 1
ATOM 2760 C CA . ALA B 1 83 ? 21.668 60.500 42.939 1.00 30.89 83 ALA B CA 1
ATOM 2761 C C . ALA B 1 83 ? 22.315 59.460 42.060 1.00 31.12 83 ALA B C 1
ATOM 2762 O O . ALA B 1 83 ? 21.633 58.627 41.497 1.00 30.92 83 ALA B O 1
ATOM 2764 N N . PHE B 1 84 ? 23.638 59.455 42.041 1.00 32.22 84 PHE B N 1
ATOM 2765 C CA . PHE B 1 84 ? 24.433 58.399 41.394 1.00 33.15 84 PHE B CA 1
ATOM 2766 C C . PHE B 1 84 ? 25.055 57.475 42.425 1.00 33.70 84 PHE B C 1
ATOM 2767 O O . PHE B 1 84 ? 24.814 57.585 43.643 1.00 34.43 84 PHE B O 1
ATOM 2775 N N . GLN B 1 85 ? 25.808 56.522 41.948 1.00 33.74 85 GLN B N 1
ATOM 2776 C CA . GLN B 1 85 ? 26.314 55.451 42.859 1.00 34.94 85 GLN B CA 1
ATOM 2777 C C . GLN B 1 85 ? 27.370 56.041 43.735 1.00 33.36 85 GLN B C 1
ATOM 2778 O O . GLN B 1 85 ? 27.967 57.004 43.361 1.00 33.99 85 GLN B O 1
ATOM 2784 N N . TYR B 1 86 ? 27.591 55.475 44.896 1.00 33.88 86 TYR B N 1
ATOM 2785 C CA . TYR B 1 86 ? 28.589 56.053 45.832 1.00 34.88 86 TYR B CA 1
ATOM 2786 C C . TYR B 1 86 ? 28.481 57.568 46.031 1.00 35.54 86 TYR B C 1
ATOM 2787 O O . TYR B 1 86 ? 29.508 58.280 46.016 1.00 36.19 86 TYR B O 1
ATOM 2796 N N . PRO B 1 87 ? 27.253 58.065 46.271 1.00 35.93 87 PRO B N 1
ATOM 2797 C CA . PRO B 1 87 ? 26.951 59.503 46.476 1.00 35.99 87 PRO B CA 1
ATOM 2798 C C . PRO B 1 87 ? 27.663 60.056 47.713 1.00 36.04 87 PRO B C 1
ATOM 2799 O O . PRO B 1 87 ? 27.988 61.247 47.776 1.00 35.24 87 PRO B O 1
ATOM 2803 N N . GLU B 1 88 ? 27.928 59.189 48.674 1.00 36.26 88 GLU B N 1
ATOM 2804 C CA . GLU B 1 88 ? 28.750 59.608 49.821 1.00 38.98 88 GLU B CA 1
ATOM 2805 C C . GLU B 1 88 ? 30.126 60.143 49.366 1.00 39.25 88 GLU B C 1
ATOM 2806 O O . GLU B 1 88 ? 30.696 61.057 49.975 1.00 40.10 88 GLU B O 1
ATOM 2812 N N . ASP B 1 89 ? 30.621 59.623 48.252 1.00 40.53 89 ASP B N 1
ATOM 2813 C CA . ASP B 1 89 ? 31.936 60.021 47.774 1.00 40.94 89 ASP B CA 1
ATOM 2814 C C . ASP B 1 89 ? 31.892 61.466 47.222 1.00 40.46 89 ASP B C 1
ATOM 2815 O O . ASP B 1 89 ? 32.910 62.101 47.043 1.00 40.84 89 ASP B O 1
ATOM 2820 N N . GLN B 1 90 ? 30.702 62.004 47.020 1.00 39.91 90 GLN B N 1
ATOM 2821 C CA . GLN B 1 90 ? 30.554 63.422 46.720 1.00 38.67 90 GLN B CA 1
ATOM 2822 C C . GLN B 1 90 ? 30.193 64.306 47.916 1.00 37.70 90 GLN B C 1
ATOM 2823 O O . GLN B 1 90 ? 29.821 65.460 47.710 1.00 38.17 90 GLN B O 1
ATOM 2829 N N . PHE B 1 91 ? 30.301 63.814 49.162 1.00 36.72 91 PHE B N 1
ATOM 2830 C CA . PHE B 1 91 ? 30.009 64.685 50.312 1.00 35.50 91 PHE B CA 1
ATOM 2831 C C . PHE B 1 91 ? 30.966 65.870 50.249 1.00 36.54 91 PHE B C 1
ATOM 2832 O O . 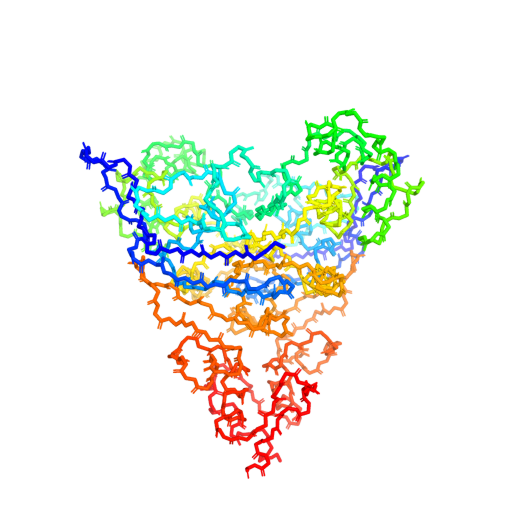PHE B 1 91 ? 32.120 65.698 49.941 1.00 36.83 91 PHE B O 1
ATOM 2840 N N . PHE B 1 92 ? 30.491 67.090 50.449 1.00 37.43 92 PHE B N 1
ATOM 2841 C CA . PHE B 1 92 ? 31.405 68.228 50.411 1.00 37.39 92 PHE B CA 1
ATOM 2842 C C . PHE B 1 92 ? 31.522 68.779 51.858 1.00 37.23 92 PHE B C 1
ATOM 2843 O O . PHE B 1 92 ? 32.543 69.428 52.207 1.00 36.25 92 PHE B O 1
ATOM 2851 N N . ALA B 1 93 ? 30.517 68.512 52.698 1.00 35.16 93 ALA B N 1
ATOM 2852 C CA . ALA B 1 93 ? 30.412 69.312 53.925 1.00 35.47 93 ALA B CA 1
ATOM 2853 C C . ALA B 1 93 ? 31.084 68.687 55.172 1.00 35.83 93 ALA B C 1
ATOM 2854 O O . ALA B 1 93 ? 31.346 67.468 55.201 1.00 35.54 93 ALA B O 1
ATOM 2856 N N . GLU B 1 94 ? 31.335 69.539 56.170 1.00 35.82 94 GLU B N 1
ATOM 2857 C CA . GLU B 1 94 ? 31.959 69.157 57.430 1.00 37.59 94 GLU B CA 1
ATOM 2858 C C . GLU B 1 94 ? 30.887 68.717 58.445 1.00 36.84 94 GLU B C 1
ATOM 2859 O O . GLU B 1 94 ? 31.222 67.937 59.308 1.00 37.24 94 GLU B O 1
ATOM 2865 N N . ARG B 1 95 ? 29.651 69.237 58.370 1.00 35.04 95 ARG B N 1
ATOM 2866 C CA . ARG B 1 95 ? 28.558 68.748 59.170 1.00 35.80 95 ARG B CA 1
ATOM 2867 C C . ARG B 1 95 ? 27.458 68.16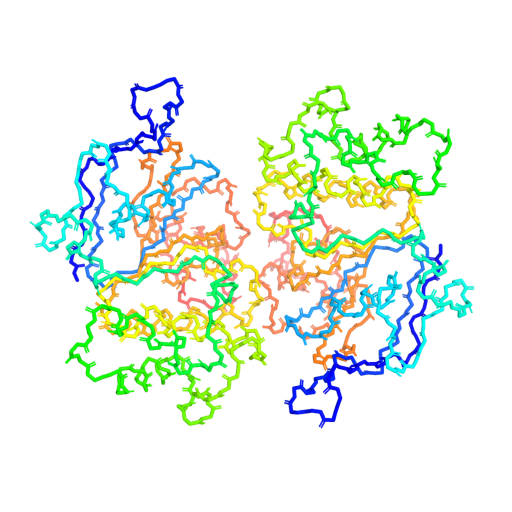4 58.269 1.00 34.41 95 ARG B C 1
ATOM 2868 O O . ARG B 1 95 ? 27.106 68.714 57.216 1.00 35.09 95 ARG B O 1
ATOM 2876 N N . VAL B 1 96 ? 26.895 67.066 58.737 1.00 32.10 96 VAL B N 1
ATOM 2877 C CA . VAL B 1 96 ? 25.680 66.572 58.207 1.00 30.51 96 VAL B CA 1
ATOM 2878 C C . VAL B 1 96 ? 24.679 67.691 57.901 1.00 29.92 96 VAL B C 1
ATOM 2879 O O . VAL B 1 96 ? 24.141 67.705 56.845 1.00 29.92 96 VAL B O 1
ATOM 2883 N N . PHE B 1 97 ? 24.522 68.692 58.739 1.00 30.23 97 PHE B N 1
ATOM 2884 C CA . PHE B 1 97 ? 23.427 69.620 58.467 1.00 29.60 97 PHE B CA 1
ATOM 2885 C C . PHE B 1 97 ? 23.534 70.320 57.090 1.00 29.88 97 PHE B C 1
ATOM 2886 O O . PHE B 1 97 ? 22.526 70.504 56.420 1.00 28.26 97 PHE B O 1
ATOM 2894 N N . ASP B 1 98 ? 24.731 70.834 56.803 1.00 29.77 98 ASP B N 1
ATOM 2895 C CA . ASP B 1 98 ? 25.075 71.527 55.562 1.00 32.52 98 ASP B CA 1
ATOM 2896 C C . ASP B 1 98 ? 25.000 70.580 54.337 1.00 32.17 98 ASP B C 1
ATOM 2897 O O . ASP B 1 98 ? 24.579 70.980 53.318 1.00 31.45 98 ASP B O 1
ATOM 2902 N N . GLU B 1 99 ? 25.370 69.322 54.509 1.00 31.23 99 GLU B N 1
ATOM 2903 C CA . GLU B 1 99 ? 25.295 68.337 53.433 1.00 33.46 99 GLU B CA 1
ATOM 2904 C C . GLU B 1 99 ? 23.836 68.128 53.006 1.00 33.23 99 GLU B C 1
ATOM 2905 O O . GLU B 1 99 ? 23.509 68.215 51.819 1.00 33.07 99 GLU B O 1
ATOM 2911 N N . VAL B 1 100 ? 22.969 67.889 53.993 1.00 30.99 100 VAL B N 1
ATOM 2912 C CA . VAL B 1 100 ? 21.574 67.823 53.737 1.00 30.95 100 VAL B CA 1
ATOM 2913 C C . VAL B 1 100 ? 20.966 69.102 53.223 1.00 31.41 100 VAL B C 1
ATOM 2914 O O . VAL B 1 100 ? 20.122 69.054 52.308 1.00 32.94 100 VAL B O 1
ATOM 2918 N N . ALA B 1 101 ? 21.407 70.238 53.746 1.00 31.92 101 ALA B N 1
ATOM 2919 C CA . ALA B 1 101 ? 20.730 71.484 53.453 1.00 31.97 101 ALA B CA 1
ATOM 2920 C C . ALA B 1 101 ? 21.052 72.012 52.028 1.00 33.10 101 ALA B C 1
ATOM 2921 O O . ALA B 1 101 ? 20.282 72.819 51.494 1.00 31.91 101 ALA B O 1
ATOM 2923 N N . PHE B 1 102 ? 22.178 71.574 51.453 1.00 35.21 102 PHE B N 1
ATOM 2924 C CA . PHE B 1 102 ? 22.675 72.186 50.210 1.00 37.00 102 PHE B CA 1
ATOM 2925 C C . PHE B 1 102 ? 21.590 72.425 49.066 1.00 35.74 102 PHE B C 1
ATOM 2926 O O . PHE B 1 102 ? 21.396 73.528 48.548 1.00 35.32 102 PHE B O 1
ATOM 2934 N N . ALA B 1 103 ? 20.849 71.396 48.729 1.00 36.08 103 ALA B N 1
ATOM 2935 C CA . ALA B 1 103 ? 19.828 71.516 47.671 1.00 36.80 103 ALA B CA 1
ATOM 2936 C C . ALA B 1 103 ? 18.715 72.562 47.911 1.00 38.09 103 ALA B C 1
ATOM 2937 O O . ALA B 1 103 ? 18.307 73.290 46.994 1.00 38.77 103 ALA B O 1
ATOM 2939 N N . VAL B 1 104 ? 18.192 72.650 49.132 1.00 38.52 104 VAL B N 1
ATOM 2940 C CA . VAL B 1 104 ? 17.171 73.671 49.403 1.00 38.72 104 VAL B CA 1
ATOM 2941 C C . VAL B 1 104 ? 17.766 75.087 49.447 1.00 39.14 104 VAL B C 1
ATOM 2942 O O . VAL B 1 104 ? 17.175 76.015 48.950 1.00 39.94 104 VAL B O 1
ATOM 2946 N N . LYS B 1 105 ? 18.980 75.225 49.957 1.00 39.11 105 LYS B N 1
ATOM 2947 C CA . LYS B 1 105 ? 19.604 76.498 50.031 1.00 39.16 105 LYS B CA 1
ATOM 2948 C C . LYS B 1 105 ? 19.899 76.904 48.606 1.00 40.10 105 LYS B C 1
ATOM 2949 O O . LYS B 1 105 ? 19.815 78.077 48.279 1.00 40.44 105 LYS B O 1
ATOM 2955 N N . ASN B 1 106 ? 20.265 75.941 47.759 1.00 40.51 106 ASN B N 1
ATOM 2956 C CA . ASN B 1 106 ? 20.550 76.281 46.330 1.00 40.82 106 ASN B CA 1
ATOM 2957 C C . ASN B 1 106 ? 19.226 76.523 45.530 1.00 39.37 106 ASN B C 1
ATOM 2958 O O . ASN B 1 106 ? 19.088 77.556 44.864 1.00 39.69 106 ASN B O 1
ATOM 2963 N N . PHE B 1 107 ? 18.256 75.618 45.687 1.00 37.00 107 PHE B N 1
ATOM 2964 C CA . PHE B 1 107 ? 17.016 75.634 44.913 1.00 35.02 107 PHE B CA 1
ATOM 2965 C C . PHE B 1 107 ? 15.941 76.658 45.421 1.00 36.08 107 PHE B C 1
ATOM 2966 O O . PHE B 1 107 ? 15.178 77.266 44.592 1.00 34.30 107 PHE B O 1
ATOM 2974 N N . TYR B 1 108 ? 15.842 76.812 46.756 1.00 33.91 108 TYR B N 1
ATOM 2975 C CA . TYR B 1 108 ? 14.815 77.692 47.333 1.00 34.57 108 TYR B CA 1
ATOM 2976 C C . TYR B 1 108 ? 15.435 78.505 48.456 1.00 33.69 108 TYR B C 1
ATOM 2977 O O . TYR B 1 108 ? 15.171 78.222 49.638 1.00 31.62 108 TYR B O 1
ATOM 2986 N N . PRO B 1 109 ? 16.290 79.478 48.085 1.00 33.59 109 PRO B N 1
ATOM 2987 C CA . PRO B 1 109 ? 17.055 80.179 49.134 1.00 34.02 109 PRO B CA 1
ATOM 2988 C C . PRO B 1 109 ? 16.099 80.952 50.019 1.00 34.15 109 PRO B C 1
ATOM 2989 O O . PRO B 1 109 ? 16.459 81.269 51.091 1.00 34.41 109 PRO B O 1
ATOM 2993 N N . ASP B 1 110 ? 14.882 81.210 49.560 1.00 33.94 110 ASP B N 1
ATOM 2994 C CA . ASP B 1 110 ? 13.950 81.992 50.340 1.00 34.47 110 ASP B CA 1
ATOM 2995 C C . ASP B 1 110 ? 12.921 81.139 51.216 1.00 34.77 110 ASP B C 1
ATOM 2996 O O . ASP B 1 110 ? 12.032 81.672 51.833 1.00 35.03 110 ASP B O 1
ATOM 3001 N N . ARG B 1 111 ? 13.115 79.823 51.282 1.00 34.53 111 ARG B N 1
ATOM 3002 C CA . ARG B 1 111 ? 12.467 78.938 52.252 1.00 34.69 111 ARG B CA 1
ATOM 3003 C C . ARG B 1 111 ? 13.403 78.541 53.385 1.00 33.44 111 ARG B C 1
ATOM 3004 O O . ARG B 1 111 ? 14.605 78.203 53.189 1.00 33.31 111 ARG B O 1
ATOM 3012 N N . ASP B 1 112 ? 12.845 78.535 54.580 1.00 32.15 112 ASP B N 1
ATOM 3013 C CA . ASP B 1 112 ? 13.566 78.125 55.770 1.00 31.72 112 ASP B CA 1
ATOM 3014 C C . ASP B 1 112 ? 14.139 76.683 55.664 1.00 31.68 112 ASP B C 1
ATOM 3015 O O . ASP B 1 112 ? 13.379 75.738 55.577 1.00 32.01 112 ASP B O 1
ATOM 3020 N N . PRO B 1 113 ? 15.480 76.519 55.628 1.00 31.83 113 PRO B N 1
ATOM 3021 C CA . PRO B 1 113 ? 16.058 75.144 55.448 1.00 31.13 113 PRO B CA 1
ATOM 3022 C C . PRO B 1 113 ? 15.855 74.215 56.658 1.00 32.12 113 PRO B C 1
ATOM 3023 O O . PRO B 1 113 ? 15.744 72.961 56.539 1.00 29.71 113 PRO B O 1
ATOM 3027 N N . VAL B 1 114 ? 15.746 74.831 57.831 1.00 33.22 114 VAL B N 1
ATOM 3028 C CA . VAL B 1 114 ? 15.844 74.037 59.081 1.00 33.73 114 VAL B CA 1
ATOM 3029 C C . VAL B 1 114 ? 14.761 72.966 59.148 1.00 33.10 114 VAL B C 1
ATOM 3030 O O . VAL B 1 114 ? 15.076 71.776 59.332 1.00 32.87 114 VAL B O 1
ATOM 3034 N N . PRO B 1 115 ? 13.494 73.369 58.973 1.00 32.58 115 PRO B N 1
ATOM 3035 C CA . PRO B 1 115 ? 12.466 72.367 58.953 1.00 33.29 115 PRO B CA 1
ATOM 3036 C C . PRO B 1 115 ? 12.504 71.358 57.728 1.00 33.75 115 PRO B C 1
ATOM 3037 O O . PRO B 1 115 ? 12.004 70.207 57.849 1.00 32.54 115 PRO B O 1
ATOM 3041 N N . LEU B 1 116 ? 13.092 71.767 56.607 1.00 31.30 116 LEU B N 1
ATOM 3042 C CA . LEU B 1 116 ? 13.124 70.894 55.464 1.00 29.94 116 LEU B CA 1
ATOM 3043 C C . LEU B 1 116 ? 14.178 69.837 55.736 1.00 30.29 116 LEU B C 1
ATOM 3044 O O . LEU B 1 116 ? 13.995 68.642 55.389 1.00 28.92 116 LEU B O 1
ATOM 3049 N N . VAL B 1 117 ? 15.259 70.281 56.377 1.00 29.38 117 VAL B N 1
ATOM 3050 C CA . VAL B 1 117 ? 16.323 69.380 56.786 1.00 30.67 117 VAL B CA 1
ATOM 3051 C C . VAL B 1 117 ? 15.859 68.339 57.840 1.00 31.80 117 VAL B C 1
ATOM 3052 O O . VAL B 1 117 ? 16.027 67.071 57.629 1.00 31.68 117 VAL B O 1
ATOM 3056 N N . LYS B 1 118 ? 15.247 68.845 58.916 1.00 32.73 118 LYS B N 1
ATOM 3057 C CA . LYS B 1 118 ? 14.707 68.004 59.996 1.00 33.63 118 LYS B CA 1
ATOM 3058 C C . LYS B 1 118 ? 13.894 66.964 59.300 1.00 32.71 118 LYS B C 1
ATOM 3059 O O . LYS B 1 118 ? 14.073 65.760 59.512 1.00 33.94 118 LYS B O 1
ATOM 3065 N N . LYS B 1 119 ? 13.039 67.404 58.399 1.00 31.10 119 LYS B N 1
ATOM 3066 C CA . LYS B 1 119 ? 12.083 66.466 57.893 1.00 31.79 119 LYS B CA 1
ATOM 3067 C C . LYS B 1 119 ? 12.723 65.390 56.959 1.00 31.40 119 LYS B C 1
ATOM 3068 O O . LYS B 1 119 ? 12.318 64.222 57.008 1.00 31.47 119 LYS B O 1
ATOM 3074 N N . ALA B 1 120 ? 13.711 65.783 56.147 1.00 29.93 120 ALA B N 1
ATOM 3075 C CA . ALA B 1 120 ? 14.437 64.842 55.299 1.00 30.74 120 ALA B CA 1
ATOM 3076 C C . ALA B 1 120 ? 15.229 63.876 56.228 1.00 31.59 120 ALA B C 1
ATOM 3077 O O . ALA B 1 120 ? 15.307 62.709 55.949 1.00 33.39 120 ALA B O 1
ATOM 3079 N N . MET B 1 121 ? 15.799 64.378 57.319 1.00 32.38 121 MET B N 1
ATOM 3080 C CA . MET B 1 121 ? 16.659 63.521 58.134 1.00 31.36 121 MET B CA 1
ATOM 3081 C C . MET B 1 121 ? 15.784 62.502 58.821 1.00 33.19 121 MET B C 1
ATOM 3082 O O . MET B 1 121 ? 16.160 61.355 58.912 1.00 33.86 121 MET B O 1
ATOM 3087 N N . GLU B 1 122 ? 14.588 62.900 59.227 1.00 35.29 122 GLU B N 1
ATOM 3088 C CA A GLU B 1 122 ? 13.675 62.011 59.963 0.50 35.88 122 GLU B CA 1
ATOM 3089 C CA B GLU B 1 122 ? 13.695 61.967 59.969 0.50 36.07 122 GLU B CA 1
ATOM 3090 C C . GLU B 1 122 ? 13.072 60.965 59.047 1.00 36.24 122 GLU B C 1
ATOM 3091 O O . GLU B 1 122 ? 12.931 59.812 59.408 1.00 37.88 122 GLU B O 1
ATOM 3102 N N . PHE B 1 123 ? 12.736 61.381 57.850 1.00 36.87 123 PHE B N 1
ATOM 3103 C CA . PHE B 1 123 ? 12.161 60.475 56.868 1.00 37.60 123 PHE B CA 1
ATOM 3104 C C . PHE B 1 123 ? 13.142 59.325 56.563 1.00 37.61 123 PHE B C 1
ATOM 3105 O O . PHE B 1 123 ? 12.762 58.202 56.290 1.00 37.42 123 PHE B O 1
ATOM 3113 N N . VAL B 1 124 ? 14.419 59.629 56.584 1.00 37.43 124 VAL B N 1
ATOM 3114 C CA . VAL B 1 124 ? 15.429 58.662 56.224 1.00 37.84 124 VAL B CA 1
ATOM 3115 C C . VAL B 1 124 ? 15.856 57.833 57.470 1.00 38.83 124 VAL B C 1
ATOM 3116 O O . VAL B 1 124 ? 16.451 56.789 57.344 1.00 39.76 124 VAL B O 1
ATOM 3120 N N . GLY B 1 125 ? 15.516 58.316 58.666 1.00 39.39 125 GLY B N 1
ATOM 3121 C CA . GLY B 1 125 ? 15.698 57.575 59.918 1.00 39.58 125 GLY B CA 1
ATOM 3122 C C . GLY B 1 125 ? 16.939 58.053 60.611 1.00 39.05 125 GLY B C 1
ATOM 3123 O O . GLY B 1 125 ? 17.603 57.262 61.274 1.00 38.13 125 GLY B O 1
ATOM 3124 N N . LEU B 1 126 ? 17.217 59.365 60.471 1.00 38.72 126 LEU B N 1
ATOM 3125 C CA . LEU B 1 126 ? 18.346 60.037 61.154 1.00 38.79 126 LEU B CA 1
ATOM 3126 C C . LEU B 1 126 ? 17.917 61.130 62.129 1.00 39.65 126 LEU B C 1
ATOM 3127 O O . LEU B 1 126 ? 17.519 62.256 61.720 1.00 39.44 126 LEU B O 1
ATOM 3132 N N . ASP B 1 127 ? 18.108 60.828 63.414 1.00 39.90 127 ASP B N 1
ATOM 3133 C CA . ASP B 1 127 ? 17.689 61.743 64.457 1.00 39.53 127 ASP B CA 1
ATOM 3134 C C . ASP B 1 127 ? 18.423 63.035 64.310 1.00 38.86 127 ASP B C 1
ATOM 3135 O O . ASP B 1 127 ? 19.637 63.025 64.245 1.00 39.55 127 ASP B O 1
ATOM 3140 N N . PHE B 1 128 ? 17.662 64.139 64.287 1.00 38.64 128 PHE B N 1
ATOM 3141 C CA . PHE B 1 128 ? 18.140 65.452 63.896 1.00 37.21 128 PHE B CA 1
ATOM 3142 C C . PHE B 1 128 ? 19.287 65.936 64.744 1.00 37.38 128 PHE B C 1
ATOM 3143 O O . PHE B 1 128 ? 20.366 66.209 64.217 1.00 36.85 128 PHE B O 1
ATOM 3151 N N . ASP B 1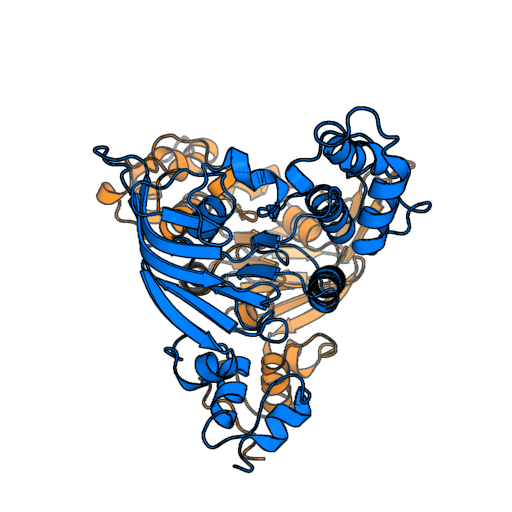 129 ? 19.069 66.032 66.062 1.00 37.98 129 ASP B N 1
ATOM 3152 C CA . ASP B 1 129 ? 20.141 66.392 67.000 1.00 37.75 129 ASP B CA 1
ATOM 3153 C C . ASP B 1 129 ? 21.274 65.408 67.147 1.00 37.68 129 ASP B C 1
ATOM 3154 O O . ASP B 1 129 ? 22.349 65.828 67.524 1.00 37.52 129 ASP B O 1
ATOM 3159 N N . SER B 1 130 ? 21.027 64.109 66.900 1.00 37.14 130 SER B N 1
ATOM 3160 C CA . SER B 1 130 ? 22.085 63.105 66.995 1.00 38.54 130 SER B CA 1
ATOM 3161 C C . SER B 1 130 ? 22.994 63.043 65.778 1.00 37.99 130 SER B C 1
ATOM 3162 O O . SER B 1 130 ? 24.050 62.434 65.848 1.00 39.82 130 SER B O 1
ATOM 3165 N N . PHE B 1 131 ? 22.592 63.618 64.651 1.00 37.65 131 PHE B N 1
ATOM 3166 C CA . PHE B 1 131 ? 23.442 63.574 63.449 1.00 35.64 131 PHE B CA 1
ATOM 3167 C C . PHE B 1 131 ? 23.782 64.933 62.860 1.00 34.58 131 PHE B C 1
ATOM 3168 O O . PHE B 1 131 ? 24.771 65.061 62.210 1.00 34.36 131 PHE B O 1
ATOM 3176 N N . LYS B 1 132 ? 22.992 65.959 63.119 1.00 35.51 132 LYS B N 1
ATOM 3177 C CA . LYS B 1 132 ? 23.140 67.200 62.364 1.00 35.56 132 LYS B CA 1
ATOM 3178 C C . LYS B 1 132 ? 24.542 67.828 62.450 1.00 35.85 132 LYS B C 1
ATOM 3179 O O . LYS B 1 132 ? 24.970 68.468 61.494 1.00 36.02 132 LYS B O 1
ATOM 3185 N N . ASP B 1 133 ? 25.250 67.637 63.571 1.00 35.97 133 ASP B N 1
ATOM 3186 C CA . ASP B 1 133 ? 26.593 68.165 63.741 1.00 35.94 133 ASP B CA 1
ATOM 3187 C C . ASP B 1 133 ? 27.712 67.165 63.516 1.00 35.00 133 ASP B C 1
ATOM 3188 O O . ASP B 1 133 ? 28.870 67.536 63.673 1.00 34.69 133 ASP B O 1
ATOM 3193 N N . ARG B 1 134 ? 27.404 65.910 63.185 1.00 33.84 134 ARG B N 1
ATOM 3194 C CA . ARG B 1 134 ? 28.464 64.937 62.931 1.00 34.49 134 ARG B CA 1
ATOM 3195 C C . ARG B 1 134 ? 29.233 65.205 61.593 1.00 34.90 134 ARG B C 1
ATOM 3196 O O . ARG B 1 134 ? 28.733 65.892 60.685 1.00 35.55 134 ARG B O 1
ATOM 3204 N N . VAL B 1 135 ? 30.456 64.695 61.492 1.00 34.48 135 VAL B N 1
ATOM 3205 C CA . VAL B 1 135 ? 31.204 64.802 60.247 1.00 34.32 135 VAL B CA 1
ATOM 3206 C C . VAL B 1 135 ? 30.769 63.678 59.338 1.00 35.09 135 VAL B C 1
ATOM 3207 O O . VAL B 1 135 ? 30.915 62.507 59.700 1.00 35.43 135 VAL B O 1
ATOM 3211 N N . PRO B 1 136 ? 30.178 64.036 58.187 1.00 34.93 136 PRO B N 1
ATOM 3212 C CA . PRO B 1 136 ? 29.599 63.056 57.281 1.00 35.47 136 PRO B CA 1
ATOM 3213 C C . PRO B 1 136 ? 30.581 61.945 56.959 1.00 36.44 136 PRO B C 1
ATOM 3214 O O . PRO B 1 136 ? 30.197 60.795 56.965 1.00 37.32 136 PRO B O 1
ATOM 3218 N N . PHE B 1 137 ? 31.845 62.265 56.723 1.00 38.09 137 PHE B N 1
ATOM 3219 C CA . PHE B 1 137 ? 32.869 61.250 56.412 1.00 39.38 137 PHE B CA 1
ATOM 3220 C C . PHE B 1 137 ? 33.078 60.125 57.441 1.00 38.83 137 PHE B C 1
ATOM 3221 O O . PHE B 1 137 ? 33.438 58.978 57.096 1.00 39.13 137 PHE B O 1
ATOM 3229 N N . PHE B 1 138 ? 32.865 60.439 58.688 1.00 37.71 138 PHE B N 1
ATOM 3230 C CA . PHE B 1 138 ? 33.022 59.419 59.734 1.00 39.07 138 PHE B CA 1
ATOM 3231 C C . PHE B 1 138 ? 31.712 58.773 60.211 1.00 38.48 138 PHE B C 1
ATOM 3232 O O . PHE B 1 138 ? 31.677 58.060 61.222 1.00 37.64 138 PHE B O 1
ATOM 3240 N N . LEU B 1 139 ? 30.645 59.003 59.450 1.00 37.84 139 LEU B N 1
ATOM 3241 C CA . LEU B 1 139 ? 29.433 58.251 59.668 1.00 37.19 139 LEU B CA 1
ATOM 3242 C C . LEU B 1 139 ? 29.725 56.834 59.237 1.00 37.40 139 LEU B C 1
ATOM 3243 O O . LEU B 1 139 ? 30.615 56.573 58.438 1.00 37.19 139 LEU B O 1
ATOM 3248 N N . SER B 1 140 ? 28.995 55.914 59.814 1.00 38.44 140 SER B N 1
ATOM 3249 C CA . SER B 1 140 ? 28.986 54.536 59.397 1.00 39.08 140 SER B CA 1
ATOM 3250 C C . SER B 1 140 ? 28.436 54.427 57.974 1.00 39.09 140 SER B C 1
ATOM 3251 O O . SER B 1 140 ? 27.692 55.307 57.574 1.00 38.59 140 SER B O 1
ATOM 3254 N N . GLY B 1 141 ? 28.733 53.339 57.250 1.00 38.61 141 GLY B N 1
ATOM 3255 C CA . GLY B 1 141 ? 28.377 53.238 55.797 1.00 39.42 141 GLY B CA 1
ATOM 3256 C C . GLY B 1 141 ? 26.869 53.399 55.552 1.00 40.24 141 GLY B C 1
ATOM 3257 O O . GLY B 1 141 ? 26.442 54.069 54.579 1.00 39.56 141 GLY B O 1
ATOM 3258 N N . GLY B 1 142 ? 26.087 52.780 56.451 1.00 40.14 142 GLY B N 1
ATOM 3259 C CA . GLY B 1 142 ? 24.630 52.915 56.524 1.00 39.97 142 GLY B CA 1
ATOM 3260 C C . GLY B 1 142 ? 24.134 54.354 56.733 1.00 39.28 142 GLY B C 1
ATOM 3261 O O . GLY B 1 142 ? 23.272 54.821 56.005 1.00 37.91 142 GLY B O 1
ATOM 3262 N N . GLU B 1 143 ? 24.669 55.016 57.748 1.00 38.13 143 GLU B N 1
ATOM 3263 C CA . GLU B 1 143 ? 24.332 56.378 58.046 1.00 38.59 143 GLU B CA 1
ATOM 3264 C C . GLU B 1 143 ? 24.641 57.378 56.905 1.00 38.16 143 GLU B C 1
ATOM 3265 O O . GLU B 1 143 ? 23.882 58.304 56.671 1.00 38.11 143 GLU B O 1
ATOM 3271 N N . LYS B 1 144 ? 25.752 57.146 56.223 1.00 37.65 144 LYS B N 1
ATOM 3272 C CA . LYS B 1 144 ? 26.226 57.923 55.089 1.00 38.60 144 LYS B CA 1
ATOM 3273 C C . LYS B 1 144 ? 25.226 57.864 53.966 1.00 37.45 144 LYS B C 1
ATOM 3274 O O . LYS B 1 144 ? 24.806 58.915 53.432 1.00 35.92 144 LYS B O 1
ATOM 3280 N N . ARG B 1 145 ? 24.830 56.634 53.657 1.00 36.88 145 ARG B N 1
ATOM 3281 C CA . ARG B 1 145 ? 23.869 56.365 52.608 1.00 38.57 145 ARG B CA 1
ATOM 3282 C C . ARG B 1 145 ? 22.495 57.052 52.870 1.00 37.34 145 ARG B C 1
ATOM 3283 O O . ARG B 1 145 ? 21.968 57.657 51.965 1.00 36.52 145 ARG B O 1
ATOM 3291 N N . ARG B 1 146 ? 21.993 56.961 54.106 1.00 35.81 146 ARG B N 1
ATOM 3292 C CA . ARG B 1 146 ? 20.867 57.752 54.600 1.00 36.67 146 ARG B CA 1
ATOM 3293 C C . ARG B 1 146 ? 21.013 59.296 54.449 1.00 34.70 146 ARG B C 1
ATOM 3294 O O . ARG B 1 146 ? 20.056 59.945 54.043 1.00 33.69 146 ARG B O 1
ATOM 3302 N N . VAL B 1 147 ? 22.186 59.862 54.816 1.00 31.76 147 VAL B N 1
ATOM 3303 C CA . VAL B 1 147 ? 22.520 61.259 54.559 1.00 30.38 147 VAL B CA 1
ATOM 3304 C C . VAL B 1 147 ? 22.445 61.649 53.036 1.00 29.57 147 VAL B C 1
ATOM 3305 O O . VAL B 1 147 ? 21.881 62.684 52.669 1.00 27.81 147 VAL B O 1
ATOM 3309 N N . ALA B 1 148 ? 23.042 60.814 52.192 1.00 27.87 148 ALA B N 1
ATOM 3310 C CA . ALA B 1 148 ? 23.034 61.035 50.783 1.00 29.13 148 ALA B CA 1
ATOM 3311 C C . ALA B 1 148 ? 21.570 61.160 50.266 1.00 29.38 148 ALA B C 1
ATOM 3312 O O . ALA B 1 148 ? 21.227 62.120 49.623 1.00 28.61 148 ALA B O 1
ATOM 3314 N N . ILE B 1 149 ? 20.756 60.180 50.583 1.00 29.80 149 ILE B N 1
ATOM 3315 C CA . ILE B 1 149 ? 19.351 60.164 50.215 1.00 31.93 149 ILE B CA 1
ATOM 3316 C C . ILE B 1 149 ? 18.601 61.371 50.793 1.00 30.21 149 ILE B C 1
ATOM 3317 O O . ILE B 1 149 ? 17.931 62.031 50.036 1.00 30.95 149 ILE B O 1
ATOM 3322 N N . ALA B 1 150 ? 18.792 61.699 52.073 1.00 28.26 150 ALA B N 1
ATOM 3323 C CA . ALA B 1 150 ? 18.212 62.924 52.691 1.00 27.23 150 ALA B CA 1
ATOM 3324 C C . ALA B 1 150 ? 18.600 64.126 51.841 1.00 27.45 150 ALA B C 1
ATOM 3325 O O . ALA B 1 150 ? 17.817 65.024 51.649 1.00 26.48 150 ALA B O 1
ATOM 3327 N N . SER B 1 151 ? 19.808 64.140 51.317 1.00 27.21 151 SER B N 1
ATOM 3328 C CA . SER B 1 151 ? 20.217 65.369 50.664 1.00 29.04 151 SER B CA 1
ATOM 3329 C C . SER B 1 151 ? 19.598 65.530 49.239 1.00 29.23 151 SER B C 1
ATOM 3330 O O . SER B 1 151 ? 19.659 66.613 48.687 1.00 27.69 151 SER B O 1
ATOM 3333 N N . VAL B 1 152 ? 19.011 64.464 48.671 1.00 29.61 152 VAL B N 1
ATOM 3334 C CA . VAL B 1 152 ? 18.328 64.611 47.359 1.00 30.06 152 VAL B CA 1
ATOM 3335 C C . VAL B 1 152 ? 16.769 64.634 47.444 1.00 30.56 152 VAL B C 1
ATOM 3336 O O . VAL B 1 152 ? 16.105 64.894 46.438 1.00 29.99 152 VAL B O 1
ATOM 3340 N N . ILE B 1 153 ? 16.218 64.422 48.655 1.00 30.33 153 ILE B N 1
ATOM 3341 C CA . ILE B 1 153 ? 14.767 64.622 48.890 1.00 30.00 153 ILE B CA 1
ATOM 3342 C C . ILE B 1 153 ? 14.406 65.854 49.744 1.00 29.93 153 ILE B C 1
ATOM 3343 O O . ILE B 1 153 ? 13.219 66.190 49.903 1.00 30.48 153 ILE B O 1
ATOM 3348 N N . VAL B 1 154 ? 15.418 66.533 50.265 1.00 29.97 154 VAL B N 1
ATOM 3349 C CA . VAL B 1 154 ? 15.210 67.666 51.162 1.00 29.87 154 VAL B CA 1
ATOM 3350 C C . VAL B 1 154 ? 14.329 68.759 50.524 1.00 31.10 154 VAL B C 1
ATOM 3351 O O . VAL B 1 154 ? 13.499 69.380 51.203 1.00 32.09 154 VAL B O 1
ATOM 3355 N N . HIS B 1 155 ? 14.452 68.938 49.213 1.00 31.45 155 HIS B N 1
ATOM 3356 C CA . HIS B 1 155 ? 13.743 70.049 48.511 1.00 30.98 155 HIS B CA 1
ATOM 3357 C C . HIS B 1 155 ? 12.396 69.609 48.030 1.00 30.50 155 HIS B C 1
ATOM 3358 O O . HIS B 1 155 ? 11.654 70.365 47.370 1.00 30.42 155 HIS B O 1
ATOM 3365 N N . GLU B 1 156 ? 12.093 68.351 48.367 1.00 30.88 156 GLU B N 1
ATOM 3366 C CA . GLU B 1 156 ? 10.800 67.721 48.097 1.00 32.72 156 GLU B CA 1
ATOM 3367 C C . GLU B 1 156 ? 10.501 67.614 46.581 1.00 31.94 156 GLU B C 1
ATOM 3368 O O . GLU B 1 156 ? 9.464 68.127 46.097 1.00 31.35 156 GLU B O 1
ATOM 3374 N N . PRO B 1 157 ? 11.422 66.936 45.829 1.00 30.78 157 PRO B N 1
ATOM 3375 C CA . PRO B 1 157 ? 11.069 66.802 44.410 1.00 29.78 157 PRO B CA 1
ATOM 3376 C C . PRO B 1 157 ? 9.854 65.903 44.247 1.00 30.78 157 PRO B C 1
ATOM 3377 O O . PRO B 1 157 ? 9.543 65.129 45.142 1.00 30.72 157 PRO B O 1
ATOM 3381 N N . ASP B 1 158 ? 9.144 66.030 43.123 1.00 31.73 158 ASP B N 1
ATOM 3382 C CA . ASP B 1 158 ? 8.077 65.086 42.745 1.00 32.85 158 ASP B CA 1
ATOM 3383 C C . ASP B 1 158 ? 8.674 63.729 42.272 1.00 32.31 158 ASP B C 1
ATOM 3384 O O . ASP B 1 158 ? 8.072 62.665 42.382 1.00 32.61 158 ASP B O 1
ATOM 3389 N N . ILE B 1 159 ? 9.880 63.806 41.747 1.00 32.34 159 ILE B N 1
ATOM 3390 C CA . ILE B 1 159 ? 10.554 62.682 41.092 1.00 32.36 159 ILE B CA 1
ATOM 3391 C C . ILE B 1 159 ? 11.906 62.353 41.826 1.00 30.22 159 ILE B C 1
ATOM 3392 O O . ILE B 1 159 ? 12.719 63.219 42.024 1.00 28.97 159 ILE B O 1
ATOM 3397 N N . LEU B 1 160 ? 12.073 61.097 42.228 1.00 29.61 160 LEU B N 1
ATOM 3398 C CA . LEU B 1 160 ? 13.358 60.610 42.766 1.00 28.70 160 LEU B CA 1
ATOM 3399 C C . LEU B 1 160 ? 13.934 59.684 41.733 1.00 27.99 160 LEU B C 1
ATOM 3400 O O . LEU B 1 160 ? 13.290 58.704 41.357 1.00 27.92 160 LEU B O 1
ATOM 3405 N N . ILE B 1 161 ? 15.141 60.014 41.298 1.00 27.68 161 ILE B N 1
ATOM 3406 C CA . ILE B 1 161 ? 15.863 59.261 40.315 1.00 29.33 161 ILE B CA 1
ATOM 3407 C C . ILE B 1 161 ? 17.201 58.718 40.866 1.00 31.30 161 ILE B C 1
ATOM 3408 O O . ILE B 1 161 ? 18.087 59.521 41.283 1.00 31.83 161 ILE B O 1
ATOM 3413 N N . LEU B 1 162 ? 17.296 57.386 40.920 1.00 30.55 162 LEU B N 1
ATOM 3414 C CA . LEU B 1 162 ? 18.460 56.695 41.452 1.00 32.52 162 LEU B CA 1
ATOM 3415 C C . LEU B 1 162 ? 19.207 55.857 40.409 1.00 33.27 162 LEU B C 1
ATOM 3416 O O . LEU B 1 162 ? 18.727 54.802 39.946 1.00 32.74 162 LEU B O 1
ATOM 3421 N N . ASP B 1 163 ? 20.368 56.337 40.042 1.00 34.72 163 ASP B N 1
ATOM 3422 C CA . ASP B 1 163 ? 21.206 55.606 39.131 1.00 37.46 163 ASP B CA 1
ATOM 3423 C C . ASP B 1 163 ? 22.139 54.700 39.952 1.00 37.97 163 ASP B C 1
ATOM 3424 O O . ASP B 1 163 ? 23.060 55.185 40.654 1.00 38.27 163 ASP B O 1
ATOM 3429 N N . GLU B 1 164 ? 21.887 53.398 39.840 1.00 37.98 164 GLU B N 1
ATOM 3430 C CA . GLU B 1 164 ? 22.621 52.374 40.535 1.00 38.04 164 GLU B CA 1
ATOM 3431 C C . GLU B 1 164 ? 22.769 52.683 42.016 1.00 37.73 164 GLU B C 1
ATOM 3432 O O . GLU B 1 164 ? 23.871 52.806 42.510 1.00 37.64 164 GLU B O 1
ATOM 3438 N N . PRO B 1 165 ? 21.657 52.771 42.758 1.00 38.38 165 PRO B N 1
ATOM 3439 C CA . PRO B 1 165 ? 21.890 53.128 44.158 1.00 37.86 165 PRO B CA 1
ATOM 3440 C C . PRO B 1 165 ? 22.488 52.007 44.948 1.00 38.70 165 PRO B C 1
ATOM 3441 O O . PRO B 1 165 ? 22.892 52.215 46.088 1.00 39.37 165 PRO B O 1
ATOM 3445 N N . LEU B 1 166 ? 22.454 50.802 44.393 1.00 40.23 166 LEU B N 1
ATOM 3446 C CA . LEU B 1 166 ? 22.823 49.614 45.154 1.00 41.97 166 LEU B CA 1
ATOM 3447 C C . LEU B 1 166 ? 24.257 49.162 44.986 1.00 42.21 166 LEU B C 1
ATOM 3448 O O . LEU B 1 166 ? 24.689 48.363 45.761 1.00 44.80 166 LEU B O 1
ATOM 3453 N N . VAL B 1 167 ? 24.983 49.625 43.985 1.00 42.79 167 VAL B N 1
ATOM 3454 C CA . VAL B 1 167 ? 26.339 49.194 43.811 1.00 43.71 167 VAL B CA 1
ATOM 3455 C C . VAL B 1 167 ? 27.141 49.514 45.057 1.00 43.96 167 VAL B C 1
ATOM 3456 O O . VAL B 1 167 ? 27.018 50.606 45.640 1.00 44.63 167 VAL B O 1
ATOM 3460 N N . GLY B 1 168 ? 27.923 48.532 45.496 1.00 43.83 168 GLY B N 1
ATOM 3461 C CA . GLY B 1 168 ? 28.793 48.672 46.659 1.00 43.46 168 GLY B CA 1
ATOM 3462 C C . GLY B 1 168 ? 28.084 48.451 47.974 1.00 43.72 168 GLY B C 1
ATOM 3463 O O . GLY B 1 168 ? 28.647 48.639 49.054 1.00 42.89 168 GLY B O 1
ATOM 3464 N N . LEU B 1 169 ? 26.819 48.078 47.910 1.00 44.00 169 LEU B N 1
ATOM 3465 C CA . LEU B 1 169 ? 26.087 47.894 49.159 1.00 43.81 169 LEU B CA 1
ATOM 3466 C C . LEU B 1 169 ? 25.967 46.411 49.554 1.00 44.28 169 LEU B C 1
ATOM 3467 O O . LEU B 1 169 ? 25.813 45.541 48.693 1.00 43.40 169 LEU B O 1
ATOM 3472 N N . ASP B 1 170 ? 26.084 46.146 50.849 1.00 44.34 170 ASP B N 1
ATOM 3473 C CA . ASP B 1 170 ? 25.843 44.839 51.416 1.00 45.88 170 ASP B CA 1
ATOM 3474 C C . ASP B 1 170 ? 24.315 44.665 51.607 1.00 46.19 170 ASP B C 1
ATOM 3475 O O . ASP B 1 170 ? 23.554 45.585 51.367 1.00 46.10 170 ASP B O 1
ATOM 3480 N N . ARG B 1 171 ? 23.895 43.471 51.998 1.00 45.93 171 ARG B N 1
ATOM 3481 C CA . ARG B 1 171 ? 22.506 43.124 52.070 1.00 46.72 171 ARG B CA 1
ATOM 3482 C C . ARG B 1 171 ? 21.758 44.068 53.022 1.00 46.15 171 ARG B C 1
ATOM 3483 O O . ARG B 1 171 ? 20.597 44.345 52.818 1.00 45.34 171 ARG B O 1
ATOM 3491 N N . GLU B 1 172 ? 22.453 44.628 53.992 1.00 45.12 172 GLU B N 1
ATOM 3492 C CA . GLU B 1 172 ? 21.774 45.382 55.029 1.00 45.91 172 GLU B CA 1
ATOM 3493 C C . GLU B 1 172 ? 21.476 46.783 54.531 1.00 44.80 172 GLU B C 1
ATOM 3494 O O . GLU B 1 172 ? 20.405 47.355 54.817 1.00 43.31 172 GLU B O 1
ATOM 3500 N N . GLY B 1 173 ? 22.471 47.291 53.796 1.00 43.64 173 GLY B N 1
ATOM 3501 C CA . GLY B 1 173 ? 22.430 48.551 53.113 1.00 42.08 173 GLY B CA 1
ATOM 3502 C C . GLY B 1 173 ? 21.307 48.517 52.097 1.00 41.19 173 GLY B C 1
ATOM 3503 O O . GLY B 1 173 ? 20.462 49.397 52.089 1.00 39.80 173 GLY B O 1
ATOM 3504 N N . LYS B 1 174 ? 21.298 47.488 51.246 1.00 40.65 174 LYS B N 1
ATOM 3505 C CA . LYS B 1 174 ? 20.252 47.324 50.233 1.00 39.32 174 LYS B CA 1
ATOM 3506 C C . LYS B 1 174 ? 18.849 47.407 50.856 1.00 38.29 174 LYS B C 1
ATOM 3507 O O . LYS B 1 174 ? 18.002 48.144 50.381 1.00 36.57 174 LYS B O 1
ATOM 3513 N N . THR B 1 175 ? 18.632 46.637 51.920 1.00 37.93 175 THR B N 1
ATOM 3514 C CA . THR B 1 175 ? 17.335 46.536 52.585 1.00 38.50 175 THR B CA 1
ATOM 3515 C C . THR B 1 175 ? 16.918 47.872 53.147 1.00 37.79 175 THR B C 1
ATOM 3516 O O . THR B 1 175 ? 15.788 48.263 53.021 1.00 38.39 175 THR B O 1
ATOM 3520 N N . ASP B 1 176 ? 17.853 48.590 53.747 1.00 37.61 176 ASP B N 1
ATOM 3521 C CA . ASP B 1 176 ? 17.526 49.877 54.285 1.00 38.13 176 ASP B CA 1
ATOM 3522 C C . ASP B 1 176 ? 17.263 50.930 53.176 1.00 36.90 176 ASP B C 1
ATOM 3523 O O . ASP B 1 176 ? 16.339 51.717 53.255 1.00 34.63 176 ASP B O 1
ATOM 3528 N N . LEU B 1 177 ? 18.152 50.978 52.202 1.00 35.26 177 LEU B N 1
ATOM 3529 C CA . LEU B 1 177 ? 17.950 51.876 51.117 1.00 36.32 177 LEU B CA 1
ATOM 3530 C C . LEU B 1 177 ? 16.562 51.580 50.450 1.00 35.81 177 LEU B C 1
ATOM 3531 O O . LEU B 1 177 ? 15.794 52.498 50.178 1.00 36.27 177 LEU B O 1
ATOM 3536 N N . LEU B 1 178 ? 16.222 50.313 50.250 1.00 35.27 178 LEU B N 1
ATOM 3537 C CA . LEU B 1 178 ? 14.957 49.962 49.542 1.00 34.82 178 LEU B CA 1
ATOM 3538 C C . LEU B 1 178 ? 13.732 50.182 50.424 1.00 34.73 178 LEU B C 1
ATOM 3539 O O . LEU B 1 178 ? 12.621 50.391 49.924 1.00 33.82 178 LEU B O 1
ATOM 3544 N N . ARG B 1 179 ? 13.979 50.220 51.734 1.00 34.79 179 ARG B N 1
ATOM 3545 C CA . ARG B 1 179 ? 13.000 50.661 52.720 1.00 34.50 179 ARG B CA 1
ATOM 3546 C C . ARG B 1 179 ? 12.596 52.118 52.554 1.00 34.67 179 ARG B C 1
ATOM 3547 O O . ARG B 1 179 ? 11.401 52.452 52.670 1.00 34.69 179 ARG B O 1
ATOM 3555 N N . ILE B 1 180 ? 13.586 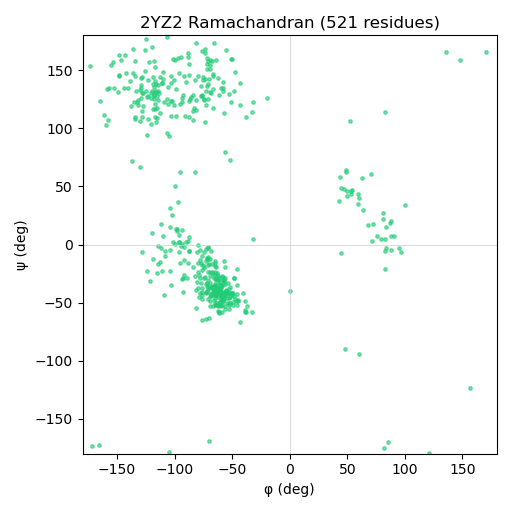52.991 52.318 1.00 34.81 180 ILE B N 1
ATOM 3556 C CA . ILE B 1 180 ? 13.385 54.435 52.178 1.00 33.79 180 ILE B CA 1
ATOM 3557 C C . ILE B 1 180 ? 12.596 54.656 50.885 1.00 34.73 180 ILE B C 1
ATOM 3558 O O . ILE B 1 180 ? 11.720 55.499 50.801 1.00 34.89 180 ILE B O 1
ATOM 3563 N N . VAL B 1 181 ? 12.895 53.840 49.888 1.00 34.27 181 VAL B N 1
ATOM 3564 C CA . VAL B 1 181 ? 12.211 53.886 48.617 1.00 34.73 181 VAL B CA 1
ATOM 3565 C C . VAL B 1 181 ? 10.724 53.478 48.810 1.00 34.90 181 VAL B C 1
ATOM 3566 O O . VAL B 1 181 ? 9.812 54.133 48.295 1.00 34.20 181 VAL B O 1
ATOM 3570 N N . GLU B 1 182 ? 10.465 52.441 49.587 1.00 35.52 182 GLU B N 1
ATOM 3571 C CA . GLU B 1 182 ? 9.081 52.172 49.924 1.00 36.08 182 GLU B CA 1
ATOM 3572 C C . GLU B 1 182 ? 8.351 53.389 50.569 1.00 36.37 182 GLU B C 1
ATOM 3573 O O . GLU B 1 182 ? 7.220 53.686 50.224 1.00 37.05 182 GLU B O 1
ATOM 3579 N N . LYS B 1 183 ? 8.989 54.110 51.470 1.00 36.29 183 LYS B N 1
ATOM 3580 C CA . LYS B 1 183 ? 8.305 55.212 52.113 1.00 36.03 183 LYS B CA 1
ATOM 3581 C C . LYS B 1 183 ? 8.065 56.338 51.137 1.00 36.74 183 LYS B C 1
ATOM 3582 O O . LYS B 1 183 ? 7.097 57.084 51.291 1.00 38.19 183 LYS B O 1
ATOM 3588 N N . TRP B 1 184 ? 8.980 56.521 50.188 1.00 36.28 184 TRP B N 1
ATOM 3589 C CA . TRP B 1 184 ? 8.855 57.528 49.135 1.00 35.76 184 TRP B CA 1
ATOM 3590 C C . TRP B 1 184 ? 7.610 57.211 48.289 1.00 37.14 184 TRP B C 1
ATOM 3591 O O . TRP B 1 184 ? 6.790 58.098 48.015 1.00 37.18 184 TRP B O 1
ATOM 3602 N N . LYS B 1 185 ? 7.520 55.965 47.817 1.00 36.96 185 LYS B N 1
ATOM 3603 C CA . LYS B 1 185 ? 6.347 55.520 47.082 1.00 37.62 185 LYS B CA 1
ATOM 3604 C C . LYS B 1 185 ? 5.072 55.742 47.906 1.00 38.46 185 LYS B C 1
ATOM 3605 O O . LYS B 1 185 ? 4.027 56.151 47.341 1.00 36.86 185 LYS B O 1
ATOM 3611 N N . THR B 1 186 ? 5.158 55.490 49.225 1.00 38.35 186 THR B N 1
ATOM 3612 C CA . THR B 1 186 ? 3.993 55.652 50.074 1.00 39.37 186 THR B CA 1
ATOM 3613 C C . THR B 1 186 ? 3.514 57.096 50.093 1.00 40.04 186 THR B C 1
ATOM 3614 O O . THR B 1 186 ? 2.322 57.357 50.182 1.00 41.49 186 THR B O 1
ATOM 3618 N N . LEU B 1 187 ? 4.412 58.042 49.925 1.00 39.44 187 LEU B N 1
ATOM 3619 C CA . LEU B 1 187 ? 3.959 59.383 49.780 1.00 40.28 187 LEU B CA 1
ATOM 3620 C C . LEU B 1 187 ? 3.223 59.651 48.461 1.00 40.95 187 LEU B C 1
ATOM 3621 O O . LEU B 1 187 ? 2.619 60.695 48.361 1.00 42.27 187 LEU B O 1
ATOM 3626 N N . GLY B 1 188 ? 3.264 58.745 47.458 1.00 41.04 188 GLY B N 1
ATOM 3627 C CA . GLY B 1 188 ? 2.621 58.983 46.131 1.00 38.64 188 GLY B CA 1
ATOM 3628 C C . GLY B 1 188 ? 3.564 59.711 45.164 1.00 38.24 188 GLY B C 1
ATOM 3629 O O . GLY B 1 188 ? 3.130 60.323 44.162 1.00 39.62 188 GLY B O 1
ATOM 3630 N N . LYS B 1 189 ? 4.862 59.652 45.447 1.00 35.20 189 LYS B N 1
ATOM 3631 C CA . LYS B 1 189 ? 5.853 60.260 44.602 1.00 33.47 189 LYS B CA 1
ATOM 3632 C C . LYS B 1 189 ? 6.468 59.239 43.655 1.00 32.12 189 LYS B C 1
ATOM 3633 O O . LYS B 1 189 ? 6.442 58.060 43.915 1.00 32.03 189 LYS B O 1
ATOM 3639 N N . THR B 1 190 ? 7.076 59.716 42.592 1.00 30.16 190 THR B N 1
ATOM 3640 C CA . THR B 1 190 ? 7.610 58.872 41.596 1.00 28.20 190 THR B CA 1
ATOM 3641 C C . THR B 1 190 ? 9.073 58.497 41.882 1.00 29.76 190 THR B C 1
ATOM 3642 O O . THR B 1 190 ? 9.889 59.336 42.380 1.00 28.58 190 THR B O 1
ATOM 3646 N N . VAL B 1 191 ? 9.391 57.223 41.614 1.00 29.70 191 VAL B N 1
ATOM 3647 C CA . VAL B 1 191 ? 10.795 56.834 41.618 1.00 32.08 191 VAL B CA 1
ATOM 3648 C C . VAL B 1 191 ? 11.239 56.072 40.394 1.00 31.63 191 VAL B C 1
ATOM 3649 O O . VAL B 1 191 ? 10.573 55.191 39.919 1.00 31.62 191 VAL B O 1
ATOM 3653 N N . ILE B 1 192 ? 12.369 56.491 39.863 1.00 32.85 192 ILE B N 1
ATOM 3654 C CA . ILE B 1 192 ? 12.966 55.828 38.719 1.00 33.11 192 ILE B CA 1
ATOM 3655 C C . ILE B 1 192 ? 14.349 55.324 39.061 1.00 33.05 192 ILE B C 1
ATOM 3656 O O . ILE B 1 192 ? 15.146 56.066 39.590 1.00 33.88 192 ILE B O 1
ATOM 3661 N N . LEU B 1 193 ? 14.618 54.054 38.759 1.00 33.18 193 LEU B N 1
ATOM 3662 C CA . LEU B 1 193 ? 15.908 53.457 39.046 1.00 33.94 193 LEU B CA 1
ATOM 3663 C C . LEU B 1 193 ? 16.529 52.632 37.959 1.00 34.13 193 LEU B C 1
ATOM 3664 O O . LEU B 1 193 ? 15.832 51.997 37.188 1.00 35.44 193 LEU B O 1
ATOM 3669 N N . ILE B 1 194 ? 17.845 52.690 37.873 1.00 35.18 194 ILE B N 1
ATOM 3670 C CA . ILE B 1 194 ? 18.589 51.661 37.178 1.00 37.09 194 ILE B CA 1
ATOM 3671 C C . ILE B 1 194 ? 19.400 50.901 38.208 1.00 38.34 194 ILE B C 1
ATOM 3672 O O . ILE B 1 194 ? 19.847 51.450 39.219 1.00 37.71 194 ILE B O 1
ATOM 3677 N N . SER B 1 195 ? 19.524 49.618 37.987 1.00 40.31 195 SER B N 1
ATOM 3678 C CA . SER B 1 195 ? 20.237 48.794 38.882 1.00 44.03 195 SER B CA 1
ATOM 3679 C C . SER B 1 195 ? 20.538 47.482 38.202 1.00 46.47 195 SER B C 1
ATOM 3680 O O . SER B 1 195 ? 19.623 46.798 37.790 1.00 47.02 195 SER B O 1
ATOM 3683 N N . HIS B 1 196 ? 21.819 47.116 38.125 1.00 48.85 196 HIS B N 1
ATOM 3684 C CA . HIS B 1 196 ? 22.216 45.851 37.494 0.50 51.05 196 HIS B CA 1
ATOM 3685 C C . HIS B 1 196 ? 21.505 44.691 38.224 1.00 51.91 196 HIS B C 1
ATOM 3686 O O . HIS B 1 196 ? 21.182 43.662 37.633 1.00 53.38 196 HIS B O 1
ATOM 3693 N N . ASP B 1 197 ? 21.210 44.911 39.504 1.00 52.14 197 ASP B N 1
ATOM 3694 C CA . ASP B 1 197 ? 20.628 43.893 40.396 1.00 51.35 197 ASP B CA 1
ATOM 3695 C C . ASP B 1 197 ? 19.104 43.738 40.275 1.00 50.65 197 ASP B C 1
ATOM 3696 O O . ASP B 1 197 ? 18.345 43.965 41.244 1.00 50.02 197 ASP B O 1
ATOM 3701 N N . ILE B 1 198 ? 18.678 43.332 39.080 1.00 50.29 198 ILE B N 1
ATOM 3702 C CA . ILE B 1 198 ? 17.280 43.297 38.750 1.00 49.70 198 ILE B CA 1
ATOM 3703 C C . ILE B 1 198 ? 16.572 42.434 39.806 1.00 48.83 198 ILE B C 1
ATOM 3704 O O . ILE B 1 198 ? 15.528 42.791 40.297 1.00 48.69 198 ILE B O 1
ATOM 3709 N N . GLU B 1 199 ? 17.180 41.315 40.180 1.00 47.76 199 GLU B N 1
ATOM 3710 C CA . GLU B 1 199 ? 16.567 40.417 41.139 1.00 47.64 199 GLU B CA 1
ATOM 3711 C C . GLU B 1 199 ? 16.241 41.061 42.504 1.00 46.26 199 GLU B C 1
ATOM 3712 O O . GLU B 1 199 ? 15.158 40.866 43.013 1.00 45.65 199 GLU B O 1
ATOM 3718 N N . THR B 1 200 ? 17.150 41.834 43.083 1.00 45.44 200 THR B N 1
ATOM 3719 C CA . THR B 1 200 ? 16.799 42.529 44.311 1.00 45.18 200 THR B CA 1
ATOM 3720 C C . THR B 1 200 ? 15.690 43.590 44.126 1.00 44.41 200 THR B C 1
ATOM 3721 O O . THR B 1 200 ? 14.869 43.761 44.985 1.00 45.58 200 THR B O 1
ATOM 3725 N N . VAL B 1 201 ? 15.663 44.294 43.018 1.00 43.25 201 VAL B N 1
ATOM 3726 C CA . VAL B 1 201 ? 14.872 45.510 42.944 1.00 43.19 201 VAL B CA 1
ATOM 3727 C C . VAL B 1 201 ? 13.450 45.295 42.411 1.00 43.52 201 VAL B C 1
ATOM 3728 O O . VAL B 1 201 ? 12.515 45.990 42.789 1.00 40.78 201 VAL B O 1
ATOM 3732 N N . ILE B 1 202 ? 13.299 44.272 41.576 1.00 44.66 202 ILE B N 1
ATOM 3733 C CA . ILE B 1 202 ? 12.001 43.904 41.034 1.00 45.72 202 ILE B CA 1
ATOM 3734 C C . ILE B 1 202 ? 10.924 43.802 42.116 1.00 45.86 202 ILE B C 1
ATOM 3735 O O . ILE B 1 202 ? 9.742 44.017 41.841 1.00 47.04 202 ILE B O 1
ATOM 3740 N N . ASN B 1 203 ? 11.313 43.468 43.344 1.00 46.69 203 ASN B N 1
ATOM 3741 C CA . ASN B 1 203 ? 10.335 43.326 44.457 1.00 46.81 203 ASN B CA 1
ATOM 3742 C C . ASN B 1 203 ? 9.780 44.650 44.911 1.00 45.60 203 ASN B C 1
ATOM 3743 O O . ASN B 1 203 ? 8.836 44.706 45.667 1.00 45.16 203 ASN B O 1
ATOM 3748 N N . HIS B 1 204 ? 10.398 45.717 44.433 1.00 45.30 204 HIS B N 1
ATOM 3749 C CA . HIS B 1 204 ? 10.083 47.057 44.860 1.00 44.69 204 HIS B CA 1
ATOM 3750 C C . HIS B 1 204 ? 9.621 47.907 43.707 1.00 44.42 204 HIS B C 1
ATOM 3751 O O . HIS B 1 204 ? 9.410 49.100 43.846 1.00 44.58 204 HIS B O 1
ATOM 3758 N N . VAL B 1 205 ? 9.384 47.285 42.574 1.00 43.72 205 VAL B N 1
ATOM 3759 C CA . VAL B 1 205 ? 9.038 48.119 41.443 1.00 44.36 205 VAL B CA 1
ATOM 3760 C C . VAL B 1 205 ? 7.633 47.849 40.882 1.00 44.18 205 VAL B C 1
ATOM 3761 O O . VAL B 1 205 ? 7.074 46.786 41.114 1.00 44.28 205 VAL B O 1
ATOM 3765 N N . ASP B 1 206 ? 7.040 48.803 40.170 1.00 44.14 206 ASP B N 1
ATOM 3766 C CA . ASP B 1 206 ? 5.787 48.479 39.445 1.00 43.38 206 ASP B CA 1
ATOM 3767 C C . ASP B 1 206 ? 5.983 48.029 37.975 1.00 41.74 206 ASP B C 1
ATOM 3768 O O . ASP B 1 206 ? 5.351 47.111 37.537 1.00 41.97 206 ASP B O 1
ATOM 3773 N N . ARG B 1 207 ? 6.887 48.675 37.258 1.00 40.34 207 ARG B N 1
ATOM 3774 C CA . ARG B 1 207 ? 7.115 48.480 35.830 1.00 37.00 207 ARG B CA 1
ATOM 3775 C C . ARG B 1 207 ? 8.583 48.368 35.579 1.00 36.98 207 ARG B C 1
ATOM 3776 O O . ARG B 1 207 ? 9.434 48.840 36.382 1.00 35.83 207 ARG B O 1
ATOM 3784 N N . VAL B 1 208 ? 8.883 47.748 34.446 1.00 35.97 208 VAL B N 1
ATOM 3785 C CA . VAL B 1 208 ? 10.223 47.592 33.959 1.00 35.56 208 VAL B CA 1
ATOM 3786 C C . VAL B 1 208 ? 10.225 48.077 32.499 1.00 36.78 208 VAL B C 1
ATOM 3787 O O . VAL B 1 208 ? 9.322 47.739 31.701 1.00 38.50 208 VAL B O 1
ATOM 3791 N N . VAL B 1 209 ? 11.229 48.879 32.153 1.00 36.05 209 VAL B N 1
ATOM 3792 C CA . VAL B 1 209 ? 11.532 49.188 30.759 1.00 35.47 209 VAL B CA 1
ATOM 3793 C C . VAL B 1 209 ? 12.904 48.658 30.543 1.00 36.00 209 VAL B C 1
ATOM 3794 O O . VAL B 1 209 ? 13.781 48.804 31.411 1.00 36.58 209 VAL B O 1
ATOM 3798 N N . VAL B 1 210 ? 13.073 47.990 29.403 1.00 36.27 210 VAL B N 1
ATOM 3799 C CA . VAL B 1 210 ? 14.360 47.465 28.986 1.00 34.95 210 VAL B CA 1
ATOM 3800 C C . VAL B 1 210 ? 14.715 48.201 27.739 1.00 36.72 210 VAL B C 1
ATOM 3801 O O . VAL B 1 210 ? 13.880 48.314 26.808 1.00 37.08 210 VAL B O 1
ATOM 3805 N N . LEU B 1 211 ? 15.923 48.760 27.766 1.00 36.96 211 LEU B N 1
ATOM 3806 C CA . LEU B 1 211 ? 16.635 49.275 26.597 1.00 38.19 211 LEU B CA 1
ATOM 3807 C C . LEU B 1 211 ? 17.679 48.242 26.183 1.00 38.99 211 LEU B C 1
ATOM 3808 O O . LEU B 1 211 ? 18.104 47.422 26.975 1.00 39.81 211 LEU B O 1
ATOM 3813 N N . GLU B 1 212 ? 18.097 48.351 24.942 1.00 40.74 212 GLU B N 1
ATOM 3814 C CA . GLU B 1 212 ? 19.011 47.461 24.255 1.00 42.34 212 GLU B CA 1
ATOM 3815 C C . GLU B 1 212 ? 19.513 48.288 23.074 1.00 41.43 212 GLU B C 1
ATOM 3816 O O . GLU B 1 212 ? 18.732 48.614 22.194 1.00 41.38 212 GLU B O 1
ATOM 3822 N N . LYS B 1 213 ? 20.787 48.660 23.088 1.00 40.96 213 LYS B N 1
ATOM 3823 C CA . LYS B 1 213 ? 21.404 49.433 22.016 1.00 42.38 213 LYS B CA 1
ATOM 3824 C C . LYS B 1 213 ? 20.565 50.687 21.633 1.00 40.66 213 LYS B C 1
ATOM 3825 O O . LYS B 1 213 ? 20.303 50.953 20.444 1.00 41.97 213 LYS B O 1
ATOM 3831 N N . GLY B 1 214 ? 20.115 51.418 22.644 1.00 38.25 214 GLY B N 1
ATOM 3832 C CA . GLY B 1 214 ? 19.389 52.637 22.439 1.00 36.24 214 GLY B CA 1
ATOM 3833 C C . GLY B 1 214 ? 17.902 52.571 22.167 1.00 35.32 214 GLY B C 1
ATOM 3834 O O . GLY B 1 214 ? 17.246 53.611 22.101 1.00 35.57 214 GLY B O 1
ATOM 3835 N N . LYS B 1 215 ? 17.373 51.360 22.074 1.00 33.97 215 LYS B N 1
ATOM 3836 C CA . LYS B 1 215 ? 15.990 51.104 21.778 1.00 34.97 215 LYS B CA 1
ATOM 3837 C C . LYS B 1 215 ? 15.197 50.537 22.931 1.00 35.01 215 LYS B C 1
ATOM 3838 O O . LYS B 1 215 ? 15.649 49.620 23.631 1.00 35.76 215 LYS B O 1
ATOM 3844 N N . LYS B 1 216 ? 13.975 51.036 23.082 1.00 35.62 216 LYS B N 1
ATOM 3845 C CA . LYS B 1 216 ? 13.053 50.403 23.984 1.00 36.50 216 LYS B CA 1
ATOM 3846 C C . LYS B 1 216 ? 12.526 49.065 23.410 1.00 37.34 216 LYS B C 1
ATOM 3847 O O . LYS B 1 216 ? 11.933 49.023 22.305 1.00 37.84 216 LYS B O 1
ATOM 3853 N N . VAL B 1 217 ? 12.786 47.976 24.158 1.00 37.30 217 VAL B N 1
ATOM 3854 C CA . VAL B 1 217 ? 12.432 46.614 23.746 1.00 37.01 217 VAL B CA 1
ATOM 3855 C C . VAL B 1 217 ? 11.462 45.931 24.687 1.00 37.00 217 VAL B C 1
ATOM 3856 O O . VAL B 1 217 ? 10.867 44.909 24.353 1.00 36.58 217 VAL B O 1
ATOM 3860 N N . PHE B 1 218 ? 11.258 46.524 25.852 1.00 37.07 218 PHE B N 1
ATOM 3861 C CA . PHE B 1 218 ? 10.218 46.068 26.771 1.00 34.92 218 PHE B CA 1
ATOM 3862 C C . PHE B 1 218 ? 9.688 47.246 27.547 1.00 35.11 218 PHE B C 1
ATOM 3863 O O . PHE B 1 218 ? 10.423 48.167 27.891 1.00 33.80 218 PHE B O 1
ATOM 3871 N N . ASP B 1 219 ? 8.390 47.202 27.842 1.00 36.95 219 ASP B N 1
ATOM 3872 C CA . ASP B 1 219 ? 7.728 48.212 28.643 1.00 38.65 219 ASP B CA 1
ATOM 3873 C C . ASP B 1 219 ? 6.476 47.571 29.210 1.00 39.00 219 ASP B C 1
ATOM 3874 O O . ASP B 1 219 ? 5.514 47.327 28.452 1.00 39.72 219 ASP B O 1
ATOM 3879 N N . GLY B 1 220 ? 6.480 47.274 30.504 1.00 37.64 220 GLY B N 1
ATOM 3880 C CA . GLY B 1 220 ? 5.318 46.658 31.101 1.00 38.91 220 GLY B CA 1
ATOM 3881 C C . GLY B 1 220 ? 5.421 46.580 32.604 1.00 40.52 220 GLY B C 1
ATOM 3882 O O . GLY B 1 220 ? 6.371 47.117 33.196 1.00 40.39 220 GLY B O 1
ATOM 3883 N N . THR B 1 221 ? 4.469 45.906 33.233 1.00 40.33 221 THR B N 1
ATOM 3884 C CA . THR B 1 221 ? 4.561 45.703 34.672 1.00 40.69 221 THR B CA 1
ATOM 3885 C C . THR B 1 221 ? 5.617 44.667 35.043 1.00 41.43 221 THR B C 1
ATOM 3886 O O . THR B 1 221 ? 6.080 43.878 34.191 1.00 40.64 221 THR B O 1
ATOM 3890 N N . ARG B 1 222 ? 5.926 44.605 36.331 1.00 41.29 222 ARG B N 1
ATOM 3891 C CA . ARG B 1 222 ? 6.848 43.568 36.806 1.00 43.07 222 ARG B CA 1
ATOM 3892 C C . ARG B 1 222 ? 6.360 42.113 36.578 1.00 42.45 222 ARG B C 1
ATOM 3893 O O . ARG B 1 222 ? 7.174 41.234 36.237 1.00 43.26 222 ARG B O 1
ATOM 3901 N N . MET B 1 223 ? 5.058 41.873 36.771 1.00 43.12 223 MET B N 1
ATOM 3902 C CA . MET B 1 223 ? 4.374 40.619 36.347 1.00 43.62 223 MET B CA 1
ATOM 3903 C C . MET B 1 223 ? 4.610 40.297 34.858 1.00 43.93 223 MET B C 1
ATOM 3904 O O . MET B 1 223 ? 5.087 39.199 34.535 1.00 44.44 223 MET B O 1
ATOM 3909 N N . GLU B 1 224 ? 4.294 41.237 33.960 1.00 43.32 224 GLU B N 1
ATOM 3910 C CA . GLU B 1 224 ? 4.524 41.018 32.522 1.00 44.76 224 GLU B CA 1
ATOM 3911 C C . GLU B 1 224 ? 5.981 40.781 32.220 1.00 44.16 224 GLU B C 1
ATOM 3912 O O . GLU B 1 224 ? 6.297 40.034 31.301 1.00 45.17 224 GLU B O 1
ATOM 3918 N N . PHE B 1 225 ? 6.868 41.415 32.993 1.00 43.45 225 PHE B N 1
ATOM 3919 C CA . PHE B 1 225 ? 8.315 41.305 32.756 1.00 42.62 225 PHE B CA 1
ATOM 3920 C C . PHE B 1 225 ? 8.778 39.860 32.906 1.00 43.78 225 PHE B C 1
ATOM 3921 O O . PHE B 1 225 ? 9.304 39.313 31.970 1.00 42.64 225 PHE B O 1
ATOM 3929 N N . LEU B 1 226 ? 8.575 39.233 34.061 1.00 45.28 226 LEU B N 1
ATOM 3930 C CA . LEU B 1 226 ? 9.110 37.876 34.176 1.00 48.86 226 LEU B CA 1
ATOM 3931 C C . LEU B 1 226 ? 8.365 36.808 33.330 1.00 50.26 226 LEU B C 1
ATOM 3932 O O . LEU B 1 226 ? 8.971 35.872 32.837 1.00 50.28 226 LEU B O 1
ATOM 3937 N N . GLU B 1 227 ? 7.072 37.032 33.136 1.00 51.28 227 GLU B N 1
ATOM 3938 C CA . GLU B 1 227 ? 6.234 36.300 32.223 1.00 52.41 227 GLU B CA 1
ATOM 3939 C C . GLU B 1 227 ? 6.652 36.386 30.752 1.00 50.89 227 GLU B C 1
ATOM 3940 O O . GLU B 1 227 ? 6.558 35.393 30.052 1.00 51.36 227 GLU B O 1
ATOM 3946 N N . LYS B 1 228 ? 7.087 37.555 30.276 1.00 49.82 228 LYS B N 1
ATOM 3947 C CA . LYS B 1 228 ? 7.229 37.783 28.831 1.00 48.94 228 LYS B CA 1
ATOM 3948 C C . LYS B 1 228 ? 8.609 38.166 28.323 1.00 47.77 228 LYS B C 1
ATOM 3949 O O . LYS B 1 228 ? 8.947 37.872 27.189 1.00 47.58 228 LYS B O 1
ATOM 3955 N N . TYR B 1 229 ? 9.395 38.874 29.133 1.00 46.01 229 TYR B N 1
ATOM 3956 C CA . TYR B 1 229 ? 10.713 39.279 28.703 1.00 45.09 229 TYR B CA 1
ATOM 3957 C C . TYR B 1 229 ? 11.642 38.069 28.528 1.00 45.66 229 TYR B C 1
ATOM 3958 O O . TYR B 1 229 ? 11.508 37.104 29.247 1.00 45.60 229 TYR B O 1
ATOM 3967 N N . ASP B 1 230 ? 12.564 38.134 27.567 1.00 47.30 230 ASP B N 1
ATOM 3968 C CA . ASP B 1 230 ? 13.694 37.174 27.433 1.00 50.27 230 ASP B CA 1
ATOM 3969 C C . ASP B 1 230 ? 14.300 36.742 28.792 1.00 51.15 230 ASP B C 1
ATOM 3970 O O . ASP B 1 230 ? 14.931 37.560 29.461 1.00 52.09 230 ASP B O 1
ATOM 3975 N N . PRO B 1 231 ? 14.112 35.467 29.232 1.00 52.65 231 PRO B N 1
ATOM 3976 C CA . PRO B 1 231 ? 14.645 35.019 30.563 1.00 52.18 231 PRO B CA 1
ATOM 3977 C C . PRO B 1 231 ? 16.093 34.504 30.539 1.00 53.15 231 PRO B C 1
ATOM 3978 O O . PRO B 1 231 ? 16.585 33.990 31.551 1.00 53.62 231 PRO B O 1
ATOM 3982 N N . ARG B 1 232 ? 16.754 34.625 29.388 1.00 53.88 232 ARG B N 1
ATOM 3983 C CA . ARG B 1 232 ? 18.166 34.242 29.174 1.00 54.99 232 ARG B CA 1
ATOM 3984 C C . ARG B 1 232 ? 19.034 34.563 30.393 1.00 54.23 232 ARG B C 1
ATOM 3985 O O . ARG B 1 232 ? 19.648 33.656 30.994 1.00 54.91 232 ARG B O 1
ATOM 3993 N N . PHE B 1 233 ? 19.066 35.832 30.795 1.00 52.40 233 PHE B N 1
ATOM 3994 C CA . PHE B 1 233 ? 19.967 36.212 31.880 1.00 51.54 233 PHE B CA 1
ATOM 3995 C C . PHE B 1 233 ? 19.298 36.386 33.210 1.00 50.09 233 PHE B C 1
ATOM 3996 O O . PHE B 1 233 ? 19.818 37.142 34.046 1.00 49.22 233 PHE B O 1
ATOM 4004 N N . PHE B 1 234 ? 18.153 35.705 33.385 1.00 48.42 234 PHE B N 1
ATOM 4005 C CA . PHE B 1 234 ? 17.473 35.613 34.693 1.00 47.99 234 PHE B CA 1
ATOM 4006 C C . PHE B 1 234 ? 18.239 34.736 35.683 1.00 48.30 234 PHE B C 1
ATOM 4007 O O . PHE B 1 234 ? 18.519 33.555 35.418 1.00 48.70 234 PHE B O 1
ATOM 4015 N N . THR B 1 235 ? 18.533 35.297 36.838 1.00 48.22 235 THR B N 1
ATOM 4016 C CA . THR B 1 235 ? 18.948 34.498 37.993 1.00 48.83 235 THR B CA 1
ATOM 4017 C C . THR B 1 235 ? 18.014 33.283 38.344 1.00 50.01 235 THR B C 1
ATOM 4018 O O . THR B 1 235 ? 16.829 33.235 37.994 1.00 49.31 235 THR B O 1
ATOM 4022 N N . SER B 1 236 ? 18.584 32.328 39.080 1.00 51.08 236 SER B N 1
ATOM 4023 C CA . SER B 1 236 ? 17.839 31.197 39.633 1.00 51.83 236 SER B CA 1
ATOM 4024 C C . SER B 1 236 ? 16.439 31.573 40.150 1.00 51.29 236 SER B C 1
ATOM 4025 O O . SER B 1 236 ? 15.445 31.005 39.725 1.00 52.19 236 SER B O 1
ATOM 4028 N N . LYS B 1 237 ? 16.355 32.519 41.064 1.00 51.03 237 LYS B N 1
ATOM 4029 C CA . LYS B 1 237 ? 15.077 32.786 41.687 1.00 50.70 237 LYS B CA 1
ATOM 4030 C C . LYS B 1 237 ? 14.196 33.605 40.764 1.00 50.19 237 LYS B C 1
ATOM 4031 O O . LYS B 1 237 ? 12.977 33.506 40.839 1.00 49.74 237 LYS B O 1
ATOM 4037 N N . MET B 1 238 ? 14.774 34.428 39.890 1.00 49.30 238 MET B N 1
ATOM 4038 C CA . MET B 1 238 ? 13.866 35.116 38.998 1.00 47.61 238 MET B CA 1
ATOM 4039 C C . MET B 1 238 ? 13.119 34.02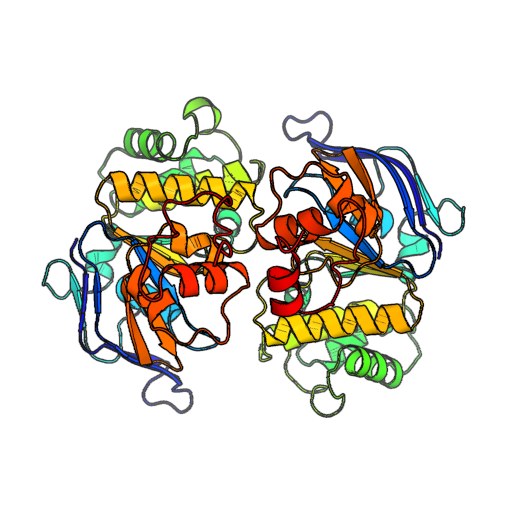8 38.196 1.00 50.62 238 MET B C 1
ATOM 4040 O O . MET B 1 238 ? 11.887 34.144 38.009 1.00 50.98 238 MET B O 1
ATOM 4045 N N . LEU B 1 239 ? 13.853 32.964 37.798 1.00 50.67 239 LEU B N 1
ATOM 4046 C CA . LEU B 1 239 ? 13.363 31.912 36.888 1.00 52.31 239 LEU B CA 1
ATOM 4047 C C . LEU B 1 239 ? 12.327 31.026 37.560 1.00 53.32 239 LEU B C 1
ATOM 4048 O O . LEU B 1 239 ? 11.488 30.399 36.911 1.00 53.44 239 LEU B O 1
ATOM 4053 N N . VAL B 1 240 ? 12.401 30.996 38.873 1.00 54.25 240 VAL B N 1
ATOM 4054 C CA . VAL B 1 240 ? 11.441 30.305 39.655 1.00 55.81 240 VAL B CA 1
ATOM 4055 C C . VAL B 1 240 ? 10.182 31.189 39.725 1.00 56.91 240 VAL B C 1
ATOM 4056 O O . VAL B 1 240 ? 9.036 30.682 39.592 1.00 57.18 240 VAL B O 1
ATOM 4060 N N . MET B 1 241 ? 10.393 32.505 39.912 1.00 56.45 241 MET B N 1
ATOM 4061 C CA . MET B 1 241 ? 9.281 33.468 39.950 1.00 56.59 241 MET B CA 1
ATOM 4062 C C . MET B 1 241 ? 8.494 33.467 38.618 1.00 57.68 241 MET B C 1
ATOM 4063 O O . MET B 1 241 ? 7.275 33.701 38.600 1.00 57.51 241 MET B O 1
ATOM 4068 N N . ARG B 1 242 ? 9.208 33.140 37.540 1.00 58.62 242 ARG B N 1
ATOM 4069 C CA . ARG B 1 242 ? 8.686 33.140 36.180 1.00 59.60 242 ARG B CA 1
ATOM 4070 C C . ARG B 1 242 ? 7.687 32.024 35.936 1.00 61.10 242 ARG B C 1
ATOM 4071 O O . ARG B 1 242 ? 6.542 32.304 35.629 1.00 60.65 242 ARG B O 1
ATOM 4079 N N . ARG B 1 243 ? 8.148 30.770 36.041 1.00 63.34 243 ARG B N 1
ATOM 4080 C CA . ARG B 1 243 ? 7.293 29.555 36.095 1.00 65.29 243 ARG B CA 1
ATOM 4081 C C . ARG B 1 243 ? 6.042 29.787 36.932 1.00 65.11 243 ARG B C 1
ATOM 4082 O O . ARG B 1 243 ? 4.916 29.598 36.487 1.00 65.26 243 ARG B O 1
ATOM 4090 N N . LEU B 1 244 ? 6.278 30.154 38.178 1.00 65.53 244 LEU B N 1
ATOM 4091 C CA . LEU B 1 244 ? 5.218 30.538 39.071 1.00 66.03 244 LEU B CA 1
ATOM 4092 C C . LEU B 1 244 ? 4.227 31.438 38.346 1.00 66.10 244 LEU B C 1
ATOM 4093 O O . LEU B 1 244 ? 3.091 31.040 38.108 1.00 66.02 244 LEU B O 1
ATOM 4098 N N . VAL B 1 245 ? 4.692 32.635 37.981 1.00 66.74 245 VAL B N 1
ATOM 4099 C CA . VAL B 1 245 ? 3.954 33.600 37.141 1.00 67.04 245 VAL B CA 1
ATOM 4100 C C . VAL B 1 245 ? 3.336 33.033 35.858 1.00 68.56 245 VAL B C 1
ATOM 4101 O O . VAL B 1 245 ? 2.185 33.368 35.542 1.00 68.44 245 VAL B O 1
ATOM 4105 N N . LEU B 1 246 ? 4.096 32.204 35.126 1.00 70.48 246 LEU B N 1
ATOM 4106 C CA . LEU B 1 246 ? 3.704 31.737 33.795 1.00 72.39 246 LEU B CA 1
ATOM 4107 C C . LEU B 1 246 ? 2.348 31.059 33.831 1.00 74.11 246 LEU B C 1
ATOM 4108 O O . LEU B 1 246 ? 2.220 29.822 33.796 1.00 73.95 246 LEU B O 1
ATOM 4113 N N . LYS B 1 247 ? 1.337 31.934 33.851 1.00 20.00 247 LYS B N 1
ATOM 4114 C CA . LYS B 1 247 ? -0.023 31.615 34.270 1.00 20.00 247 LYS B CA 1
ATOM 4115 C C . LYS B 1 247 ? -0.034 30.942 35.638 1.00 20.00 247 LYS B C 1
ATOM 4116 O O . LYS B 1 247 ? 0.400 29.784 35.845 1.00 76.50 247 LYS B O 1
ATOM 4118 N N . GLY B 1 248 ? -0.468 31.715 36.629 1.00 77.09 248 GLY B N 1
ATOM 4119 C CA . GLY B 1 248 ? -0.487 31.255 38.000 1.00 77.94 248 GLY B CA 1
ATOM 4120 C C . GLY B 1 248 ? -0.459 32.453 38.908 1.00 78.28 248 GLY B C 1
ATOM 4121 O O . GLY B 1 248 ? -1.278 33.381 38.764 1.00 77.70 248 GLY B O 1
ATOM 4122 N N . GLU B 1 249 ? 0.549 32.472 39.776 1.00 20.00 249 GLU B N 1
ATOM 4123 C CA . GLU B 1 249 ? 0.455 33.242 41.011 1.00 20.00 249 GLU B CA 1
ATOM 4124 C C . GLU B 1 249 ? 1.327 34.492 40.948 1.00 20.00 249 GLU B C 1
ATOM 4125 O O . GLU B 1 249 ? 1.997 34.777 39.978 1.00 79.42 249 GLU B O 1
ATOM 4127 N N . ASP B 1 250 ? 1.265 35.284 42.066 1.00 79.36 250 ASP B N 1
ATOM 4128 C CA . ASP B 1 250 ? 2.070 36.489 42.225 1.00 79.33 250 ASP B CA 1
ATOM 4129 C C . ASP B 1 250 ? 3.219 36.212 43.209 1.00 79.05 250 ASP B C 1
ATOM 4130 O O . ASP B 1 250 ? 3.058 36.351 44.418 1.00 79.49 250 ASP B O 1
ATOM 4135 N N . PRO B 1 251 ? 4.396 35.823 42.688 1.00 78.66 251 PRO B N 1
ATOM 4136 C CA . PRO B 1 251 ? 5.523 35.411 43.531 1.00 78.17 251 PRO B CA 1
ATOM 4137 C C . PRO B 1 251 ? 6.141 36.538 44.348 1.00 77.38 251 PRO B C 1
ATOM 4138 O O . PRO B 1 251 ? 7.015 36.286 45.177 1.00 77.06 251 PRO B O 1
ATOM 4142 N N . PHE B 1 252 ? 5.686 37.763 44.132 1.00 76.77 252 PHE B N 1
ATOM 4143 C CA . PHE B 1 252 ? 6.250 38.905 44.850 1.00 76.86 252 PHE B CA 1
ATOM 4144 C C . PHE B 1 252 ? 5.726 39.047 46.280 1.00 77.81 252 PHE B C 1
ATOM 4145 O O . PHE B 1 252 ? 6.411 39.615 47.135 1.00 77.98 252 PHE B O 1
ATOM 4153 N N . SER B 1 253 ? 4.515 38.537 46.522 1.00 78.61 253 SER B N 1
ATOM 4154 C CA . SER B 1 253 ? 3.923 38.469 47.870 1.00 78.94 253 SER B CA 1
ATOM 4155 C C . SER B 1 253 ? 4.661 37.450 48.753 1.00 79.27 253 SER B C 1
ATOM 4156 O O . SER B 1 253 ? 5.037 37.775 49.902 1.00 79.18 253 SER B O 1
ATOM 4159 N N . MET B 1 254 ? 4.856 36.244 48.184 1.00 79.06 254 MET B N 1
ATOM 4160 C CA . MET B 1 254 ? 5.519 35.067 48.809 1.00 78.61 254 MET B CA 1
ATOM 4161 C C . MET B 1 254 ? 6.874 35.301 49.518 1.00 79.89 254 MET B C 1
ATOM 4162 O O . MET B 1 254 ? 7.683 36.160 49.094 1.00 79.68 254 MET B O 1
ATOM 4167 N N . SER B 1 255 ? 7.126 34.505 50.573 1.00 80.45 255 SER B N 1
ATOM 4168 C CA . SER B 1 255 ? 8.428 34.516 51.251 1.00 81.08 255 SER B CA 1
ATOM 4169 C C . SER B 1 255 ? 9.154 33.178 51.344 1.00 81.76 255 SER B C 1
ATOM 4170 O O . SER B 1 255 ? 8.949 32.400 52.286 1.00 81.83 255 SER B O 1
ATOM 4173 N N . ASP B 1 256 ? 10.025 32.950 50.365 1.00 82.39 256 ASP B N 1
ATOM 4174 C CA . ASP B 1 256 ? 10.916 31.773 50.275 1.00 83.29 256 ASP B CA 1
ATOM 4175 C C . ASP B 1 256 ? 10.341 30.356 50.575 1.00 84.25 256 ASP B C 1
ATOM 4176 O O . ASP B 1 256 ? 11.017 29.352 50.351 1.00 84.34 256 ASP B O 1
ATOM 4181 N N . ASP B 1 257 ? 9.095 30.288 51.050 1.00 85.35 257 ASP B N 1
ATOM 4182 C CA . ASP B 1 257 ? 8.267 29.084 50.939 1.00 86.13 257 ASP B CA 1
ATOM 4183 C C . ASP B 1 257 ? 8.011 28.832 49.456 1.00 86.87 257 ASP B C 1
ATOM 4184 O O . ASP B 1 257 ? 7.779 27.700 49.042 1.00 87.34 257 ASP B O 1
ATOM 4189 N N . GLU B 1 258 ? 7.985 29.941 48.707 1.00 87.55 258 GLU B N 1
ATOM 4190 C CA . GLU B 1 258 ? 8.204 30.097 47.248 1.00 88.18 258 GLU B CA 1
ATOM 4191 C C . GLU B 1 258 ? 8.499 28.849 46.393 1.00 88.69 258 GLU B C 1
ATOM 4192 O O . GLU B 1 258 ? 8.015 28.742 45.261 1.00 88.96 258 GLU B O 1
ATOM 4198 N N . LEU B 1 259 ? 9.309 27.934 46.916 1.00 89.31 259 LEU B N 1
ATOM 4199 C CA . LEU B 1 259 ? 9.495 26.606 46.329 1.00 90.09 259 LEU B CA 1
ATOM 4200 C C . LEU B 1 259 ? 8.183 25.857 46.067 1.00 90.82 259 LEU B C 1
ATOM 4201 O O . LEU B 1 259 ? 7.854 24.900 46.772 1.00 90.42 259 LEU B O 1
ATOM 4206 N N . LEU B 1 260 ? 7.434 26.286 45.051 1.00 91.96 260 LEU B N 1
ATOM 4207 C CA . LEU B 1 260 ? 6.205 25.585 44.684 1.00 92.91 260 LEU B CA 1
ATOM 4208 C C . LEU B 1 260 ? 6.497 24.668 43.486 1.00 94.12 260 LEU B C 1
ATOM 4209 O O . LEU B 1 260 ? 5.805 24.684 42.459 1.00 94.00 260 LEU B O 1
ATOM 4214 N N . GLU B 1 261 ? 7.564 23.881 43.656 1.00 95.50 261 GLU B N 1
ATOM 4215 C CA . GLU B 1 261 ? 7.929 22.781 42.779 1.00 96.67 261 GLU B CA 1
ATOM 4216 C C . GLU B 1 261 ? 7.067 21.589 43.149 1.00 97.68 261 GLU B C 1
ATOM 4217 O O . GLU B 1 261 ? 7.129 20.528 42.509 1.00 97.54 261 GLU B O 1
ATOM 4223 N N . ARG B 1 262 ? 6.319 21.783 44.236 1.00 99.03 262 ARG B N 1
ATOM 4224 C CA . ARG B 1 262 ? 5.076 21.079 44.576 1.00 100.24 262 ARG B CA 1
ATOM 4225 C C . ARG B 1 262 ? 4.287 20.680 43.297 1.00 101.11 262 ARG B C 1
ATOM 4226 O O . ARG B 1 262 ? 3.176 20.134 43.360 1.00 101.03 262 ARG B O 1
ATOM 4234 N N . VAL B 1 263 ? 4.916 20.958 42.147 1.00 102.32 263 VAL B N 1
ATOM 4235 C CA . VAL B 1 263 ? 4.461 20.617 40.781 1.00 103.44 263 VAL B CA 1
ATOM 4236 C C . VAL B 1 263 ? 3.191 21.408 40.401 1.00 104.00 263 VAL B C 1
ATOM 4237 O O . VAL B 1 263 ? 2.081 20.868 40.402 1.00 104.35 263 VAL B O 1
#

Foldseek 3Di:
DKKWFAQFWAWPPPPDPVIATQAGGDIDIDDFLFFEEEADDDSLNQVVVVCCSLQNDPGPDGAMDDVHHGDHNVVQNQQEQEQAPPLLVPADDQFLQCRLQVLVCPVPVPDDLVVLLCCLCVLLPHHCVNGGGPGLVPDDPLVSLSSSSSSRCSSPHQEYEYEQSCPPDDDVSLVSSLSSLVVSSVVRGHYYYYDNDCPSCLLSGFWYWYGGSNYTPDTDGSLCCLADPDCPPPDPQSVLQSLASPPDDHSHPCDRVNSVVVRVVD/DKKWFAQFWAWPPPPDVPTHTQAGGDIDIDDFLFEEEEEEDDSLNVVVVLCQSLQNDPGPDTAMDDVNHGDHNVGQNLQEFEDEEPLLVVQDDQALQCSQQVSCCVSPVPDDLPVLLCVLCVLLPHHCVVGGGHGLVPDDPLSNLSSSSSNRCSSPHLEYEYEAHPPPHDPVSLVSVLVSVVVCSVVRGYYYYYHNPCVSCLLRGFWYWYGYNNDTDDTHGSLCCLQPPDCVPPDPVSVLCNVCSVPHDRCSVDDVVSPVVVD

Solvent-accessible surface area: 25214 Å² total; per-residue (Å²): 35,86,0,43,0,56,74,0,15,13,31,68,95,157,74,58,141,64,83,109,108,6,0,44,90,1,54,4,46,0,71,136,24,38,0,0,0,0,1,10,38,77,42,1,9,16,38,16,0,0,52,3,0,0,14,95,38,141,32,52,49,28,46,10,38,6,89,42,97,175,79,116,22,162,81,5,72,109,38,1,2,17,2,81,78,48,8,22,106,118,48,129,15,146,104,0,37,62,16,0,9,134,28,0,79,119,60,43,84,142,133,88,25,59,67,19,0,89,130,5,0,70,37,1,54,1,71,22,99,65,28,60,86,98,67,1,161,155,10,60,40,12,39,57,3,20,0,4,1,0,21,25,7,2,21,100,1,51,0,0,0,1,12,17,6,18,18,59,8,46,100,125,2,68,83,45,0,22,153,2,1,60,52,4,52,119,108,38,46,2,0,0,0,1,3,42,54,19,31,64,1,0,53,42,2,71,30,0,0,6,0,54,165,2,100,74,78,27,56,9,60,59,73,80,3,0,77,144,49,74,41,182,124,16,51,19,40,6,32,17,4,62,102,14,11,73,122,39,46,75,0,15,98,41,59,95,84,74,11,32,110,133,5,78,133,139,23,87,0,48,1,60,77,0,16,12,36,67,112,148,67,65,142,118,82,147,126,13,3,63,98,0,47,10,59,3,70,104,23,34,0,6,0,1,6,18,68,89,62,2,15,26,45,14,3,2,49,3,3,6,22,85,34,125,27,36,50,31,39,11,39,8,83,51,94,169,73,109,20,164,81,5,112,107,39,8,1,34,12,91,71,44,20,34,105,137,38,126,16,150,89,0,18,46,13,0,0,112,14,0,108,80,23,38,105,132,120,87,31,60,68,25,0,96,107,4,0,92,33,0,38,2,68,23,106,64,28,43,84,104,64,0,139,81,10,53,39,42,44,29,13,64,0,4,8,0,20,25,10,2,8,72,0,48,0,2,0,2,14,34,4,7,26,28,19,13,107,81,12,30,77,29,4,3,98,2,1,58,75,6,41,120,103,43,49,1,0,2,1,3,2,91,43,30,44,18,0,2,52,44,0,61,61,0,1,4,0,65,137,3,112,72,79,29,50,1,53,62,72,72,10,3,58,134,51,61,44,181,105,21,58,35,37,13,74,27,1,53,149,23,9,79,102,72,43,55,3,22,90,51,93,57,94,10,39,56,47,187,179

Secondary structure (DSSP, 8-state):
--EEEEEEEEEESTTSTT-EEEEEEEEEEE-TT-EEEEE-STTSSHHHHHHHHTTSS--SEEEEEETTEE--HHHHGGGEEEE-SSGGGG---SSHHHHHHHTTTTT-TTS-SHHHHHHHHHHTT--HHHHTT--GGGS-HHHHHHHHHHHHHTT--SEEEEESTTTT--HHHHHHHHHHHHHHHHTT-EEEEE-S--TTTGGG-SEEEEEETTEEEEEEEHHHHHHHS--TT--HHHHHHHHTTTTS---SSS-SHHHHTTTS--/--EEEEEEEEEETTTSTT-EEEEEEEEEEE-TT-EEEEE-STT--HHHHHHHHTTSS--SEEEEEETTEE--HHHHGGGEEEE-SSGGGG---SSHHHHHHHHHHHH-TTS-HHHHHHHHHHHHT--HHHHTTS-GGGS-HHHHHHHHHHHHHTT--SEEEEESTTTT--HHHHHHHHHHHHHHHHTT-EEEEE-S-HHHHGGG-SEEEEEETTEEEEEEEHHHHHHHS--TT--HHHHHHHHHHTTT--TTT--STT-----

Nearest PDB structures (foldseek):
  4hlu-assembly2_B  TM=9.377E-01  e=9.407E-49  Thermotoga maritima MSB8
  2yz2-assembly1_A  TM=9.680E-01  e=1.337E-47  Thermotoga maritima MSB8
  4zir-assembly1_A  TM=8.919E-01  e=8.800E-46  Thermotoga maritima MSB8
  1vpl-assembly1_A-2  TM=8.258E-01  e=1.309E-16  Thermotoga maritima MSB8
  4rvc-assembly1_A  TM=7.543E-01  e=1.978E-16  Geobacillus kaustophilus GBlys

Sequence (529 aa):
MRIEVVNVSHIFHRGTPLEKKALENVSLVINEGECLLVAGNTGSGKSTLLQIVAGLIEPTSGDVLYDGERKKGYEIRRNIGIAFFQYPEDQFFAERVFDEVAFAVKNFYPDRDPVPLVKKAMEFVGLDFDSFKDRVPFFLSGGEKRRVAIASVIVHEPDILILDEPLVGLDREGKTDLLRIVEKWKTLGKTVILISHDIETVINHVDRVVVLEKGKKVFDGTRMEFLEKYDPRFFTSKMLVMRRLVLKGEDPFSMSDDELLERVCNSMRIEVVNVSHIFHRGTPLEKKALENVSLVINEGECLLVAGNTGSGKSTLLQIVAGLIEPTSGDVLYDGERKKGYEIRRNIGIAFQYPEDQFFAERVFDEVAFAVKNFYPDRDPVPLVKKAMEEFVGLDFDSFKDRVPFFLSGGEKRRVAIASVIVHEPDILILDEPLVGLDREGKTDLLRIVEKWKTLGKTVILISHDIETVINHVDRVVVLEKGKKVFDGTRMEFLEKYDPRFFTSKMLVMRRLVLKGEDPFSMSDDELLERV

GO terms:
  GO:0005524 ATP binding (F, IDA)
  GO:0005886 plasma membrane (C, IDA)
  GO:0032217 riboflavin transmembrane transporter activity (F, IGI)
  GO:0032218 riboflavin transport (P, IGI)
  GO:0005515 protein binding (F, IPI)

Radius of gyration: 24.88 Å; Cα contacts (8 Å, |Δi|>4): 1046; chains: 2; bounding box: 69×67×59 Å

InterPro domains:
  IPR003439 ABC transporter-like, ATP-binding domain [PF00005] (23-166)
  IPR003439 ABC transporter-like, ATP-binding domain [PS50893] (3-238)
  IPR003593 AAA+ ATPase domain [SM00382] (32-215)
  IPR015856 ABC transporter, CbiO/EcfA subunit [cd03225] (4-215)
  IPR017871 ABC transporter-like, conserved site [PS00211] (139-153)
  IPR027417 P-loop containing nucleoside triphosphate hydrolase [G3DSA:3.40.50.300] (1-266)
  IPR027417 P-loop containing nucleoside triphosphate hydrolase [SSF52540] (3-234)
  IPR050095 Energy-coupling factor transporter ATP-binding [PTHR43553] (17-228)

B-factor: mean 42.32, std 15.45, range [10.66, 107.51]